Protein 1Z54 (pdb70)

Organism: Thermus thermophilus (strain ATCC 27634 / DSM 579 / HB8) (NCBI:txid300852)

B-factor: mean 26.77, std 10.77, range [1.09, 72.86]

Nearest PDB structures (foldseek):
  1z54-assembly1_C  TM=1.005E+00  e=8.386E-26  Thermus thermophilus HB8
  1z54-assembly1_B  TM=9.976E-01  e=1.945E-24  Thermus thermophilus HB8
  2egi-assembly1_C  TM=9.770E-01  e=3.473E-13  Aquifex aeolicus
  5wh9-assembly1_A-2  TM=9.572E-01  e=5.188E-12  Halalkalibacterium halodurans C-125
  5wh9-assembly2_D-3  TM=9.528E-01  e=1.251E-11  Halalkalibacterium halodurans C-125

Radius of gyration: 23.09 Å; Cα contacts (8 Å, |Δi|>4): 1181; chains: 4; bounding box: 57×57×69 Å

InterPro domains:
  IPR006684 Acyl-CoA thioester hydrolase YbgC/YbaW family [PIRSF003230] (4-127)
  IPR006684 Acyl-CoA thioester hydrolase YbgC/YbaW family [TIGR00051] (6-109)
  IPR029069 HotDog domain superfamily [SSF54637] (2-126)
  IPR050563 4-hydroxybenzoyl-CoA thioesterase [PTHR31793] (6-126)

Secondary structure (DSSP, 8-state):
--EEEEEEPPGGGB-TTSSB-TTHHHHHHHHHHHHHHHHTT--HHHHHTTTEE--EEEEEEEE-S---TT-EEEEEEEEEEE-SSEEEEEEEEEETTEEEEEEEEEEE-EESSSB-PPPHHHHHHHHHHS--/--EEEEEEPPGGGB-TTSSB-TTHHHHHHHHHHHHHHHHTT--HHHHHHTT-B--EEEEEEEE-S---TT-EEEEEEEEEEE-SSEEEEEEEEEETTEEEEEEEEEEE-B---B-PPPHHHHHHHHHH---/-EEEEEEPPGGGB-TTSSB-TTHHHHHHHHHHHHHHHHTT--HHHHHHTTEE--EEEEEEEESS---TT-EEEEEEEEEEE-SSEEEEEEEEEETTEEEEEEEEEEE-EETTEE-PPPHHHHHHHHTT-/--EEEEEEPPGGGB-TTSSB-TTHHHHHHHHHHHHHHHHTT--HHHHHHTTEE--EEEEEEEE-S---TT-EEEEEEEEEEE-SSEEEEEEEEEETTEEEEEEEEEEEEEETTEEEPPPHHHHHHHTT--

Foldseek 3Di:
DQDKDKAQDDPVQADPVQFRDPVCVVVVVVVRVQVVCVVLVRRPVVCVVQQKDWDFPDKDKDFDATDHHVFMKMKDKAFADADQFKTKMKIFIGGPPHTGMIMMTITGMGGNRDRGGDDDVSSVSNVVRYDD/DKDKDKAQDDPVQADPVQFGDPVCVVVVVVVRVQVVCVVLVRNVVVCCVQLKDWDWPDKWKDFDATDHHVFMKMKMKAWADDDQFKTKMKIFIGGPPHTGMIIMTMTGMVSVPGDTHDDVSRVSSVVRDDD/DFKDKAADDPVQADPVQFGDPVCVVVVVVVSVCRVCVVLVHNPVVCVVQQKDWDWPDKWKDFDATHHHVFMKMKDKAFPDADQFKTKIKIFIGGPPHTGMIMMTITGMGGNHDTGGDDDVSSVSRVVRD/DKFKDKAQDDPVQADDVQFGDPVCVVVVVVVRVQVVCVVLVHRPVVCVVQQKDWDFPDKWKDFDATDHHVFMKMKIKDFDDADQFKTKMKIFIGGPPHTGMIMMTITGMAGNNHGDTDPPVSSVSNVVGD

Solvent-accessible surface area: 22753 Å² total; per-residue (Å²): 119,104,8,46,16,175,9,89,2,27,13,26,18,2,9,49,58,22,31,5,5,22,12,21,6,3,23,0,0,6,19,0,15,28,23,6,2,73,136,33,57,18,28,16,54,155,7,22,86,126,24,5,36,10,36,16,32,45,2,8,3,26,28,152,29,53,0,111,17,32,41,56,0,65,0,52,1,98,5,24,93,21,56,55,122,26,2,5,0,102,4,82,0,13,47,163,65,76,44,0,0,56,7,36,1,87,0,72,1,34,52,55,133,147,66,7,132,5,36,119,59,4,81,165,31,0,40,126,52,45,164,238,169,90,15,28,16,154,11,93,1,26,15,28,15,2,4,49,64,20,19,5,4,23,10,22,7,3,22,0,2,6,24,0,18,18,23,8,4,73,145,34,55,21,32,21,47,148,6,19,80,124,24,5,44,13,31,18,20,59,5,6,4,35,26,155,26,55,0,114,14,21,39,71,0,28,0,74,0,107,6,22,92,22,61,50,141,14,1,11,3,103,5,93,0,18,51,153,77,73,45,0,0,49,14,50,3,86,1,71,2,40,87,135,169,79,15,141,10,30,115,79,2,66,167,25,0,44,109,38,43,161,238,136,2,63,21,156,11,100,3,28,15,27,19,3,7,48,50,19,25,4,5,20,13,18,4,3,22,0,0,6,22,0,18,10,32,5,4,77,147,20,56,14,33,17,46,154,3,23,90,133,23,6,38,11,39,19,19,46,2,5,3,31,27,152,26,53,0,98,19,33,41,31,0,58,0,100,0,64,7,33,97,28,52,58,106,28,1,10,1,106,2,77,0,20,41,165,72,75,42,0,0,53,11,51,0,83,0,67,1,36,65,39,149,193,71,24,150,8,33,145,49,0,86,143,23,0,48,115,60,106,58,50,9,67,13,156,9,117,4,28,15,28,17,1,8,49,53,20,24,5,5,24,11,20,6,3,22,0,0,5,13,0,19,16,20,0,4,70,150,10,60,13,32,19,61,148,5,21,71,125,22,5,35,12,26,16,31,56,2,7,4,38,24,142,31,53,0,85,17,32,42,48,0,49,0,72,0,130,10,50,91,44,55,55,132,8,1,19,1,101,5,101,0,18,47,162,69,76,43,0,0,51,4,45,2,80,0,67,0,49,57,26,164,129,67,7,113,8,32,137,76,0,69,165,29,0,39,91,58,134

CATH classification: 3.10.129.10

Structure (mmCIF, N/CA/C/O backbone):
data_1Z54
#
_entry.id   1Z54
#
_cell.length_a   50.315
_cell.length_b   98.746
_cell.length_c   55.339
_cell.angle_alpha   90.00
_cell.angle_beta   112.10
_cell.angle_gamma   90.00
#
_symmetry.space_group_name_H-M   'P 1 21 1'
#
loop_
_entity.id
_entity.type
_entity.pdbx_description
1 polymer 'probable thioesterase'
2 non-polymer GLYCEROL
3 water water
#
loop_
_atom_site.group_PDB
_atom_site.id
_atom_site.type_symbol
_atom_site.label_atom_id
_atom_site.label_alt_id
_atom_site.label_comp_id
_atom_site.label_asym_id
_atom_site.label_entity_id
_atom_site.label_seq_id
_atom_site.pdbx_PDB_ins_code
_atom_site.Cartn_x
_atom_site.Cartn_y
_atom_site.Cartn_z
_atom_site.occupancy
_atom_site.B_iso_or_equiv
_atom_site.auth_seq_id
_atom_site.auth_comp_id
_atom_site.auth_asym_id
_atom_site.auth_atom_id
_atom_site.pdbx_PDB_model_num
ATOM 1 N N . MET A 1 1 ? 8.688 -22.075 -2.056 1.00 51.71 1 MET A N 1
ATOM 2 C CA . MET A 1 1 ? 7.368 -22.039 -1.364 1.00 50.65 1 MET A CA 1
ATOM 3 C C . MET A 1 1 ? 6.646 -23.386 -1.439 1.00 48.89 1 MET A C 1
ATOM 4 O O . MET A 1 1 ? 5.524 -23.477 -1.940 1.00 49.98 1 MET A O 1
ATOM 9 N N . GLU A 1 2 ? 7.295 -24.436 -0.945 1.00 45.64 2 GLU A N 1
ATOM 10 C CA . GLU A 1 2 ? 6.693 -25.764 -0.954 1.00 41.65 2 GLU A CA 1
ATOM 11 C C . GLU A 1 2 ? 5.879 -25.963 0.320 1.00 38.09 2 GLU A C 1
ATOM 12 O O . GLU A 1 2 ? 4.657 -26.099 0.260 1.00 37.85 2 GLU A O 1
ATOM 18 N N . SER A 1 3 ? 6.545 -25.975 1.472 1.00 32.90 3 SER A N 1
ATOM 19 C CA . SER A 1 3 ? 5.831 -26.149 2.736 1.00 28.44 3 SER A CA 1
ATOM 20 C C . SER A 1 3 ? 5.986 -24.907 3.604 1.00 25.66 3 SER A C 1
ATOM 21 O O . SER A 1 3 ? 6.980 -24.191 3.508 1.00 23.32 3 SER A O 1
ATOM 24 N N . VAL A 1 4 ? 4.999 -24.652 4.453 1.00 23.90 4 VAL A N 1
ATOM 25 C CA . VAL A 1 4 ? 5.047 -23.498 5.337 1.00 23.43 4 VAL A CA 1
ATOM 26 C C . VAL A 1 4 ? 4.864 -23.923 6.790 1.00 22.25 4 VAL A C 1
ATOM 27 O O . VAL A 1 4 ? 3.940 -24.663 7.124 1.00 22.29 4 VAL A O 1
ATOM 31 N N . THR A 1 5 ? 5.752 -23.447 7.651 1.00 21.58 5 THR A N 1
ATOM 32 C CA . THR A 1 5 ? 5.696 -23.782 9.065 1.00 19.79 5 THR A CA 1
ATOM 33 C C . THR A 1 5 ? 5.456 -22.535 9.894 1.00 20.00 5 THR A C 1
ATOM 34 O O . THR A 1 5 ? 6.255 -21.600 9.862 1.00 19.33 5 THR A O 1
ATOM 38 N N . ARG A 1 6 ? 4.356 -22.518 10.637 1.00 19.63 6 ARG A N 1
ATOM 39 C CA . ARG A 1 6 ? 4.049 -21.374 11.485 1.00 22.41 6 ARG A CA 1
ATOM 40 C C . ARG A 1 6 ? 4.727 -21.555 12.847 1.00 21.77 6 ARG A C 1
ATOM 41 O O . ARG A 1 6 ? 4.645 -22.620 13.458 1.00 21.85 6 ARG A O 1
ATOM 49 N N . ILE A 1 7 ? 5.405 -20.513 13.314 1.00 19.89 7 ILE A N 1
ATOM 50 C CA . ILE A 1 7 ? 6.100 -20.583 14.594 1.00 17.63 7 ILE A CA 1
ATOM 51 C C . ILE A 1 7 ? 5.793 -19.372 15.460 1.00 16.13 7 ILE A C 1
ATOM 52 O O . ILE A 1 7 ? 6.079 -18.235 15.081 1.00 15.58 7 ILE A O 1
ATOM 57 N N . LYS A 1 8 ? 5.196 -19.617 16.621 1.00 16.96 8 LYS A N 1
ATOM 58 C CA . LYS A 1 8 ? 4.884 -18.539 17.551 1.00 18.28 8 LYS A CA 1
ATOM 59 C C . LYS A 1 8 ? 6.151 -18.221 18.348 1.00 17.65 8 LYS A C 1
ATOM 60 O O . LYS A 1 8 ? 6.698 -19.091 19.027 1.00 16.81 8 LYS A O 1
ATOM 66 N N . VAL A 1 9 ? 6.621 -16.979 18.254 1.00 16.40 9 VAL A N 1
ATOM 67 C CA . VAL A 1 9 ? 7.826 -16.582 18.973 1.00 17.44 9 VAL A CA 1
ATOM 68 C C . VAL A 1 9 ? 7.679 -16.797 20.470 1.00 16.84 9 VAL A C 1
ATOM 69 O O . VAL A 1 9 ? 6.646 -16.482 21.059 1.00 17.34 9 VAL A O 1
ATOM 73 N N . ARG A 1 10 ? 8.718 -17.346 21.080 1.00 18.48 10 ARG A N 1
ATOM 74 C CA . ARG A 1 10 ? 8.716 -17.583 22.514 1.00 19.17 10 ARG A CA 1
ATOM 75 C C . ARG A 1 10 ? 9.519 -16.481 23.217 1.00 19.90 10 ARG A C 1
ATOM 76 O O . ARG A 1 10 ? 10.531 -16.003 22.699 1.00 18.84 10 ARG A O 1
ATOM 84 N N . TYR A 1 11 ? 9.036 -16.066 24.385 1.00 19.50 11 TYR A N 1
ATOM 85 C CA . TYR A 1 11 ? 9.667 -15.011 25.171 1.00 19.00 11 TYR A CA 1
ATOM 86 C C . TYR A 1 11 ? 11.160 -15.278 25.365 1.00 18.56 11 TYR A C 1
ATOM 87 O O . TYR A 1 11 ? 11.991 -14.387 25.181 1.00 17.22 11 TYR A O 1
ATOM 96 N N . ALA A 1 12 ? 11.490 -16.512 25.736 1.00 16.63 12 ALA A N 1
ATOM 97 C CA . ALA A 1 12 ? 12.876 -16.916 25.960 1.00 15.65 12 ALA A CA 1
ATOM 98 C C . ALA A 1 12 ? 13.788 -16.669 24.760 1.00 15.49 12 ALA A C 1
ATOM 99 O O . ALA A 1 12 ? 14.998 -16.548 24.918 1.00 16.39 12 ALA A O 1
ATOM 101 N N . GLU A 1 13 ? 13.209 -16.591 23.565 1.00 14.46 13 GLU A N 1
ATOM 102 C CA . GLU A 1 13 ? 13.993 -16.391 22.351 1.00 15.91 13 GLU A CA 1
ATOM 103 C C . GLU A 1 13 ? 14.348 -14.928 22.029 1.00 16.50 13 GLU A C 1
ATOM 104 O O . GLU A 1 13 ? 15.130 -14.664 21.124 1.00 16.65 13 GLU A O 1
ATOM 110 N N . THR A 1 14 ? 13.788 -13.980 22.773 1.00 18.65 14 THR A N 1
ATOM 111 C CA . THR A 1 14 ? 14.085 -12.563 22.545 1.00 21.60 14 THR A CA 1
ATOM 112 C C . THR A 1 14 ? 15.397 -12.165 23.245 1.00 22.78 14 THR A C 1
ATOM 113 O O . THR A 1 14 ? 15.752 -12.748 24.274 1.00 23.52 14 THR A O 1
ATOM 117 N N . ASP A 1 15 ? 16.113 -11.185 22.692 1.00 23.24 15 ASP A N 1
ATOM 118 C CA . ASP A 1 15 ? 17.361 -10.713 23.303 1.00 25.27 15 ASP A CA 1
ATOM 119 C C . ASP A 1 15 ? 17.134 -9.362 23.993 1.00 26.27 15 ASP A C 1
ATOM 120 O O . ASP A 1 15 ? 15.992 -8.914 24.137 1.00 23.49 15 ASP A O 1
ATOM 125 N N . GLN A 1 16 ? 18.226 -8.713 24.403 1.00 27.12 16 GLN A N 1
ATOM 126 C CA . GLN A 1 16 ? 18.146 -7.420 25.086 1.00 28.47 16 GLN A CA 1
ATOM 127 C C . GLN A 1 16 ? 17.661 -6.292 24.190 1.00 27.31 16 GLN A C 1
ATOM 128 O O . GLN A 1 16 ? 17.059 -5.332 24.672 1.00 29.73 16 GLN A O 1
ATOM 134 N N . MET A 1 17 ? 17.948 -6.392 22.896 1.00 26.48 17 MET A N 1
ATOM 135 C CA . MET A 1 17 ? 17.529 -5.370 21.946 1.00 23.98 17 MET A CA 1
ATOM 136 C C . MET A 1 17 ? 16.023 -5.513 21.664 1.00 24.79 17 MET A C 1
ATOM 137 O O . MET A 1 17 ? 15.444 -4.742 20.893 1.00 23.97 17 MET A O 1
ATOM 142 N N . GLY A 1 18 ? 15.398 -6.506 22.298 1.00 23.56 18 GLY A N 1
ATOM 143 C CA . GLY A 1 18 ? 13.967 -6.721 22.137 1.00 21.38 18 GLY A CA 1
ATOM 144 C C . GLY A 1 18 ? 13.512 -7.441 20.877 1.00 22.38 18 GLY A C 1
ATOM 145 O O . GLY A 1 18 ? 12.376 -7.259 20.434 1.00 21.99 18 GLY A O 1
ATOM 146 N N . VAL A 1 19 ? 14.385 -8.256 20.297 1.00 20.82 19 VAL A N 1
ATOM 147 C CA . VAL A 1 19 ? 14.043 -9.008 19.097 1.00 19.58 19 VAL A CA 1
ATOM 148 C C . VAL A 1 19 ? 14.492 -10.461 19.263 1.00 18.79 19 VAL A C 1
ATOM 149 O O . VAL A 1 19 ? 15.205 -10.788 20.217 1.00 19.81 19 VAL A O 1
ATOM 153 N N . VAL A 1 20 ? 14.056 -11.338 18.361 1.00 16.09 20 VAL A N 1
ATOM 154 C CA . VAL A 1 20 ? 14.460 -12.739 18.440 1.00 15.43 20 VAL A CA 1
ATOM 155 C C . VAL A 1 20 ? 15.963 -12.757 18.204 1.00 15.62 20 VAL A C 1
ATOM 156 O O . VAL A 1 20 ? 16.448 -12.175 17.231 1.00 15.60 20 VAL A O 1
ATOM 160 N N . HIS A 1 21 ? 16.703 -13.414 19.089 1.00 14.07 21 HIS A N 1
ATOM 161 C CA . HIS A 1 21 ? 18.152 -13.461 18.942 1.00 13.11 21 HIS A CA 1
ATOM 162 C C . HIS A 1 21 ? 18.531 -14.180 17.652 1.00 14.11 21 HIS A C 1
ATOM 163 O O . HIS A 1 21 ? 17.955 -15.212 17.310 1.00 10.15 21 HIS A O 1
ATOM 170 N N . HIS A 1 22 ? 19.513 -13.639 16.942 1.00 13.65 22 HIS A N 1
ATOM 171 C CA . HIS A 1 22 ? 19.918 -14.220 15.673 1.00 13.98 22 HIS A CA 1
ATOM 172 C C . HIS A 1 22 ? 20.274 -15.707 15.698 1.00 15.21 22 HIS A C 1
ATOM 173 O O . HIS A 1 22 ? 20.159 -16.382 14.668 1.00 12.99 22 HIS A O 1
ATOM 180 N N . SER A 1 23 ? 20.699 -16.234 16.847 1.00 15.05 23 SER A N 1
ATOM 181 C CA . SER A 1 23 ? 21.043 -17.660 16.900 1.00 14.33 23 SER A CA 1
ATOM 182 C C . SER A 1 23 ? 19.784 -18.519 16.898 1.00 14.34 23 SER A C 1
ATOM 183 O O . SER A 1 23 ? 19.818 -19.686 16.515 1.00 15.28 23 SER A O 1
ATOM 186 N N . VAL A 1 24 ? 18.669 -17.932 17.312 1.00 13.78 24 VAL A N 1
ATOM 187 C CA . VAL A 1 24 ? 17.403 -18.652 17.361 1.00 13.93 24 VAL A CA 1
ATOM 188 C C . VAL A 1 24 ? 16.891 -19.045 15.974 1.00 13.88 24 VAL A C 1
ATOM 189 O O . VAL A 1 24 ? 16.269 -20.093 15.806 1.00 12.22 24 VAL A O 1
ATOM 193 N N . TYR A 1 25 ? 17.179 -18.223 14.971 1.00 15.95 25 TYR A N 1
ATOM 194 C CA . TYR A 1 25 ? 16.703 -18.509 13.621 1.00 15.75 25 TYR A CA 1
ATOM 195 C C . TYR A 1 25 ? 17.076 -19.888 13.075 1.00 15.09 25 TYR A C 1
ATOM 196 O O . TYR A 1 25 ? 16.273 -20.524 12.389 1.00 14.80 25 TYR A O 1
ATOM 205 N N . ALA A 1 26 ? 18.272 -20.372 13.388 1.00 14.28 26 ALA A N 1
ATOM 206 C CA . ALA A 1 26 ? 18.669 -21.692 12.910 1.00 13.78 26 ALA A CA 1
ATOM 207 C C . ALA A 1 26 ? 17.720 -22.745 13.490 1.00 11.45 26 ALA A C 1
ATOM 208 O O . ALA A 1 26 ? 17.453 -23.758 12.855 1.00 12.37 26 ALA A O 1
ATOM 210 N N . VAL A 1 27 ? 17.225 -22.507 14.702 1.00 11.22 27 VAL A N 1
ATOM 211 C CA . VAL A 1 27 ? 16.302 -23.440 15.333 1.00 11.09 27 VAL A CA 1
ATOM 212 C C . VAL A 1 27 ? 14.963 -23.394 14.583 1.00 11.73 27 VAL A C 1
ATOM 213 O O . VAL A 1 27 ? 14.335 -24.432 14.354 1.00 12.73 27 VAL A O 1
ATOM 217 N N . TYR A 1 28 ? 14.537 -22.191 14.202 1.00 10.70 28 TYR A N 1
ATOM 218 C CA . TYR A 1 28 ? 13.295 -22.021 13.445 1.00 12.38 28 TYR A CA 1
ATOM 219 C C . TYR A 1 28 ? 13.448 -22.742 12.107 1.00 11.82 28 TYR A C 1
ATOM 220 O O . TYR A 1 28 ? 12.519 -23.394 11.638 1.00 14.59 28 TYR A O 1
ATOM 229 N N . LEU A 1 29 ? 14.624 -22.625 11.492 1.00 12.63 29 LEU A N 1
ATOM 230 C CA . LEU A 1 29 ? 14.881 -23.302 10.220 1.00 12.14 29 LEU A CA 1
ATOM 231 C C . LEU A 1 29 ? 14.794 -24.818 10.399 1.00 14.09 29 LEU A C 1
ATOM 232 O O . LEU A 1 29 ? 14.267 -25.527 9.542 1.00 11.87 29 LEU A O 1
ATOM 237 N N . GLU A 1 30 ? 15.337 -25.308 11.509 1.00 14.33 30 GLU A N 1
ATOM 238 C CA . GLU A 1 30 ? 15.322 -26.734 11.798 1.00 14.24 30 GLU A CA 1
ATOM 239 C C . GLU A 1 30 ? 13.886 -27.222 11.983 1.00 12.52 30 GLU A C 1
ATOM 240 O O . GLU A 1 30 ? 13.509 -28.266 11.464 1.00 11.99 30 GLU A O 1
ATOM 246 N N . ALA A 1 31 ? 13.088 -26.460 12.720 1.00 11.97 31 ALA A N 1
ATOM 247 C CA . ALA A 1 31 ? 11.698 -26.837 12.947 1.00 12.90 31 ALA A CA 1
ATOM 248 C C . ALA A 1 31 ? 10.966 -26.948 11.608 1.00 13.63 31 ALA A C 1
ATOM 249 O O . ALA A 1 31 ? 10.222 -27.906 11.383 1.00 11.99 31 ALA A O 1
ATOM 251 N N . ALA A 1 32 ? 11.196 -25.976 10.723 1.00 14.04 32 ALA A N 1
ATOM 252 C CA . ALA A 1 32 ? 10.565 -25.955 9.404 1.00 14.99 32 ALA A CA 1
ATOM 253 C C . ALA A 1 32 ? 11.058 -27.124 8.565 1.00 16.06 32 ALA A C 1
ATOM 254 O O . ALA A 1 32 ? 10.273 -27.785 7.885 1.00 15.19 32 ALA A O 1
ATOM 256 N N . ARG A 1 33 ? 12.366 -27.370 8.607 1.00 13.95 33 ARG A N 1
ATOM 257 C CA . ARG A 1 33 ? 12.951 -28.481 7.864 1.00 13.83 33 ARG A CA 1
ATOM 258 C C . ARG A 1 33 ? 12.315 -29.803 8.334 1.00 15.23 33 ARG A C 1
ATOM 259 O O . ARG A 1 33 ? 11.909 -30.647 7.524 1.00 13.97 33 ARG A O 1
ATOM 267 N N . VAL A 1 34 ? 12.220 -29.966 9.651 1.00 14.40 34 VAL A N 1
ATOM 268 C CA . VAL A 1 34 ? 11.642 -31.162 10.250 1.00 15.57 34 VAL A CA 1
ATOM 269 C C . VAL A 1 34 ? 10.169 -31.349 9.840 1.00 17.35 34 VAL A C 1
ATOM 270 O O . VAL A 1 34 ? 9.716 -32.465 9.564 1.00 15.55 34 VAL A O 1
ATOM 274 N N . ASP A 1 35 ? 9.430 -30.249 9.816 1.00 16.47 35 ASP A N 1
ATOM 275 C CA . ASP A 1 35 ? 8.023 -30.267 9.439 1.00 19.16 35 ASP A CA 1
ATOM 276 C C . ASP A 1 35 ? 7.915 -30.666 7.957 1.00 18.56 35 ASP A C 1
ATOM 277 O O . ASP A 1 35 ? 7.059 -31.465 7.574 1.00 19.68 35 ASP A O 1
ATOM 282 N N . PHE A 1 36 ? 8.804 -30.114 7.138 1.00 17.98 36 PHE A N 1
ATOM 283 C CA . PHE A 1 36 ? 8.845 -30.403 5.703 1.00 19.82 36 PHE A CA 1
ATOM 284 C C . PHE A 1 36 ? 9.034 -31.908 5.493 1.00 20.13 36 PHE A C 1
ATOM 285 O O . PHE A 1 36 ? 8.256 -32.554 4.778 1.00 17.92 36 PHE A O 1
ATOM 293 N N . LEU A 1 37 ? 10.060 -32.460 6.135 1.00 17.05 37 LEU A N 1
ATOM 294 C CA . LEU A 1 37 ? 10.355 -33.881 6.037 1.00 17.82 37 LEU A CA 1
ATOM 295 C C . LEU A 1 37 ? 9.194 -34.742 6.524 1.00 20.37 37 LEU A C 1
ATOM 296 O O . LEU A 1 37 ? 8.886 -35.772 5.922 1.00 21.46 37 LEU A O 1
ATOM 301 N N . GLU A 1 38 ? 8.547 -34.334 7.611 1.00 20.07 38 GLU A N 1
ATOM 302 C CA . GLU A 1 38 ? 7.424 -35.109 8.114 1.00 23.50 38 GLU A CA 1
ATOM 303 C C . GLU A 1 38 ? 6.286 -35.095 7.083 1.00 24.12 38 GLU A C 1
ATOM 304 O O . GLU A 1 38 ? 5.805 -36.146 6.662 1.00 23.32 38 GLU A O 1
ATOM 310 N N . ARG A 1 39 ? 5.875 -33.900 6.670 1.00 25.06 39 ARG A N 1
ATOM 311 C CA . ARG A 1 39 ? 4.798 -33.751 5.696 1.00 26.33 39 ARG A CA 1
ATOM 312 C C . ARG A 1 39 ? 5.043 -34.570 4.434 1.00 26.11 39 ARG A C 1
ATOM 313 O O . ARG A 1 39 ? 4.097 -35.006 3.775 1.00 27.04 39 ARG A O 1
ATOM 321 N N . ALA A 1 40 ? 6.311 -34.798 4.112 1.00 24.11 40 ALA A N 1
ATOM 322 C CA . ALA A 1 40 ? 6.669 -35.576 2.935 1.00 24.12 40 ALA A CA 1
ATOM 323 C C . ALA A 1 40 ? 6.617 -37.075 3.229 1.00 24.50 40 ALA A C 1
ATOM 324 O O . ALA A 1 40 ? 6.961 -37.893 2.378 1.00 22.29 40 ALA A O 1
ATOM 326 N N . GLY A 1 41 ? 6.183 -37.429 4.435 1.00 23.10 41 GLY A N 1
ATOM 327 C CA . GLY A 1 41 ? 6.119 -38.831 4.811 1.00 24.62 41 GLY A CA 1
ATOM 328 C C . GLY A 1 41 ? 7.470 -39.359 5.265 1.00 23.76 41 GLY A C 1
ATOM 329 O O . GLY A 1 41 ? 7.720 -40.565 5.245 1.00 23.91 41 GLY A O 1
ATOM 330 N N . LEU A 1 42 ? 8.356 -38.453 5.666 1.00 22.30 42 LEU A N 1
ATOM 331 C CA . LEU A 1 42 ? 9.681 -38.845 6.136 1.00 21.53 42 LEU A CA 1
ATOM 332 C C . LEU A 1 42 ? 9.971 -38.230 7.503 1.00 21.21 42 LEU A C 1
ATOM 333 O O . LEU A 1 42 ? 10.982 -37.542 7.680 1.00 20.68 42 LEU A O 1
ATOM 338 N N . PRO A 1 43 ? 9.086 -38.468 8.487 1.00 19.97 43 PRO A N 1
ATOM 339 C CA . PRO A 1 43 ? 9.285 -37.915 9.835 1.00 20.57 43 PRO A CA 1
ATOM 340 C C . PRO A 1 43 ? 10.734 -38.169 10.257 1.00 18.45 43 PRO A C 1
ATOM 341 O O . PRO A 1 43 ? 11.180 -39.311 10.277 1.00 17.33 43 PRO A O 1
ATOM 345 N N . TYR A 1 44 ? 11.461 -37.096 10.570 1.00 17.65 44 TYR A N 1
ATOM 346 C CA . TYR A 1 44 ? 12.876 -37.186 10.921 1.00 17.82 44 TYR A CA 1
ATOM 347 C C . TYR A 1 44 ? 13.247 -38.074 12.105 1.00 19.20 44 TYR A C 1
ATOM 348 O O . TYR A 1 44 ? 14.347 -38.636 12.139 1.00 18.91 44 TYR A O 1
ATOM 357 N N . HIS A 1 45 ? 12.355 -38.202 13.078 1.00 19.77 45 HIS A N 1
ATOM 358 C CA . HIS A 1 45 ? 12.665 -39.038 14.225 1.00 21.41 45 HIS A CA 1
ATOM 359 C C . HIS A 1 45 ? 12.744 -40.492 13.773 1.00 23.18 45 HIS A C 1
ATOM 360 O O . HIS A 1 45 ? 13.568 -41.256 14.273 1.00 23.45 45 HIS A O 1
ATOM 367 N N . ARG A 1 46 ? 11.911 -40.869 12.806 1.00 23.42 46 ARG A N 1
ATOM 368 C CA . ARG A 1 46 ? 11.937 -42.238 12.307 1.00 25.06 46 ARG A CA 1
ATOM 369 C C . ARG A 1 46 ? 13.166 -42.473 11.442 1.00 24.40 46 ARG A C 1
ATOM 370 O O . ARG A 1 46 ? 13.694 -43.583 11.404 1.00 23.90 46 ARG A O 1
ATOM 378 N N . VAL A 1 47 ? 13.633 -41.428 10.761 1.00 22.94 47 VAL A N 1
ATOM 379 C CA . VAL A 1 47 ? 14.825 -41.547 9.928 1.00 23.43 47 VAL A CA 1
ATOM 380 C C . VAL A 1 47 ? 16.049 -41.864 10.798 1.00 23.96 47 VAL A C 1
ATOM 381 O O . VAL A 1 47 ? 16.797 -42.797 10.502 1.00 24.09 47 VAL A O 1
ATOM 385 N N . GLU A 1 48 ? 16.254 -41.094 11.867 1.00 23.53 48 GLU A N 1
ATOM 386 C CA . GLU A 1 48 ? 17.394 -41.337 12.754 1.00 25.57 48 GLU A CA 1
ATOM 387 C C . GLU A 1 48 ? 17.257 -42.679 13.477 1.00 25.97 48 GLU A C 1
ATOM 388 O O . GLU A 1 48 ? 18.249 -43.271 13.905 1.00 25.33 48 GLU A O 1
ATOM 394 N N . ALA A 1 49 ? 16.024 -43.150 13.614 1.00 26.26 49 ALA A N 1
ATOM 395 C CA . ALA A 1 49 ? 15.761 -44.423 14.270 1.00 29.21 49 ALA A CA 1
ATOM 396 C C . ALA A 1 49 ? 16.256 -45.575 13.395 1.00 30.41 49 ALA A C 1
ATOM 397 O O . ALA A 1 49 ? 16.385 -46.707 13.858 1.00 32.36 49 ALA A O 1
ATOM 399 N N . ARG A 1 50 ? 16.530 -45.275 12.128 1.00 29.45 50 ARG A N 1
ATOM 400 C CA . ARG A 1 50 ? 17.028 -46.268 11.182 1.00 29.25 50 ARG A CA 1
ATOM 401 C C . ARG A 1 50 ? 18.530 -46.077 11.042 1.00 28.82 50 ARG A C 1
ATOM 402 O O . ARG A 1 50 ? 19.173 -46.706 10.200 1.00 29.63 50 ARG A O 1
ATOM 410 N N . GLY A 1 51 ? 19.082 -45.194 11.867 1.00 26.20 51 GLY A N 1
ATOM 411 C CA . GLY A 1 51 ? 20.503 -44.915 11.802 1.00 25.80 51 GLY A CA 1
ATOM 412 C C . GLY A 1 51 ? 20.844 -44.046 10.601 1.00 24.68 51 GLY A C 1
ATOM 413 O O . GLY A 1 51 ? 21.912 -44.189 10.009 1.00 26.80 51 GLY A O 1
ATOM 414 N N . VAL A 1 52 ? 19.933 -43.149 10.234 1.00 23.55 52 VAL A N 1
ATOM 415 C CA . VAL A 1 52 ? 20.148 -42.254 9.100 1.00 22.13 52 VAL A CA 1
ATOM 416 C C . VAL A 1 52 ? 20.077 -40.812 9.602 1.00 21.85 52 VAL A C 1
ATOM 417 O O . VAL A 1 52 ? 19.141 -40.444 10.300 1.00 20.64 52 VAL A O 1
ATOM 421 N N . PHE A 1 53 ? 21.060 -39.997 9.235 1.00 21.43 53 PHE A N 1
ATOM 422 C CA . PHE A 1 53 ? 21.090 -38.611 9.697 1.00 22.42 53 PHE A CA 1
ATOM 423 C C . PHE A 1 53 ? 21.353 -37.602 8.583 1.00 21.52 53 PHE A C 1
ATOM 424 O O . PHE A 1 53 ? 21.985 -37.917 7.577 1.00 21.00 53 PHE A O 1
ATOM 432 N N . PHE A 1 54 ? 20.866 -36.385 8.787 1.00 21.34 54 PHE A N 1
ATOM 433 C CA . PHE A 1 54 ? 21.064 -35.293 7.843 1.00 20.99 54 PHE A CA 1
ATOM 434 C C . PHE A 1 54 ? 21.767 -34.171 8.585 1.00 20.58 54 PHE A C 1
ATOM 435 O O . PHE A 1 54 ? 21.199 -33.103 8.785 1.00 22.07 54 PHE A O 1
ATOM 443 N N . PRO A 1 55 ? 23.011 -34.403 9.024 1.00 19.72 55 PRO A N 1
ATOM 444 C CA . PRO A 1 55 ? 23.724 -33.345 9.744 1.00 19.68 55 PRO A CA 1
ATOM 445 C C . PRO A 1 55 ? 23.970 -32.108 8.876 1.00 19.06 55 PRO A C 1
ATOM 446 O O . PRO A 1 55 ? 24.112 -32.205 7.646 1.00 17.15 55 PRO A O 1
ATOM 450 N N . VAL A 1 56 ? 24.008 -30.952 9.534 1.00 15.81 56 VAL A N 1
ATOM 451 C CA . VAL A 1 56 ? 24.231 -29.667 8.888 1.00 15.20 56 VAL A CA 1
ATOM 452 C C . VAL A 1 56 ? 25.718 -29.458 8.636 1.00 16.77 56 VAL A C 1
ATOM 453 O O . VAL A 1 56 ? 26.522 -29.548 9.560 1.00 14.40 56 VAL A O 1
ATOM 457 N N . VAL A 1 57 ? 26.091 -29.197 7.386 1.00 16.82 57 VAL A N 1
ATOM 458 C CA . VAL A 1 57 ? 27.498 -28.954 7.081 1.00 17.19 57 VAL A CA 1
ATOM 459 C C . VAL A 1 57 ? 27.719 -27.475 6.813 1.00 14.57 57 VAL A C 1
ATOM 460 O O . VAL A 1 57 ? 28.839 -26.986 6.877 1.00 10.54 57 VAL A O 1
ATOM 464 N N . GLU A 1 58 ? 26.642 -26.761 6.503 1.00 15.60 58 GLU A N 1
ATOM 465 C CA . GLU A 1 58 ? 26.751 -25.321 6.287 1.00 17.28 58 GLU A CA 1
ATOM 466 C C . GLU A 1 58 ? 25.435 -24.602 6.529 1.00 16.93 58 GLU A C 1
ATOM 467 O O . GLU A 1 58 ? 24.368 -25.087 6.159 1.00 14.37 58 GLU A O 1
ATOM 473 N N . LEU A 1 59 ? 25.528 -23.437 7.154 1.00 17.41 59 LEU A N 1
ATOM 474 C CA . LEU A 1 59 ? 24.355 -22.628 7.458 1.00 19.21 59 LEU A CA 1
ATOM 475 C C . LEU A 1 59 ? 24.594 -21.215 6.944 1.00 19.15 59 LEU A C 1
ATOM 476 O O . LEU A 1 59 ? 25.726 -20.725 6.937 1.00 19.66 59 LEU A O 1
ATOM 481 N N . GLY A 1 60 ? 23.523 -20.568 6.507 1.00 17.01 60 GLY A N 1
ATOM 482 C CA . GLY A 1 60 ? 23.630 -19.212 6.014 1.00 18.27 60 GLY A CA 1
ATOM 483 C C . GLY A 1 60 ? 22.337 -18.483 6.298 1.00 19.07 60 GLY A C 1
ATOM 484 O O . GLY A 1 60 ? 21.260 -18.984 5.983 1.00 18.66 60 GLY A O 1
ATOM 485 N N . LEU A 1 61 ? 22.437 -17.305 6.902 1.00 18.20 61 LEU A N 1
ATOM 486 C CA . LEU A 1 61 ? 21.255 -16.526 7.221 1.00 18.92 61 LEU A CA 1
ATOM 487 C C . LEU A 1 61 ? 21.453 -15.042 7.000 1.00 18.92 61 LEU A C 1
ATOM 488 O O . LEU A 1 61 ? 22.478 -14.474 7.382 1.00 17.18 61 LEU A O 1
ATOM 493 N N . THR A 1 62 ? 20.458 -14.421 6.376 1.00 19.21 62 THR A N 1
ATOM 494 C CA . THR A 1 62 ? 20.486 -12.986 6.133 1.00 19.53 62 THR A CA 1
ATOM 495 C C . THR A 1 62 ? 19.258 -12.429 6.829 1.00 19.48 62 THR A C 1
ATOM 496 O O . THR A 1 62 ? 18.127 -12.801 6.515 1.00 20.23 62 THR A O 1
ATOM 500 N N . PHE A 1 63 ? 19.501 -11.552 7.794 1.00 20.54 63 PHE A N 1
ATOM 501 C CA . PHE A 1 63 ? 18.444 -10.946 8.588 1.00 21.66 63 PHE A CA 1
ATOM 502 C C . PHE A 1 63 ? 18.054 -9.600 7.986 1.00 22.94 63 PHE A C 1
ATOM 503 O O . PHE A 1 63 ? 18.869 -8.678 7.935 1.00 23.65 63 PHE A O 1
ATOM 511 N N . ARG A 1 64 ? 16.806 -9.501 7.531 1.00 23.34 64 ARG A N 1
ATOM 512 C CA . ARG A 1 64 ? 16.289 -8.285 6.901 1.00 23.15 64 ARG A CA 1
ATOM 513 C C . ARG A 1 64 ? 15.449 -7.426 7.851 1.00 23.01 64 ARG A C 1
ATOM 514 O O . ARG A 1 64 ? 15.560 -6.200 7.853 1.00 21.67 64 ARG A O 1
ATOM 522 N N . ALA A 1 65 ? 14.590 -8.078 8.632 1.00 20.49 65 ALA A N 1
ATOM 523 C CA . ALA A 1 65 ? 13.721 -7.390 9.582 1.00 20.70 65 ALA A CA 1
ATOM 524 C C . ALA A 1 65 ? 13.549 -8.327 10.761 1.00 20.03 65 ALA A C 1
ATOM 525 O O . ALA A 1 65 ? 13.526 -9.544 10.593 1.00 19.98 65 ALA A O 1
ATOM 527 N N . PRO A 1 66 ? 13.393 -7.774 11.966 1.00 20.06 66 PRO A N 1
ATOM 528 C CA . PRO A 1 66 ? 13.241 -8.622 13.147 1.00 20.57 66 PRO A CA 1
ATOM 529 C C . PRO A 1 66 ? 11.873 -9.210 13.426 1.00 21.79 66 PRO A C 1
ATOM 530 O O . PRO A 1 66 ? 10.850 -8.724 12.943 1.00 22.12 66 PRO A O 1
ATOM 534 N N . ALA A 1 67 ? 11.886 -10.280 14.214 1.00 20.09 67 ALA A N 1
ATOM 535 C CA . ALA A 1 67 ? 10.678 -10.952 14.653 1.00 19.87 67 ALA A CA 1
ATOM 536 C C . ALA A 1 67 ? 10.612 -10.554 16.125 1.00 19.37 67 ALA A C 1
ATOM 537 O O . ALA A 1 67 ? 11.644 -10.295 16.744 1.00 16.94 67 ALA A O 1
ATOM 539 N N . ARG A 1 68 ? 9.414 -10.488 16.687 1.00 20.81 68 ARG A N 1
ATOM 540 C CA . ARG A 1 68 ? 9.277 -10.097 18.087 1.00 20.85 68 ARG A CA 1
ATOM 541 C C . ARG A 1 68 ? 8.320 -10.980 18.875 1.00 20.97 68 ARG A C 1
ATOM 542 O O . ARG A 1 68 ? 7.456 -11.655 18.298 1.00 18.69 68 ARG A O 1
ATOM 550 N N . PHE A 1 69 ? 8.480 -10.970 20.197 1.00 19.05 69 PHE A N 1
ATOM 551 C CA . PHE A 1 69 ? 7.593 -11.730 21.060 1.00 18.16 69 PHE A CA 1
ATOM 552 C C . PHE A 1 69 ? 6.213 -11.115 20.876 1.00 18.85 69 PHE A C 1
ATOM 553 O O . PHE A 1 69 ? 6.060 -9.892 20.901 1.00 17.81 69 PHE A O 1
ATOM 561 N N . GLY A 1 70 ? 5.212 -11.964 20.695 1.00 19.34 70 GLY A N 1
ATOM 562 C CA . GLY A 1 70 ? 3.866 -11.479 20.477 1.00 20.33 70 GLY A CA 1
ATOM 563 C C . GLY A 1 70 ? 3.464 -11.780 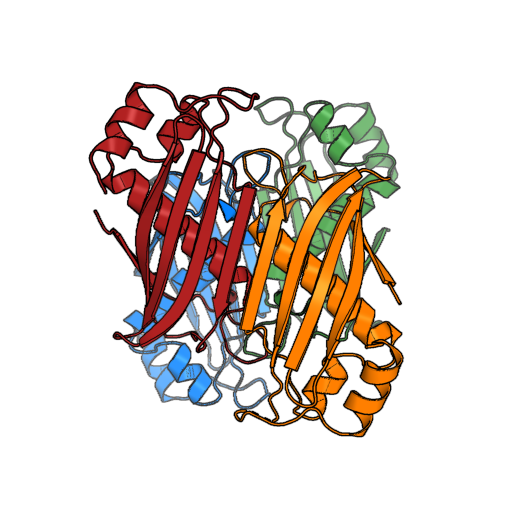19.046 1.00 21.83 70 GLY A C 1
ATOM 564 O O . GLY A 1 70 ? 2.279 -11.765 18.711 1.00 24.27 70 GLY A O 1
ATOM 565 N N . GLU A 1 71 ? 4.450 -12.069 18.200 1.00 21.76 71 GLU A N 1
ATOM 566 C CA . GLU A 1 71 ? 4.191 -12.366 16.791 1.00 20.91 71 GLU A CA 1
ATOM 567 C C . GLU A 1 71 ? 4.310 -13.846 16.464 1.00 21.45 71 GLU A C 1
ATOM 568 O O . GLU A 1 71 ? 4.823 -14.637 17.259 1.00 22.87 71 GLU A O 1
ATOM 574 N N . VAL A 1 72 ? 3.826 -14.204 15.278 1.00 19.76 72 VAL A N 1
ATOM 575 C CA . VAL A 1 72 ? 3.891 -15.565 14.766 1.00 18.91 72 VAL A CA 1
ATOM 576 C C . VAL A 1 72 ? 4.605 -15.440 13.427 1.00 18.49 72 VAL A C 1
ATOM 577 O O . VAL A 1 72 ? 4.304 -14.538 12.647 1.00 18.61 72 VAL A O 1
ATOM 581 N N . VAL A 1 73 ? 5.573 -16.310 13.165 1.00 17.58 73 VAL A N 1
ATOM 582 C CA . VAL A 1 73 ? 6.303 -16.239 11.904 1.00 17.10 73 VAL A CA 1
ATOM 583 C C . VAL A 1 73 ? 6.039 -17.452 11.043 1.00 19.17 73 VAL A C 1
ATOM 584 O O . VAL A 1 73 ? 5.730 -18.536 11.542 1.00 20.01 73 VAL A O 1
ATOM 588 N N . GLU A 1 74 ? 6.164 -17.252 9.738 1.00 21.42 74 GLU A N 1
ATOM 589 C CA . GLU A 1 74 ? 5.965 -18.322 8.777 1.00 22.99 74 GLU A CA 1
ATOM 590 C C . GLU A 1 74 ? 7.289 -18.619 8.107 1.00 22.00 74 GLU A C 1
ATOM 591 O O . GLU A 1 74 ? 7.982 -17.709 7.639 1.00 21.09 74 GLU A O 1
ATOM 597 N N . VAL A 1 75 ? 7.646 -19.896 8.089 1.00 20.76 75 VAL A N 1
ATOM 598 C CA . VAL A 1 75 ? 8.887 -20.324 7.478 1.00 20.47 75 VAL A CA 1
ATOM 599 C C . VAL A 1 75 ? 8.578 -21.197 6.283 1.00 21.78 75 VAL A C 1
ATOM 600 O O . VAL A 1 75 ? 7.995 -22.274 6.414 1.00 20.46 75 VAL A O 1
ATOM 604 N N . ARG A 1 76 ? 8.963 -20.707 5.114 1.00 22.01 76 ARG A N 1
ATOM 605 C CA . ARG A 1 76 ? 8.737 -21.416 3.869 1.00 23.23 76 ARG A CA 1
ATOM 606 C C . ARG A 1 76 ? 10.001 -22.177 3.516 1.00 21.52 76 ARG A C 1
ATOM 607 O O . ARG A 1 76 ? 11.080 -21.594 3.431 1.00 21.15 76 ARG A O 1
ATOM 615 N N . THR A 1 77 ? 9.882 -23.482 3.316 1.00 20.50 77 THR A N 1
ATOM 616 C CA . THR A 1 77 ? 11.060 -24.257 2.975 1.00 19.86 77 THR A CA 1
ATOM 617 C C . THR A 1 77 ? 10.879 -25.171 1.781 1.00 21.03 77 THR A C 1
ATOM 618 O O . THR A 1 77 ? 9.806 -25.730 1.544 1.00 20.98 77 THR A O 1
ATOM 622 N N . ARG A 1 78 ? 11.943 -25.297 1.009 1.00 20.46 78 ARG A N 1
ATOM 623 C CA . ARG A 1 78 ? 11.905 -26.171 -0.139 1.00 24.25 78 ARG A CA 1
ATOM 624 C C . ARG A 1 78 ? 13.259 -26.823 -0.280 1.00 22.67 78 ARG A C 1
ATOM 625 O O . ARG A 1 78 ? 14.259 -26.328 0.246 1.00 22.48 78 ARG A O 1
ATOM 633 N N . LEU A 1 79 ? 13.284 -27.955 -0.964 1.00 24.30 79 LEU A N 1
ATOM 634 C CA . LEU A 1 79 ? 14.522 -28.671 -1.198 1.00 24.64 79 LEU A CA 1
ATOM 635 C C . LEU A 1 79 ? 15.070 -28.073 -2.485 1.00 24.96 79 LEU A C 1
ATOM 636 O O . LEU A 1 79 ? 14.586 -28.383 -3.577 1.00 24.32 79 LEU A O 1
ATOM 641 N N . ALA A 1 80 ? 16.069 -27.205 -2.350 1.00 24.55 80 ALA A N 1
ATOM 642 C CA . ALA A 1 80 ? 16.669 -26.543 -3.504 1.00 25.44 80 ALA A CA 1
ATOM 643 C C . ALA A 1 80 ? 17.667 -27.416 -4.264 1.00 25.18 80 ALA A C 1
ATOM 644 O O . ALA A 1 80 ? 17.798 -27.307 -5.481 1.00 23.66 80 ALA A O 1
ATOM 646 N N . GLU A 1 81 ? 18.368 -28.286 -3.548 1.00 25.67 81 GLU A N 1
ATOM 647 C CA . GLU A 1 81 ? 19.345 -29.159 -4.187 1.00 25.98 81 GLU A CA 1
ATOM 648 C C . GLU A 1 81 ? 19.297 -30.557 -3.583 1.00 26.02 81 GLU A C 1
ATOM 649 O O . GLU A 1 81 ? 19.157 -30.716 -2.370 1.00 23.41 81 GLU A O 1
ATOM 655 N N . LEU A 1 82 ? 19.401 -31.571 -4.437 1.00 25.87 82 LEU A N 1
ATOM 656 C CA . LEU A 1 82 ? 19.370 -32.955 -3.981 1.00 25.43 82 LEU A CA 1
ATOM 657 C C . LEU A 1 82 ? 20.291 -33.841 -4.805 1.00 26.84 82 LEU A C 1
ATOM 658 O O . LEU A 1 82 ? 20.087 -34.008 -6.008 1.00 27.83 82 LEU A O 1
ATOM 663 N N . SER A 1 83 ? 21.305 -34.408 -4.162 1.00 26.60 83 SER A N 1
ATOM 664 C CA . SER A 1 83 ? 22.226 -35.304 -4.845 1.00 27.75 83 SER A CA 1
ATOM 665 C C . SER A 1 83 ? 22.166 -36.636 -4.109 1.00 28.12 83 SER A C 1
ATOM 666 O O . SER A 1 83 ? 21.366 -36.802 -3.186 1.00 25.65 83 SER A O 1
ATOM 669 N N . SER A 1 84 ? 23.005 -37.583 -4.510 1.00 28.09 84 SER A N 1
ATOM 670 C CA . SER A 1 84 ? 23.012 -38.887 -3.864 1.00 30.18 84 SER A CA 1
ATOM 671 C C . SER A 1 84 ? 23.571 -38.840 -2.439 1.00 29.91 84 SER A C 1
ATOM 672 O O . SER A 1 84 ? 23.214 -39.668 -1.606 1.00 27.98 84 SER A O 1
ATOM 675 N N . ARG A 1 85 ? 24.425 -37.861 -2.154 1.00 29.36 85 ARG A N 1
ATOM 676 C CA . ARG A 1 85 ? 25.031 -37.754 -0.829 1.00 30.14 85 ARG A CA 1
ATOM 677 C C . ARG A 1 85 ? 24.758 -36.448 -0.088 1.00 29.11 85 ARG A C 1
ATOM 678 O O . ARG A 1 85 ? 25.214 -36.289 1.041 1.00 29.36 85 ARG A O 1
ATOM 686 N N . ALA A 1 86 ? 24.021 -35.526 -0.702 1.00 28.01 86 ALA A N 1
ATOM 687 C CA . ALA A 1 86 ? 23.757 -34.234 -0.067 1.00 27.96 86 ALA A CA 1
ATOM 688 C C . ALA A 1 86 ? 22.408 -33.607 -0.389 1.00 28.02 86 ALA A C 1
ATOM 689 O O . ALA A 1 86 ? 21.761 -33.956 -1.382 1.00 26.68 86 ALA A O 1
ATOM 691 N N . LEU A 1 87 ? 22.006 -32.658 0.458 1.00 25.39 87 LEU A N 1
ATOM 692 C CA . LEU A 1 87 ? 20.745 -31.942 0.298 1.00 24.83 87 LEU A CA 1
ATOM 693 C C . LEU A 1 87 ? 20.959 -30.480 0.673 1.00 24.16 87 LEU A C 1
ATOM 694 O O . LEU A 1 87 ? 21.811 -30.165 1.509 1.00 24.14 87 LEU A O 1
ATOM 699 N N . LEU A 1 88 ? 20.174 -29.594 0.067 1.00 21.06 88 LEU A N 1
ATOM 700 C CA . LEU A 1 88 ? 20.265 -28.168 0.364 1.00 19.56 88 LEU A CA 1
ATOM 701 C C . LEU A 1 88 ? 18.870 -27.578 0.468 1.00 17.42 88 LEU A C 1
ATOM 702 O O . LEU A 1 88 ? 18.134 -27.538 -0.520 1.00 14.97 88 LEU A O 1
ATOM 707 N N . PHE A 1 89 ? 18.512 -27.118 1.664 1.00 15.12 89 PHE A N 1
ATOM 708 C CA . PHE A 1 89 ? 17.214 -26.502 1.881 1.00 14.99 89 PHE A CA 1
ATOM 709 C C . PHE A 1 89 ? 17.373 -24.996 1.856 1.00 17.29 89 PHE A C 1
ATOM 710 O O . PHE A 1 89 ? 18.394 -24.456 2.287 1.00 18.37 89 PHE A O 1
ATOM 718 N N . ARG A 1 90 ? 16.356 -24.319 1.343 1.00 17.91 90 ARG A N 1
ATOM 719 C CA . ARG A 1 90 ? 16.355 -22.871 1.297 1.00 19.31 90 ARG A CA 1
ATOM 720 C C . ARG A 1 90 ? 15.108 -22.415 2.026 1.00 18.35 90 ARG A C 1
ATOM 721 O O . ARG A 1 90 ? 14.053 -23.032 1.903 1.00 17.44 90 ARG A O 1
ATOM 729 N N . TYR A 1 91 ? 15.227 -21.341 2.798 1.00 18.00 91 TYR A N 1
ATOM 730 C CA . TYR A 1 91 ? 14.090 -20.872 3.571 1.00 17.23 91 TYR A CA 1
ATOM 731 C C . TYR A 1 91 ? 13.833 -19.383 3.513 1.00 16.71 91 TYR A C 1
ATOM 732 O O . TYR A 1 91 ? 14.740 -18.585 3.285 1.00 14.54 91 TYR A O 1
ATOM 741 N N . ARG A 1 92 ? 12.577 -19.027 3.763 1.00 16.87 92 ARG A N 1
ATOM 742 C CA . ARG A 1 92 ? 12.156 -17.637 3.828 1.00 17.79 92 ARG A CA 1
ATOM 743 C C . ARG A 1 92 ? 11.342 -17.519 5.104 1.00 18.51 92 ARG A C 1
ATOM 744 O O . ARG A 1 92 ? 10.372 -18.258 5.305 1.00 17.78 92 ARG A O 1
ATOM 752 N N . VAL A 1 93 ? 11.761 -16.617 5.984 1.00 16.91 93 VAL A N 1
ATOM 753 C CA . VAL A 1 93 ? 11.057 -16.409 7.231 1.00 18.76 93 VAL A CA 1
ATOM 754 C C . VAL A 1 93 ? 10.332 -15.087 7.114 1.00 20.98 93 VAL A C 1
ATOM 755 O O . VAL A 1 93 ? 10.961 -14.036 6.999 1.00 20.76 93 VAL A O 1
ATOM 759 N N . GLU A 1 94 ? 9.009 -15.130 7.141 1.00 21.48 94 GLU A N 1
ATOM 760 C CA . GLU A 1 94 ? 8.262 -13.899 7.031 1.00 25.83 94 GLU A CA 1
ATOM 761 C C . GLU A 1 94 ? 7.111 -13.790 8.012 1.00 27.08 94 GLU A C 1
ATOM 762 O O . GLU A 1 94 ? 6.816 -14.722 8.764 1.00 26.91 94 GLU A O 1
ATOM 768 N N . ARG A 1 95 ? 6.483 -12.621 8.010 1.00 27.58 95 ARG A N 1
ATOM 769 C CA . ARG A 1 95 ? 5.354 -12.338 8.879 1.00 29.86 95 ARG A CA 1
ATOM 770 C C . ARG A 1 95 ? 4.382 -11.471 8.088 1.00 29.34 95 ARG A C 1
ATOM 771 O O . ARG A 1 95 ? 4.666 -10.309 7.807 1.00 29.24 95 ARG A O 1
ATOM 779 N N . GLU A 1 96 ? 3.247 -12.048 7.715 1.00 31.05 96 GLU A N 1
ATOM 780 C CA . GLU A 1 96 ? 2.231 -11.328 6.953 1.00 31.93 96 GLU A CA 1
ATOM 781 C C . GLU A 1 96 ? 2.831 -10.599 5.745 1.00 30.29 96 GLU A C 1
ATOM 782 O O . GLU A 1 96 ? 2.741 -9.374 5.632 1.00 30.50 96 GLU A O 1
ATOM 788 N N . GLY A 1 97 ? 3.454 -11.364 4.855 1.00 28.46 97 GLY A N 1
ATOM 789 C CA . GLY A 1 97 ? 4.047 -10.788 3.664 1.00 29.20 97 GLY A CA 1
ATOM 790 C C . GLY A 1 97 ? 5.413 -10.136 3.807 1.00 28.67 97 GLY A C 1
ATOM 791 O O . GLY A 1 97 ? 6.132 -10.005 2.822 1.00 30.93 97 GLY A O 1
ATOM 792 N N . VAL A 1 98 ? 5.786 -9.725 5.014 1.00 28.20 98 VAL A N 1
ATOM 793 C CA . VAL A 1 98 ? 7.085 -9.074 5.213 1.00 25.58 98 VAL A CA 1
ATOM 794 C C . VAL A 1 98 ? 8.203 -10.088 5.437 1.00 25.22 98 VAL A C 1
ATOM 795 O O . VAL A 1 98 ? 8.126 -10.915 6.347 1.00 21.50 98 VAL A O 1
ATOM 799 N N . LEU A 1 99 ? 9.244 -10.027 4.610 1.00 23.06 99 LEU A N 1
ATOM 800 C CA . LEU A 1 99 ? 10.360 -10.951 4.763 1.00 24.06 99 LEU A CA 1
ATOM 801 C C . LEU A 1 99 ? 11.173 -10.517 5.985 1.00 24.67 99 LEU A C 1
ATOM 802 O O . LEU A 1 99 ? 11.525 -9.342 6.128 1.00 25.43 99 LEU A O 1
ATOM 807 N N . LEU A 1 100 ? 11.452 -11.462 6.875 1.00 22.80 100 LEU A N 1
ATOM 808 C CA . LEU A 1 100 ? 12.219 -11.153 8.074 1.00 22.03 100 LEU A CA 1
ATOM 809 C C . LEU A 1 100 ? 13.668 -11.555 7.910 1.00 20.23 100 LEU A C 1
ATOM 810 O O . LEU A 1 100 ? 14.580 -10.851 8.349 1.00 20.74 100 LEU A O 1
ATOM 815 N N . ALA A 1 101 ? 13.872 -12.697 7.271 1.00 19.78 101 ALA A N 1
ATOM 816 C CA . ALA A 1 101 ? 15.207 -13.210 7.036 1.00 20.33 101 ALA A CA 1
ATOM 817 C C . ALA A 1 101 ? 15.082 -14.335 6.032 1.00 20.58 101 ALA A C 1
ATOM 818 O O . ALA A 1 101 ? 13.989 -14.844 5.792 1.00 21.45 101 ALA A O 1
ATOM 820 N N . GLU A 1 102 ? 16.201 -14.720 5.440 1.00 21.17 102 GLU A N 1
ATOM 821 C CA . GLU A 1 102 ? 16.205 -15.808 4.476 1.00 21.18 102 GLU A CA 1
ATOM 822 C C . GLU A 1 102 ? 17.517 -16.549 4.634 1.00 20.79 102 GLU A C 1
ATOM 823 O O . GLU A 1 102 ? 18.537 -15.952 4.984 1.00 21.02 102 GLU A O 1
ATOM 829 N N . GLY A 1 103 ? 17.494 -17.853 4.386 1.00 20.24 103 GLY A N 1
ATOM 830 C CA . GLY A 1 103 ? 18.706 -18.630 4.545 1.00 19.09 103 GLY A CA 1
ATOM 831 C C . GLY A 1 103 ? 18.665 -20.004 3.916 1.00 19.05 103 GLY A C 1
ATOM 832 O O . GLY A 1 103 ? 17.764 -20.337 3.128 1.00 14.63 103 GLY A O 1
ATOM 833 N N . PHE A 1 104 ? 19.656 -20.810 4.276 1.00 17.37 104 PHE A N 1
ATOM 834 C CA . PHE A 1 104 ? 19.761 -22.151 3.740 1.00 19.63 104 PHE A CA 1
ATOM 835 C C . PHE A 1 104 ? 20.583 -23.033 4.665 1.00 19.21 104 PHE A C 1
ATOM 836 O O . PHE A 1 104 ? 21.325 -22.548 5.518 1.00 20.11 104 PHE A O 1
ATOM 844 N N . THR A 1 105 ? 20.437 -24.335 4.489 1.00 18.29 105 THR A N 1
ATOM 845 C CA . THR A 1 105 ? 21.202 -25.290 5.258 1.00 20.57 105 THR A CA 1
ATOM 846 C C . THR A 1 105 ? 21.614 -26.385 4.299 1.00 21.54 105 THR A C 1
ATOM 847 O O . THR A 1 105 ? 20.782 -26.968 3.592 1.00 20.75 105 THR A O 1
ATOM 851 N N . ARG A 1 106 ? 22.914 -26.631 4.257 1.00 21.52 106 ARG A N 1
ATOM 852 C CA . ARG A 1 106 ? 23.479 -27.660 3.408 1.00 24.01 106 ARG A CA 1
ATOM 853 C C . ARG A 1 106 ? 23.665 -28.874 4.307 1.00 23.58 106 ARG A C 1
ATOM 854 O O . ARG A 1 106 ? 24.155 -28.750 5.429 1.00 23.43 106 ARG A O 1
ATOM 862 N N . HIS A 1 107 ? 23.267 -30.045 3.825 1.00 22.69 107 HIS A N 1
ATOM 863 C CA . HIS A 1 107 ? 23.407 -31.259 4.617 1.00 20.02 107 HIS A CA 1
ATOM 864 C C . HIS A 1 107 ? 24.112 -32.376 3.867 1.00 21.44 107 HIS A C 1
ATOM 865 O O . HIS A 1 107 ? 24.112 -32.426 2.639 1.00 20.93 107 HIS A O 1
ATOM 872 N N . LEU A 1 108 ? 24.717 -33.275 4.629 1.00 22.20 108 LEU A N 1
ATOM 873 C CA . LEU A 1 108 ? 25.340 -34.459 4.070 1.00 23.37 108 LEU A CA 1
ATOM 874 C C . LEU A 1 108 ? 24.458 -35.534 4.685 1.00 23.13 108 LEU A C 1
ATOM 875 O O . LEU A 1 108 ? 23.632 -35.233 5.555 1.00 19.83 108 LEU A O 1
ATOM 880 N N . CYS A 1 109 ? 24.602 -36.774 4.239 1.00 23.48 109 CYS A N 1
ATOM 881 C CA . CYS A 1 109 ? 23.796 -37.842 4.805 1.00 25.24 109 CYS A CA 1
ATOM 882 C C . CYS A 1 109 ? 24.711 -38.797 5.540 1.00 26.57 109 CYS A C 1
ATOM 883 O O . CYS A 1 109 ? 25.712 -39.259 4.993 1.00 25.25 109 CYS A O 1
ATOM 886 N N . GLN A 1 110 ? 24.374 -39.076 6.792 1.00 28.36 110 GLN A N 1
ATOM 887 C CA . GLN A 1 110 ? 25.178 -39.977 7.599 1.00 31.93 110 GLN A CA 1
ATOM 888 C C . GLN A 1 110 ? 24.383 -41.227 7.947 1.00 32.43 110 GLN A C 1
ATOM 889 O O . GLN A 1 110 ? 23.256 -41.148 8.432 1.00 32.76 110 GLN A O 1
ATOM 895 N N . VAL A 1 111 ? 24.973 -42.381 7.674 1.00 33.38 111 VAL A N 1
ATOM 896 C CA . VAL A 1 111 ? 24.334 -43.652 7.980 1.00 35.23 111 VAL A CA 1
ATOM 897 C C . VAL A 1 111 ? 25.333 -44.510 8.746 1.00 34.71 111 VAL A C 1
ATOM 898 O O . VAL A 1 111 ? 26.353 -44.928 8.203 1.00 32.34 111 VAL A O 1
ATOM 902 N N . GLY A 1 112 ? 25.043 -44.748 10.021 1.00 36.46 112 GLY A N 1
ATOM 903 C CA . GLY A 1 112 ? 25.937 -45.550 10.837 1.00 38.67 112 GLY A CA 1
ATOM 904 C C . GLY A 1 112 ? 27.318 -44.933 10.987 1.00 41.49 112 GLY A C 1
ATOM 905 O O . GLY A 1 112 ? 28.332 -45.533 10.608 1.00 42.29 112 GLY A O 1
ATOM 906 N N . GLU A 1 113 ? 27.350 -43.724 11.536 1.00 42.42 113 GLU A N 1
ATOM 907 C CA . GLU A 1 113 ? 28.589 -42.988 11.770 1.00 43.94 113 GLU A CA 1
ATOM 908 C C . GLU A 1 113 ? 29.536 -42.867 10.571 1.00 43.70 113 GLU A C 1
ATOM 909 O O . GLU A 1 113 ? 30.743 -43.057 10.705 1.00 45.33 113 GLU A O 1
ATOM 915 N N . ARG A 1 114 ? 28.996 -42.549 9.400 1.00 42.08 114 ARG A N 1
ATOM 916 C CA . ARG A 1 114 ? 29.833 -42.375 8.220 1.00 40.12 114 ARG A CA 1
ATOM 917 C C . ARG A 1 114 ? 29.068 -41.699 7.096 1.00 37.92 114 ARG A C 1
ATOM 918 O O . ARG A 1 114 ? 27.896 -41.988 6.871 1.00 38.22 114 ARG A O 1
ATOM 926 N N . ALA A 1 115 ? 29.729 -40.781 6.402 1.00 35.09 115 ALA A N 1
ATOM 927 C CA . ALA A 1 115 ? 29.093 -40.095 5.290 1.00 33.44 115 ALA A CA 1
ATOM 928 C C . ALA A 1 115 ? 28.803 -41.138 4.216 1.00 31.74 115 ALA A C 1
ATOM 929 O O . ALA A 1 115 ? 29.664 -41.958 3.881 1.00 30.43 115 ALA A O 1
ATOM 931 N N . ALA A 1 116 ? 27.588 -41.120 3.685 1.00 29.01 116 ALA A N 1
ATOM 932 C CA . ALA A 1 116 ? 27.216 -42.079 2.658 1.00 28.67 116 ALA A CA 1
ATOM 933 C C . ALA A 1 116 ? 26.073 -41.562 1.800 1.00 28.94 116 ALA A C 1
ATOM 934 O O . ALA A 1 116 ? 25.538 -40.475 2.040 1.00 26.82 116 ALA A O 1
ATOM 936 N N . ARG A 1 117 ? 25.710 -42.345 0.791 1.00 27.97 117 ARG A N 1
ATOM 937 C CA . ARG A 1 117 ? 24.621 -41.963 -0.093 1.00 30.04 117 ARG A CA 1
ATOM 938 C C . ARG A 1 117 ? 23.311 -42.063 0.679 1.00 28.98 117 ARG A C 1
ATOM 939 O O . ARG A 1 117 ? 23.189 -42.851 1.619 1.00 25.66 117 ARG A O 1
ATOM 947 N N . ILE A 1 118 ? 22.337 -41.254 0.285 1.00 27.87 118 ILE A N 1
ATOM 948 C CA . ILE A 1 118 ? 21.024 -41.274 0.919 1.00 27.69 118 ILE A CA 1
ATOM 949 C C . ILE A 1 118 ? 20.344 -42.592 0.538 1.00 27.64 118 ILE A C 1
ATOM 950 O O . ILE A 1 118 ? 20.244 -42.918 -0.642 1.00 26.42 118 ILE A O 1
ATOM 955 N N . PRO A 1 119 ? 19.886 -43.372 1.532 1.00 27.51 119 PRO A N 1
ATOM 956 C CA . PRO A 1 119 ? 19.223 -44.641 1.210 1.00 27.48 119 PRO A CA 1
ATOM 957 C C . PRO A 1 119 ? 18.125 -44.473 0.153 1.00 26.63 119 PRO A C 1
ATOM 958 O O . PRO A 1 119 ? 17.407 -43.475 0.141 1.00 24.89 119 PRO A O 1
ATOM 962 N N . GLU A 1 120 ? 18.010 -45.465 -0.726 1.00 26.59 120 GLU A N 1
ATOM 963 C CA . GLU A 1 120 ? 17.045 -45.454 -1.823 1.00 25.68 120 GLU A CA 1
ATOM 964 C C . GLU A 1 120 ? 15.632 -44.965 -1.539 1.00 24.89 120 GLU A C 1
ATOM 965 O O . GLU A 1 120 ? 15.150 -44.049 -2.203 1.00 21.88 120 GLU A O 1
ATOM 971 N N . ASP A 1 121 ? 14.959 -45.570 -0.568 1.00 24.21 121 ASP A N 1
ATOM 972 C CA . ASP A 1 121 ? 13.591 -45.170 -0.266 1.00 26.70 121 ASP A CA 1
ATOM 973 C C . ASP A 1 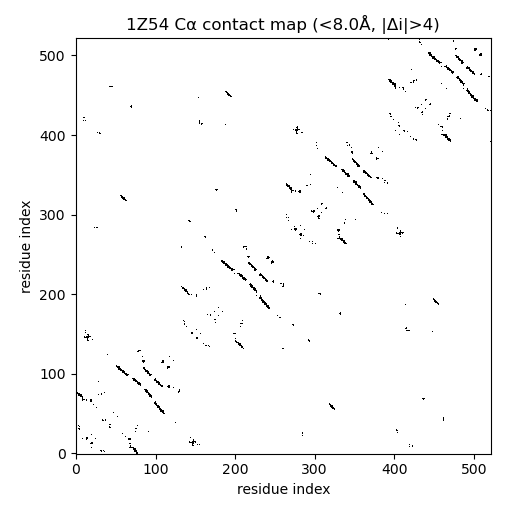121 ? 13.462 -43.701 0.127 1.00 27.09 121 ASP A C 1
ATOM 974 O O . ASP A 1 121 ? 12.462 -43.059 -0.191 1.00 29.60 121 ASP A O 1
ATOM 979 N N . ILE A 1 122 ? 14.465 -43.164 0.813 1.00 23.68 122 ILE A N 1
ATOM 980 C CA . ILE A 1 122 ? 14.426 -41.763 1.215 1.00 22.91 122 ILE A CA 1
ATOM 981 C C . ILE A 1 122 ? 14.769 -40.871 0.019 1.00 22.95 122 ILE A C 1
ATOM 982 O O . ILE A 1 122 ? 14.193 -39.785 -0.160 1.00 20.47 122 ILE A O 1
ATOM 987 N N . TYR A 1 123 ? 15.719 -41.332 -0.788 1.00 21.01 123 TYR A N 1
ATOM 988 C CA . TYR A 1 123 ? 16.138 -40.591 -1.971 1.00 23.38 123 TYR A CA 1
ATOM 989 C C . TYR A 1 123 ? 14.948 -40.457 -2.914 1.00 22.89 123 TYR A C 1
ATOM 990 O O . TYR A 1 123 ? 14.641 -39.374 -3.404 1.00 23.22 123 TYR A O 1
ATOM 999 N N . ARG A 1 124 ? 14.280 -41.577 -3.149 1.00 24.11 124 ARG A N 1
ATOM 1000 C CA . ARG A 1 124 ? 13.121 -41.634 -4.028 1.00 25.83 124 ARG A CA 1
ATOM 1001 C C . ARG A 1 124 ? 12.035 -40.633 -3.618 1.00 24.90 124 ARG A C 1
ATOM 1002 O O . ARG A 1 124 ? 11.524 -39.874 -4.451 1.00 23.66 124 ARG A O 1
ATOM 1010 N N . ALA A 1 125 ? 11.697 -40.616 -2.331 1.00 22.27 125 ALA A N 1
ATOM 1011 C CA . ALA A 1 125 ? 10.667 -39.710 -1.831 1.00 22.81 125 ALA A CA 1
ATOM 1012 C C . ALA A 1 125 ? 11.075 -38.235 -1.941 1.00 23.25 125 ALA A C 1
ATOM 1013 O O . ALA A 1 125 ? 10.264 -37.379 -2.325 1.00 20.09 125 ALA A O 1
ATOM 1015 N N . LEU A 1 126 ? 12.328 -37.941 -1.607 1.00 22.44 126 LEU A N 1
ATOM 1016 C CA . LEU A 1 126 ? 12.825 -36.574 -1.673 1.00 22.89 126 LEU A CA 1
ATOM 1017 C C . LEU A 1 126 ? 12.879 -36.097 -3.123 1.00 23.29 126 LEU A C 1
ATOM 1018 O O . LEU A 1 126 ? 12.629 -34.925 -3.410 1.00 24.34 126 LEU A O 1
ATOM 1023 N N . SER A 1 127 ? 13.201 -37.007 -4.035 1.00 23.53 127 SER A N 1
ATOM 1024 C CA . SER A 1 127 ? 13.296 -36.654 -5.451 1.00 25.42 127 SER A CA 1
ATOM 1025 C C . SER A 1 127 ? 12.015 -36.007 -5.954 1.00 26.32 127 SER A C 1
ATOM 1026 O O . SER A 1 127 ? 12.055 -35.069 -6.748 1.00 27.10 127 SER A O 1
ATOM 1029 N N . VAL A 1 128 ? 10.877 -36.503 -5.485 1.00 25.25 128 VAL A N 1
ATOM 1030 C CA . VAL A 1 128 ? 9.596 -35.958 -5.913 1.00 27.49 128 VAL A CA 1
ATOM 1031 C C . VAL A 1 128 ? 9.493 -34.478 -5.562 1.00 28.05 128 VAL A C 1
ATOM 1032 O O . VAL A 1 128 ? 8.821 -33.715 -6.255 1.00 27.42 128 VAL A O 1
ATOM 1036 N N . LEU A 1 129 ? 10.170 -34.079 -4.487 1.00 27.79 129 LEU A N 1
ATOM 1037 C CA . LEU A 1 129 ? 10.135 -32.696 -4.018 1.00 27.86 129 LEU A CA 1
ATOM 1038 C C . LEU A 1 129 ? 11.206 -31.794 -4.630 1.00 28.76 129 LEU A C 1
ATOM 1039 O O . LEU A 1 129 ? 11.132 -30.571 -4.510 1.00 27.85 129 LEU A O 1
ATOM 1044 N N . HIS A 1 130 ? 12.199 -32.402 -5.274 1.00 29.22 130 HIS A N 1
ATOM 1045 C CA . HIS A 1 130 ? 13.288 -31.659 -5.904 1.00 28.51 130 HIS A CA 1
ATOM 1046 C C . HIS A 1 130 ? 13.058 -31.475 -7.401 1.00 28.67 130 HIS A C 1
ATOM 1047 O O . HIS A 1 130 ? 12.782 -32.440 -8.121 1.00 25.71 130 HIS A O 1
ATOM 1054 N N . LEU A 1 131 ? 13.184 -30.235 -7.860 1.00 28.26 131 LEU A N 1
ATOM 1055 C CA . LEU A 1 131 ? 13.010 -29.920 -9.272 1.00 31.46 131 LEU A CA 1
ATOM 1056 C C . LEU A 1 131 ? 14.321 -30.188 -10.003 1.00 32.16 131 LEU A C 1
ATOM 1057 O O . LEU A 1 131 ? 15.320 -29.515 -9.765 1.00 32.12 131 LEU A O 1
ATOM 1062 N N . LYS A 1 132 ? 14.313 -31.181 -10.885 1.00 34.48 132 LYS A N 1
ATOM 1063 C CA . LYS A 1 132 ? 15.507 -31.544 -11.639 1.00 37.16 132 LYS A CA 1
ATOM 1064 C C . LYS A 1 132 ? 15.742 -30.615 -12.834 1.00 37.38 132 LYS A C 1
ATOM 1065 O O . LYS A 1 132 ? 14.750 -30.182 -13.460 1.00 37.95 132 LYS A O 1
ATOM 1072 N N . MET B 1 1 ? 32.086 -28.916 51.990 1.00 32.02 1 MET B N 1
ATOM 1073 C CA . MET B 1 1 ? 33.000 -28.877 50.816 1.00 30.42 1 MET B CA 1
ATOM 1074 C C . MET B 1 1 ? 32.279 -28.213 49.657 1.00 31.60 1 MET B C 1
ATOM 1075 O O . MET B 1 1 ? 31.407 -28.799 49.010 1.00 31.56 1 MET B O 1
ATOM 1080 N N . GLU B 1 2 ? 32.656 -26.969 49.405 1.00 32.43 2 GLU B N 1
ATOM 1081 C CA . GLU B 1 2 ? 32.031 -26.193 48.355 1.00 32.37 2 GLU B CA 1
ATOM 1082 C C . GLU B 1 2 ? 33.021 -25.771 47.283 1.00 29.45 2 GLU B C 1
ATOM 1083 O O . GLU B 1 2 ? 34.187 -25.487 47.570 1.00 29.01 2 GLU B O 1
ATOM 1089 N N . SER B 1 3 ? 32.551 -25.758 46.041 1.00 27.65 3 SER B N 1
ATOM 1090 C CA . SER B 1 3 ? 33.373 -25.345 44.907 1.00 26.38 3 SER B CA 1
ATOM 1091 C C . SER B 1 3 ? 32.687 -24.147 44.269 1.00 26.10 3 SER B C 1
ATOM 1092 O O . SER B 1 3 ? 31.468 -24.000 44.364 1.00 26.07 3 SER B O 1
ATOM 1095 N N . VAL B 1 4 ? 33.468 -23.299 43.613 1.00 26.05 4 VAL B N 1
ATOM 1096 C CA . VAL B 1 4 ? 32.931 -22.114 42.958 1.00 25.72 4 VAL B CA 1
ATOM 1097 C C . VAL B 1 4 ? 33.219 -22.137 41.459 1.00 24.80 4 VAL B C 1
ATOM 1098 O O . VAL B 1 4 ? 34.345 -22.381 41.041 1.00 24.09 4 VAL B O 1
ATOM 1102 N N . THR B 1 5 ? 32.195 -21.889 40.650 1.00 23.77 5 THR B N 1
ATOM 1103 C CA . THR B 1 5 ? 32.375 -21.856 39.206 1.00 20.41 5 THR B CA 1
ATOM 1104 C C . THR B 1 5 ? 31.996 -20.467 38.710 1.00 21.13 5 THR B C 1
ATOM 1105 O O . THR B 1 5 ? 30.880 -20.005 38.938 1.00 22.28 5 THR B O 1
ATOM 1109 N N . ARG B 1 6 ? 32.923 -19.792 38.044 1.00 21.76 6 ARG B N 1
ATOM 1110 C CA . ARG B 1 6 ? 32.633 -18.458 37.532 1.00 22.05 6 ARG B CA 1
ATOM 1111 C C . ARG B 1 6 ? 32.181 -18.520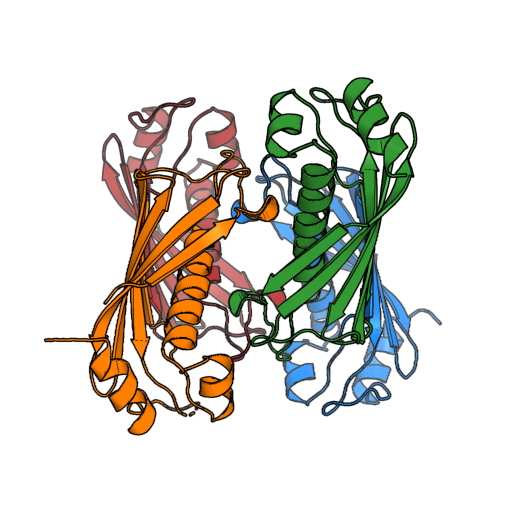 36.076 1.00 19.88 6 ARG B C 1
ATOM 1112 O O . ARG B 1 6 ? 32.781 -19.203 35.249 1.00 20.38 6 ARG B O 1
ATOM 1120 N N . ILE B 1 7 ? 31.102 -17.808 35.780 1.00 21.18 7 ILE B N 1
ATOM 1121 C CA . ILE B 1 7 ? 30.533 -17.800 34.439 1.00 20.20 7 ILE B CA 1
ATOM 1122 C C . ILE B 1 7 ? 30.270 -16.397 33.925 1.00 18.91 7 ILE B C 1
ATOM 1123 O O . ILE B 1 7 ? 29.561 -15.612 34.559 1.00 19.01 7 ILE B O 1
ATOM 1128 N N . LYS B 1 8 ? 30.848 -16.073 32.778 1.00 17.14 8 LYS B N 1
ATOM 1129 C CA . LYS B 1 8 ? 30.604 -14.770 32.197 1.00 17.91 8 LYS B CA 1
ATOM 1130 C C . LYS B 1 8 ? 29.267 -14.879 31.469 1.00 17.66 8 LYS B C 1
ATOM 1131 O O . LYS B 1 8 ? 29.078 -15.767 30.625 1.00 17.78 8 LYS B O 1
ATOM 1137 N N . VAL B 1 9 ? 28.339 -13.992 31.813 1.00 15.23 9 VAL B N 1
ATOM 1138 C CA . VAL B 1 9 ? 27.022 -13.982 31.187 1.00 18.24 9 VAL B CA 1
ATOM 1139 C C . VAL B 1 9 ? 27.145 -13.689 29.695 1.00 16.82 9 VAL B C 1
ATOM 1140 O O . VAL B 1 9 ? 27.838 -12.756 29.289 1.00 16.97 9 VAL B O 1
ATOM 1144 N N . ARG B 1 10 ? 26.476 -14.501 28.886 1.00 17.89 10 ARG B N 1
ATOM 1145 C CA . ARG B 1 10 ? 26.499 -14.341 27.440 1.00 16.93 10 ARG B CA 1
ATOM 1146 C C . ARG B 1 10 ? 25.341 -13.481 26.972 1.00 17.66 10 ARG B C 1
ATOM 1147 O O . ARG B 1 10 ? 24.268 -13.505 27.569 1.00 18.51 10 ARG B O 1
ATOM 1155 N N . TYR B 1 11 ? 25.563 -12.730 25.897 1.00 19.02 11 TYR B N 1
ATOM 1156 C CA . TYR B 1 11 ? 24.530 -11.858 25.333 1.00 19.01 11 TYR B CA 1
ATOM 1157 C C . TYR B 1 11 ? 23.258 -12.658 25.038 1.00 18.55 11 TYR B C 1
ATOM 1158 O O . TYR B 1 11 ? 22.147 -12.218 25.346 1.00 18.57 11 TYR B O 1
ATOM 1167 N N . ALA B 1 12 ? 23.432 -13.835 24.441 1.00 14.05 12 ALA B N 1
ATOM 1168 C CA . ALA B 1 12 ? 22.307 -14.704 24.096 1.00 13.94 12 ALA B CA 1
ATOM 1169 C C . ALA B 1 12 ? 21.478 -15.131 25.307 1.00 14.85 12 ALA B C 1
ATOM 1170 O O . ALA B 1 12 ? 20.327 -15.528 25.172 1.00 12.41 12 ALA B O 1
ATOM 1172 N N . GLU B 1 13 ? 22.060 -15.053 26.495 1.00 16.20 13 GLU B N 1
ATOM 1173 C CA . GLU B 1 13 ? 21.336 -15.474 27.684 1.00 16.25 13 GLU B CA 1
ATOM 1174 C C . GLU B 1 13 ? 20.386 -14.449 28.305 1.00 15.66 13 GLU B C 1
ATOM 1175 O O . GLU B 1 13 ? 19.622 -14.786 29.212 1.00 16.96 13 GLU B O 1
ATOM 1181 N N . THR B 1 14 ? 20.405 -13.210 27.823 1.00 16.05 14 THR B N 1
ATOM 1182 C CA . THR B 1 14 ? 19.503 -12.199 28.371 1.00 18.12 14 THR B CA 1
ATOM 1183 C C . THR B 1 14 ? 18.189 -12.111 27.595 1.00 21.36 14 THR B C 1
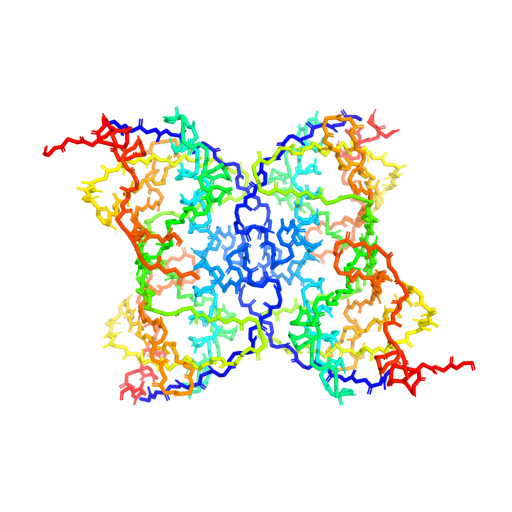ATOM 1184 O O . THR B 1 14 ? 18.137 -12.446 26.407 1.00 23.27 14 THR B O 1
ATOM 1188 N N . ASP B 1 15 ? 17.131 -11.668 28.277 1.00 22.43 15 ASP B N 1
ATOM 1189 C CA . ASP B 1 15 ? 15.809 -11.523 27.666 1.00 26.22 15 ASP B CA 1
ATOM 1190 C C . ASP B 1 15 ? 15.427 -10.056 27.470 1.00 28.08 15 ASP B C 1
ATOM 1191 O O . ASP B 1 15 ? 16.247 -9.151 27.668 1.00 26.92 15 ASP B O 1
ATOM 1196 N N . GLN B 1 16 ? 14.170 -9.834 27.095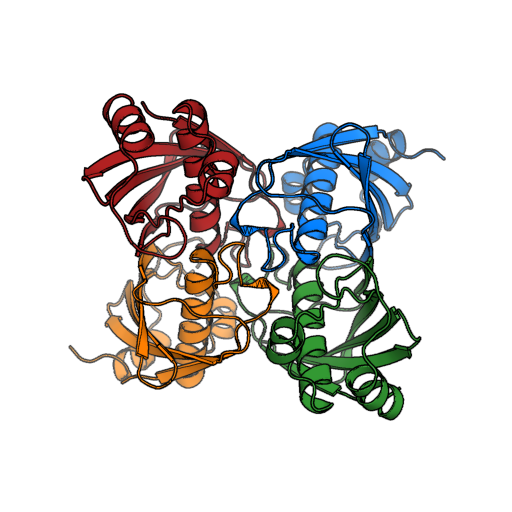 1.00 29.03 16 GLN B N 1
ATOM 1197 C CA . GLN B 1 16 ? 13.644 -8.493 26.857 1.00 31.14 16 GLN B CA 1
ATOM 1198 C C . GLN B 1 16 ? 13.693 -7.589 28.075 1.00 31.23 16 GLN B C 1
ATOM 1199 O O . GLN B 1 16 ? 13.795 -6.371 27.933 1.00 31.72 16 GLN B O 1
ATOM 1205 N N . MET B 1 17 ? 13.600 -8.173 29.268 1.00 30.47 17 MET B N 1
ATOM 1206 C CA . MET B 1 17 ? 13.644 -7.385 30.494 1.00 29.79 17 MET B CA 1
ATOM 1207 C C . MET B 1 17 ? 15.065 -6.892 30.733 1.00 29.02 17 MET B C 1
ATOM 1208 O O . MET B 1 17 ? 15.322 -6.160 31.690 1.00 30.83 17 MET B O 1
ATOM 1213 N N . GLY B 1 18 ? 15.988 -7.307 29.869 1.00 26.88 18 GLY B N 1
ATOM 1214 C CA . GLY B 1 18 ? 17.371 -6.890 30.013 1.00 24.59 18 GLY B CA 1
ATOM 1215 C C . GLY B 1 18 ? 18.149 -7.710 31.027 1.00 24.53 18 GLY B C 1
ATOM 1216 O O . GLY B 1 18 ? 19.264 -7.347 31.400 1.00 25.13 18 GLY B O 1
ATOM 1217 N N . VAL B 1 19 ? 17.568 -8.815 31.484 1.00 21.32 19 VAL B N 1
ATOM 1218 C CA . VAL B 1 19 ? 18.243 -9.678 32.444 1.00 19.99 19 VAL B CA 1
ATOM 1219 C C . VAL B 1 19 ? 18.394 -11.101 31.903 1.00 19.81 19 VAL B C 1
ATOM 1220 O O . VAL B 1 19 ? 17.802 -11.464 30.883 1.00 18.37 19 VAL B O 1
ATOM 1224 N N . VAL B 1 20 ? 19.192 -11.903 32.597 1.00 18.30 20 VAL B N 1
ATOM 1225 C CA . VAL B 1 20 ? 19.406 -13.289 32.205 1.00 17.90 20 VAL B CA 1
ATOM 1226 C C . VAL B 1 20 ? 18.072 -14.012 32.342 1.00 16.96 20 VAL B C 1
ATOM 1227 O O . VAL B 1 20 ? 17.460 -13.991 33.401 1.00 16.18 20 VAL B O 1
ATOM 1231 N N . HIS B 1 21 ? 17.609 -14.639 31.271 1.00 16.90 21 HIS B N 1
ATOM 1232 C CA . HIS B 1 21 ? 16.334 -15.335 31.346 1.00 17.69 21 HIS B CA 1
ATOM 1233 C C . HIS B 1 21 ? 16.387 -16.412 32.427 1.00 14.92 21 HIS B C 1
ATOM 1234 O O . HIS B 1 21 ? 17.378 -17.136 32.545 1.00 15.76 21 HIS B O 1
ATOM 1241 N N . HIS B 1 22 ? 15.315 -16.524 33.204 1.00 13.29 22 HIS B N 1
ATOM 1242 C CA . HIS B 1 22 ? 15.269 -17.499 34.293 1.00 15.07 22 HIS B CA 1
ATOM 1243 C C . HIS B 1 22 ? 15.551 -18.948 33.897 1.00 15.34 22 HIS B C 1
ATOM 1244 O O . HIS B 1 22 ? 16.054 -19.720 34.718 1.00 12.94 22 HIS B O 1
ATOM 1251 N N . SER B 1 23 ? 15.245 -19.318 32.653 1.00 14.24 23 SER B N 1
ATOM 1252 C CA . SER B 1 23 ? 15.480 -20.691 32.203 1.00 14.85 23 SER B CA 1
ATOM 1253 C C . SER B 1 23 ? 16.973 -20.992 32.050 1.00 15.58 23 SER B C 1
ATOM 1254 O O . SER B 1 23 ? 17.398 -22.153 32.099 1.00 17.26 23 SER B O 1
ATOM 1257 N N . VAL B 1 24 ? 17.770 -19.944 31.882 1.00 13.78 24 VAL B N 1
ATOM 1258 C CA . VAL B 1 24 ? 19.211 -20.101 31.712 1.00 12.22 24 VAL B CA 1
ATOM 1259 C C . VAL B 1 24 ? 19.915 -20.536 32.998 1.00 13.18 24 VAL B C 1
ATOM 1260 O O . VAL B 1 24 ? 20.940 -21.219 32.961 1.00 10.97 24 VAL B O 1
ATOM 1264 N N . TYR B 1 25 ? 19.357 -20.155 34.138 1.00 14.52 25 TYR B N 1
ATOM 1265 C CA . TYR B 1 25 ? 19.966 -20.503 35.413 1.00 15.08 25 TYR B CA 1
ATOM 1266 C C . TYR B 1 25 ? 20.208 -21.997 35.593 1.00 16.44 25 TYR B C 1
ATOM 1267 O O . TYR B 1 25 ? 21.222 -22.399 36.175 1.00 14.26 25 TYR B O 1
ATOM 1276 N N . ALA B 1 26 ? 19.290 -22.819 35.086 1.00 15.79 26 ALA B N 1
ATOM 1277 C CA . ALA B 1 26 ? 19.448 -24.259 35.193 1.00 15.18 26 ALA B CA 1
ATOM 1278 C C . ALA B 1 26 ? 20.729 -24.664 34.473 1.00 14.18 26 ALA B C 1
ATOM 1279 O O . ALA B 1 26 ? 21.447 -25.539 34.946 1.00 16.84 26 ALA B O 1
ATOM 1281 N N . VAL B 1 27 ? 21.022 -24.021 33.341 1.00 12.96 27 VAL B N 1
ATOM 1282 C CA . VAL B 1 27 ? 22.235 -24.328 32.583 1.00 10.96 27 VAL B CA 1
ATOM 1283 C C . VAL B 1 27 ? 23.469 -23.887 33.390 1.00 12.02 27 VAL B C 1
ATOM 1284 O O . VAL B 1 27 ? 24.518 -24.531 33.328 1.00 10.99 27 VAL B O 1
ATOM 1288 N N . TYR B 1 28 ? 23.340 -22.797 34.151 1.00 11.30 28 TYR B N 1
ATOM 1289 C CA . TYR B 1 28 ? 24.442 -22.332 35.001 1.00 13.12 28 TYR B CA 1
ATOM 1290 C C . TYR B 1 28 ? 24.724 -23.400 36.059 1.00 12.23 28 TYR B C 1
ATOM 1291 O O . TYR B 1 28 ? 25.869 -23.772 36.286 1.00 14.16 28 TYR B O 1
ATOM 1300 N N . LEU B 1 29 ? 23.664 -23.885 36.698 1.00 13.73 29 LEU B N 1
ATOM 1301 C CA . LEU B 1 29 ? 23.782 -24.906 37.732 1.00 14.36 29 LEU B CA 1
ATOM 1302 C C . LEU B 1 29 ? 24.429 -26.160 37.168 1.00 15.59 29 LEU B C 1
ATOM 1303 O O . LEU B 1 29 ? 25.199 -26.836 37.854 1.00 14.86 29 LEU B O 1
ATOM 1308 N N . GLU B 1 30 ? 24.119 -26.461 35.910 1.00 14.03 30 GLU B N 1
ATOM 1309 C CA . GLU B 1 30 ? 24.671 -27.639 35.258 1.00 14.05 30 GLU B CA 1
ATOM 1310 C C . GLU B 1 30 ? 26.176 -27.514 35.059 1.00 12.87 30 GLU B C 1
ATOM 1311 O O . GLU B 1 30 ? 26.930 -28.432 35.381 1.00 13.06 30 GLU B O 1
ATOM 1317 N N . ALA B 1 31 ? 26.609 -26.384 34.513 1.00 9.92 31 ALA B N 1
ATOM 1318 C CA . ALA B 1 31 ? 28.026 -26.174 34.275 1.00 12.57 31 ALA B CA 1
ATOM 1319 C C . ALA B 1 31 ? 28.794 -26.233 35.602 1.00 13.98 31 ALA B C 1
ATOM 1320 O O . ALA B 1 31 ? 29.906 -26.756 35.653 1.00 14.65 31 ALA B O 1
ATOM 1322 N N . ALA B 1 32 ? 28.186 -25.698 36.659 1.00 14.42 32 ALA B N 1
ATOM 1323 C CA . ALA B 1 32 ? 28.785 -25.662 38.003 1.00 18.71 32 ALA B CA 1
ATOM 1324 C C . ALA B 1 32 ? 28.895 -27.072 38.567 1.00 19.12 32 ALA B C 1
ATOM 1325 O O . ALA B 1 32 ? 29.920 -27.459 39.137 1.00 18.18 32 ALA B O 1
ATOM 1327 N N . ARG B 1 33 ? 27.816 -27.827 38.402 1.00 18.92 33 ARG B N 1
ATOM 1328 C CA . ARG B 1 33 ? 27.751 -29.208 38.842 1.00 18.61 33 ARG B CA 1
ATOM 1329 C C . ARG B 1 33 ? 28.787 -30.048 38.093 1.00 18.53 33 ARG B C 1
ATOM 1330 O O . ARG B 1 33 ? 29.464 -30.881 38.687 1.00 16.64 33 ARG B O 1
ATOM 1338 N N . VAL B 1 34 ? 28.896 -29.833 36.786 1.00 19.10 34 VAL B N 1
ATOM 1339 C CA . VAL B 1 34 ? 29.852 -30.572 35.966 1.00 20.74 34 VAL B CA 1
ATOM 1340 C C . VAL B 1 34 ? 31.277 -30.196 36.378 1.00 20.40 34 VAL B C 1
ATOM 1341 O O . VAL B 1 34 ? 32.182 -31.029 36.394 1.00 16.71 34 VAL B O 1
ATOM 1345 N N . ASP B 1 35 ? 31.458 -28.927 36.713 1.00 20.67 35 ASP B N 1
ATOM 1346 C CA . ASP B 1 35 ? 32.754 -28.415 37.136 1.00 24.17 35 ASP B CA 1
ATOM 1347 C C . ASP B 1 35 ? 33.108 -29.086 38.469 1.00 24.16 35 ASP B C 1
ATOM 1348 O O . ASP B 1 35 ? 34.240 -29.522 38.678 1.00 25.25 35 ASP B O 1
ATOM 1353 N N . PHE B 1 36 ? 32.113 -29.186 39.348 1.00 23.50 36 PHE B N 1
ATOM 1354 C CA . PHE B 1 36 ? 32.261 -29.798 40.668 1.00 24.03 36 PHE B CA 1
ATOM 1355 C C . PHE B 1 36 ? 32.677 -31.266 40.531 1.00 24.64 36 PHE B C 1
ATOM 1356 O O . PHE B 1 36 ? 33.621 -31.720 41.190 1.00 21.97 36 PHE B O 1
ATOM 1364 N N . LEU B 1 37 ? 31.991 -32.001 39.659 1.00 22.39 37 LEU B N 1
ATOM 1365 C CA . LEU B 1 37 ? 32.315 -33.406 39.443 1.00 23.32 37 LEU B CA 1
ATOM 1366 C C . LEU B 1 37 ? 33.689 -33.570 38.810 1.00 23.81 37 LEU B C 1
ATOM 1367 O O . LEU B 1 37 ? 34.433 -34.490 39.143 1.00 24.77 37 LEU B O 1
ATOM 1372 N N . GLU B 1 38 ? 34.022 -32.680 37.886 1.00 25.43 38 GLU B N 1
ATOM 1373 C CA . GLU B 1 38 ? 35.312 -32.748 37.221 1.00 27.69 38 GLU B CA 1
ATOM 1374 C C . GLU B 1 38 ? 36.438 -32.501 38.227 1.00 27.82 38 GLU B C 1
ATOM 1375 O O . GLU B 1 38 ? 37.447 -33.202 38.215 1.00 27.76 38 GLU B O 1
ATOM 1381 N N . ARG B 1 39 ? 36.265 -31.510 39.097 1.00 28.41 39 ARG B N 1
ATOM 1382 C CA . ARG B 1 39 ? 37.293 -31.201 40.095 1.00 31.35 39 ARG B CA 1
ATOM 1383 C C . ARG B 1 39 ? 37.476 -32.377 41.042 1.00 29.69 39 ARG B C 1
ATOM 1384 O O . ARG B 1 39 ? 38.581 -32.645 41.512 1.00 31.86 39 ARG B O 1
ATOM 1392 N N . ALA B 1 40 ? 36.384 -33.085 41.304 1.00 28.73 40 ALA B N 1
ATOM 1393 C CA . ALA B 1 40 ? 36.406 -34.240 42.192 1.00 27.93 40 ALA B CA 1
ATOM 1394 C C . ALA B 1 40 ? 37.046 -35.455 41.526 1.00 27.99 40 ALA B C 1
ATOM 1395 O O . ALA B 1 40 ? 37.156 -36.515 42.138 1.00 29.57 40 ALA B O 1
ATOM 1397 N N . GLY B 1 41 ? 37.470 -35.297 40.275 1.00 27.32 41 GLY B N 1
ATOM 1398 C CA . GLY B 1 41 ? 38.085 -36.402 39.559 1.00 25.18 41 GLY B CA 1
ATOM 1399 C C . GLY B 1 41 ? 37.044 -37.317 38.941 1.00 25.66 41 GLY B C 1
ATOM 1400 O O . GLY B 1 41 ? 37.326 -38.476 38.629 1.00 23.59 41 GLY B O 1
ATOM 1401 N N . LEU B 1 42 ? 35.832 -36.795 38.773 1.00 25.76 42 LEU B N 1
ATOM 1402 C CA . LEU B 1 42 ? 34.732 -37.554 38.183 1.00 25.66 42 LEU B CA 1
ATOM 1403 C C . LEU B 1 42 ? 34.173 -36.821 36.956 1.00 25.31 42 LEU B C 1
ATOM 1404 O O . LEU B 1 42 ? 32.994 -36.472 36.920 1.00 24.71 42 LEU B O 1
ATOM 1409 N N . PRO B 1 43 ? 35.015 -36.573 35.938 1.00 25.99 43 PRO B N 1
ATOM 1410 C CA . PRO B 1 43 ? 34.519 -35.873 34.745 1.00 26.94 43 PRO B CA 1
ATOM 1411 C C . PRO B 1 43 ? 33.270 -36.576 34.219 1.00 26.18 43 PRO B C 1
ATOM 1412 O O . PRO B 1 43 ? 33.335 -37.729 33.790 1.00 26.95 43 PRO B O 1
ATOM 1416 N N . TYR B 1 44 ? 32.139 -35.877 34.260 1.00 25.18 44 TYR B N 1
ATOM 1417 C CA . TYR B 1 44 ? 30.871 -36.455 33.838 1.00 25.69 44 TYR B CA 1
ATOM 1418 C C . TYR B 1 44 ? 30.847 -37.045 32.432 1.00 24.70 44 TYR B C 1
ATOM 1419 O O . TYR B 1 44 ? 30.163 -38.037 32.199 1.00 22.96 44 TYR B O 1
ATOM 1428 N N . HIS B 1 45 ? 31.573 -36.446 31.493 1.00 24.86 45 HIS B N 1
ATOM 1429 C CA . HIS B 1 45 ? 31.583 -36.992 30.143 1.00 29.05 45 HIS B CA 1
ATOM 1430 C C . HIS B 1 45 ? 32.161 -38.402 30.226 1.00 30.72 45 HIS B C 1
ATOM 1431 O O . HIS B 1 45 ? 31.790 -39.283 29.453 1.00 31.33 45 HIS B O 1
ATOM 1438 N N . ARG B 1 46 ? 33.057 -38.615 31.186 1.00 30.82 46 ARG B N 1
ATOM 1439 C CA . ARG B 1 46 ? 33.651 -39.928 31.378 1.00 32.02 46 ARG B CA 1
ATOM 1440 C C . ARG B 1 46 ? 32.665 -40.844 32.096 1.00 30.41 46 ARG B C 1
ATOM 1441 O O . ARG B 1 46 ? 32.607 -42.038 31.805 1.00 30.68 46 ARG B O 1
ATOM 1449 N N . VAL B 1 47 ? 31.886 -40.288 33.023 1.00 29.25 47 VAL B N 1
ATOM 1450 C CA . VAL B 1 47 ? 30.897 -41.080 33.750 1.00 29.13 47 VAL B CA 1
ATOM 1451 C C . VAL B 1 47 ? 29.869 -41.645 32.772 1.00 30.36 47 VAL B C 1
ATOM 1452 O O . VAL B 1 47 ? 29.499 -42.814 32.856 1.00 30.09 47 VAL B O 1
ATOM 1456 N N . GLU B 1 48 ? 29.412 -40.819 31.839 1.00 30.63 48 GLU B N 1
ATOM 1457 C CA . GLU B 1 48 ? 28.445 -41.287 30.862 1.00 32.74 48 GLU B CA 1
ATOM 1458 C C . GLU B 1 48 ? 29.121 -42.256 29.900 1.00 34.82 48 GLU B C 1
ATOM 1459 O O . GLU B 1 48 ? 28.507 -43.216 29.429 1.00 34.89 48 GLU B O 1
ATOM 1465 N N . ALA B 1 49 ? 30.394 -42.006 29.614 1.00 35.25 49 ALA B N 1
ATOM 1466 C CA . ALA B 1 49 ? 31.142 -42.868 28.714 1.00 37.46 49 ALA B CA 1
ATOM 1467 C C . ALA B 1 49 ? 31.016 -44.327 29.152 1.00 37.89 49 ALA B C 1
ATOM 1468 O O . ALA B 1 49 ? 30.832 -45.213 28.322 1.00 38.96 49 ALA B O 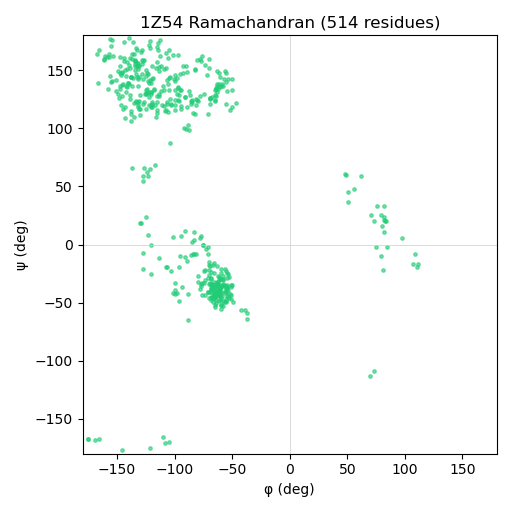1
ATOM 1470 N N . ARG B 1 50 ? 31.105 -44.574 30.455 1.00 38.02 50 ARG B N 1
ATOM 1471 C CA . ARG B 1 50 ? 30.995 -45.936 30.968 1.00 39.03 50 ARG B CA 1
ATOM 1472 C C . ARG B 1 50 ? 29.542 -46.378 31.142 1.00 37.72 50 ARG B C 1
ATOM 1473 O O . ARG B 1 50 ? 29.269 -47.417 31.746 1.00 38.91 50 ARG B O 1
ATOM 1481 N N . GLY B 1 51 ? 28.612 -45.586 30.618 1.00 35.76 51 GLY B N 1
ATOM 1482 C CA . GLY B 1 51 ? 27.206 -45.937 30.718 1.00 32.85 51 GLY B CA 1
ATOM 1483 C C . GLY B 1 51 ? 26.511 -45.572 32.020 1.00 31.75 51 GLY B C 1
ATOM 1484 O O . GLY B 1 51 ? 25.465 -46.140 32.337 1.00 31.02 51 GLY B O 1
ATOM 1485 N N . VAL B 1 52 ? 27.081 -44.633 32.775 1.00 28.99 52 VAL B N 1
ATOM 1486 C CA . VAL B 1 52 ? 26.486 -44.194 34.039 1.00 28.10 52 VAL B CA 1
ATOM 1487 C C . VAL B 1 52 ? 25.940 -42.771 33.866 1.00 27.31 52 VAL B C 1
ATOM 1488 O O . VAL B 1 52 ? 26.629 -41.894 33.337 1.00 25.14 52 VAL B O 1
ATOM 1492 N N . PHE B 1 53 ? 24.707 -42.547 34.318 1.00 25.97 53 PHE B N 1
ATOM 1493 C CA . PHE B 1 53 ? 24.063 -41.240 34.172 1.00 26.90 53 PHE B CA 1
ATOM 1494 C C . PHE B 1 53 ? 23.390 -40.731 35.446 1.00 25.09 53 PHE B C 1
ATOM 1495 O O . PHE B 1 53 ? 22.855 -41.508 36.235 1.00 26.27 53 PHE B O 1
ATOM 1503 N N . PHE B 1 54 ? 23.401 -39.414 35.624 1.00 23.83 54 PHE B N 1
ATOM 1504 C CA . PHE B 1 54 ? 22.777 -38.780 36.776 1.00 22.12 54 PHE B CA 1
ATOM 1505 C C . PHE B 1 54 ? 21.646 -37.875 36.302 1.00 21.86 54 PHE B C 1
ATOM 1506 O O . PHE B 1 54 ? 21.724 -36.654 36.409 1.00 22.38 54 PHE B O 1
ATOM 1514 N N . PRO B 1 55 ? 20.570 -38.466 35.772 1.00 21.99 55 PRO B N 1
ATOM 1515 C CA . PRO B 1 55 ? 19.469 -37.624 35.304 1.00 21.47 55 PRO B CA 1
ATOM 1516 C C . PRO B 1 55 ? 18.852 -36.769 36.400 1.00 20.03 55 PRO B C 1
ATOM 1517 O O . PRO B 1 55 ? 18.757 -37.177 37.562 1.00 20.83 55 PRO B O 1
ATOM 1521 N N . VAL B 1 56 ? 18.449 -35.565 36.021 1.00 18.90 56 VAL B N 1
ATOM 1522 C CA . VAL B 1 56 ? 17.819 -34.642 36.950 1.00 18.59 56 VAL B CA 1
ATOM 1523 C C . VAL B 1 56 ? 16.365 -35.072 37.138 1.00 19.79 56 VAL B C 1
ATOM 1524 O O . VAL B 1 56 ? 15.643 -35.251 36.159 1.00 19.11 56 VAL B O 1
ATOM 1528 N N . VAL B 1 57 ? 15.939 -35.239 38.388 1.00 19.42 57 VAL B N 1
ATOM 1529 C CA . VAL B 1 57 ? 14.567 -35.645 38.664 1.00 20.19 57 VAL B CA 1
ATOM 1530 C C . VAL B 1 57 ? 13.783 -34.540 39.365 1.00 21.61 57 VAL B C 1
ATOM 1531 O O . VAL B 1 57 ? 12.556 -34.611 39.497 1.00 19.20 57 VAL B O 1
ATOM 1535 N N . GLU B 1 58 ? 14.497 -33.514 39.816 1.00 21.20 58 GLU B N 1
ATOM 1536 C CA . GLU B 1 58 ? 13.850 -32.384 40.454 1.00 22.21 58 GLU B CA 1
ATOM 1537 C C . GLU B 1 58 ? 14.727 -31.146 40.408 1.00 20.85 58 GLU B C 1
ATOM 1538 O O . GLU B 1 58 ? 15.924 -31.211 40.684 1.00 19.96 58 GLU B O 1
ATOM 1544 N N . LEU B 1 59 ? 14.116 -30.024 40.040 1.00 18.65 59 LEU B N 1
ATOM 1545 C CA . LEU B 1 59 ? 14.811 -28.744 39.940 1.00 19.31 59 LEU B CA 1
ATOM 1546 C C . LEU B 1 59 ? 14.100 -27.705 40.788 1.00 17.82 59 LEU B C 1
ATOM 1547 O O . LEU B 1 59 ? 12.873 -27.714 40.889 1.00 15.01 59 LEU B O 1
ATOM 1552 N N . GLY B 1 60 ? 14.879 -26.801 41.377 1.00 16.96 60 GLY B N 1
ATOM 1553 C CA . GLY B 1 60 ? 14.313 -25.750 42.204 1.00 16.76 60 GLY B CA 1
ATOM 1554 C C . GLY B 1 60 ? 15.193 -24.513 42.167 1.00 18.30 60 GLY B C 1
ATOM 1555 O O . GLY B 1 60 ? 16.412 -24.605 42.311 1.00 18.13 60 GLY B O 1
ATOM 1556 N N . LEU B 1 61 ? 14.580 -23.354 41.959 1.00 17.28 61 LEU B N 1
ATOM 1557 C CA . LEU B 1 61 ? 15.319 -22.102 41.913 1.00 18.01 61 LEU B CA 1
ATOM 1558 C C . LEU B 1 61 ? 14.491 -20.945 42.446 1.00 19.02 61 LEU B C 1
ATOM 1559 O O . LEU B 1 61 ? 13.302 -20.830 42.142 1.00 19.52 61 LEU B O 1
ATOM 1564 N N . THR B 1 62 ? 15.128 -20.107 43.260 1.00 19.46 62 THR B N 1
ATOM 1565 C CA . THR B 1 62 ? 14.498 -18.914 43.822 1.00 19.36 62 THR B CA 1
ATOM 1566 C C . THR B 1 62 ? 15.359 -17.750 43.339 1.00 19.86 62 THR B C 1
ATOM 1567 O O . THR B 1 62 ? 16.557 -17.704 43.612 1.00 21.19 62 THR B O 1
ATOM 1571 N N . PHE B 1 63 ? 14.756 -16.828 42.600 1.00 20.13 63 PHE B N 1
ATOM 1572 C CA . PHE B 1 63 ? 15.489 -15.692 42.054 1.00 20.85 63 PHE B CA 1
ATOM 1573 C C . PHE B 1 63 ? 15.284 -14.445 42.911 1.00 21.83 63 PHE B C 1
ATOM 1574 O O . PHE B 1 63 ? 14.174 -13.933 43.013 1.00 21.80 63 PHE B O 1
ATOM 1582 N N . ARG B 1 64 ? 16.372 -13.971 43.513 1.00 23.28 64 ARG B N 1
ATOM 1583 C CA . ARG B 1 64 ? 16.363 -12.805 44.388 1.00 25.45 64 ARG B CA 1
ATOM 1584 C C . ARG B 1 64 ? 16.767 -11.537 43.637 1.00 25.70 64 ARG B C 1
ATOM 1585 O O . ARG B 1 64 ? 16.109 -10.506 43.744 1.00 26.71 64 ARG B O 1
ATOM 1593 N N . ALA B 1 65 ? 17.870 -11.617 42.897 1.00 24.61 65 ALA B N 1
ATOM 1594 C CA . ALA B 1 65 ? 18.371 -10.483 42.127 1.00 24.19 65 ALA B CA 1
ATOM 1595 C C . ALA B 1 65 ? 18.838 -10.973 40.759 1.00 22.80 65 ALA B C 1
ATOM 1596 O O . ALA B 1 65 ? 19.383 -12.071 40.634 1.00 20.53 65 ALA B O 1
ATOM 1598 N N . PRO B 1 66 ? 18.633 -10.157 39.715 1.00 22.23 66 PRO B N 1
ATOM 1599 C CA . PRO B 1 66 ? 19.023 -10.512 38.350 1.00 22.73 66 PRO B CA 1
ATOM 1600 C C . PRO B 1 66 ? 20.495 -10.397 38.034 1.00 22.41 66 PRO B C 1
ATOM 1601 O O . PRO B 1 66 ? 21.244 -9.686 38.704 1.00 20.59 66 PRO B O 1
ATOM 1605 N N . ALA B 1 67 ? 20.897 -11.129 37.005 1.00 21.69 67 ALA B N 1
ATOM 1606 C CA . ALA B 1 67 ? 22.261 -11.101 36.514 1.00 21.21 67 ALA B CA 1
ATOM 1607 C C . ALA B 1 67 ? 22.089 -10.378 35.185 1.00 20.34 67 ALA B C 1
ATOM 1608 O O . ALA B 1 67 ? 21.028 -10.469 34.569 1.00 18.09 67 ALA B O 1
ATOM 1610 N N . ARG B 1 68 ? 23.118 -9.668 34.743 1.00 21.24 68 ARG B N 1
ATOM 1611 C CA . ARG B 1 68 ? 23.037 -8.916 33.496 1.00 22.43 68 ARG B CA 1
ATOM 1612 C C . ARG B 1 68 ? 24.240 -9.152 32.604 1.00 22.55 68 ARG B C 1
ATOM 1613 O O . ARG B 1 68 ? 25.316 -9.516 33.080 1.00 21.10 68 ARG B O 1
ATOM 1621 N N . PHE B 1 69 ? 24.056 -8.934 31.306 1.00 20.85 69 PHE B N 1
ATOM 1622 C CA . PHE B 1 69 ? 25.146 -9.111 30.370 1.00 20.19 69 PHE B CA 1
ATOM 1623 C C . PHE B 1 69 ? 26.228 -8.093 30.688 1.00 19.71 69 PHE B C 1
ATOM 1624 O O . PHE B 1 69 ? 25.940 -6.919 30.907 1.00 17.32 69 PHE B O 1
ATOM 1632 N N . GLY B 1 70 ? 27.475 -8.553 30.710 1.00 20.24 70 GLY B N 1
ATOM 1633 C CA . GLY B 1 70 ? 28.586 -7.673 31.030 1.00 20.35 70 GLY B CA 1
ATOM 1634 C C . GLY B 1 70 ? 29.117 -8.033 32.402 1.00 21.17 70 GLY B C 1
ATOM 1635 O O . GLY B 1 70 ? 30.161 -7.538 32.835 1.00 21.11 70 GLY B O 1
ATOM 1636 N N . GLU B 1 71 ? 28.392 -8.915 33.084 1.00 19.24 71 GLU B N 1
ATOM 1637 C CA . GLU B 1 71 ? 28.780 -9.353 34.420 1.00 20.48 71 GLU B CA 1
ATOM 1638 C C . GLU B 1 71 ? 29.304 -10.780 34.426 1.00 20.81 71 GLU B C 1
ATOM 1639 O O . GLU B 1 71 ? 29.138 -11.533 33.467 1.00 20.45 71 GLU B O 1
ATOM 1645 N N . VAL B 1 72 ? 29.953 -11.140 35.522 1.00 22.17 72 VAL B N 1
ATOM 1646 C CA . VAL B 1 72 ? 30.458 -12.488 35.708 1.00 22.28 72 VAL B CA 1
ATOM 1647 C C . VAL B 1 72 ? 29.758 -12.962 36.978 1.00 23.36 72 VAL B C 1
ATOM 1648 O O . VAL B 1 72 ? 29.735 -12.243 37.978 1.00 22.18 72 VAL B O 1
ATOM 1652 N N . VAL B 1 73 ? 29.148 -14.142 36.934 1.00 22.10 73 VAL B N 1
ATOM 1653 C CA . VAL B 1 73 ? 28.471 -14.658 38.115 1.00 21.40 73 VAL B CA 1
ATOM 1654 C C . VAL B 1 73 ? 29.302 -15.767 38.724 1.00 21.40 73 VAL B C 1
ATOM 1655 O O . VAL B 1 73 ? 30.175 -16.344 38.073 1.00 20.75 73 VAL B O 1
ATOM 1659 N N . GLU B 1 74 ? 29.033 -16.053 39.988 1.00 22.42 74 GLU B N 1
ATOM 1660 C CA . GLU B 1 74 ? 29.756 -17.098 40.679 1.00 23.84 74 GLU B CA 1
ATOM 1661 C C . GLU B 1 74 ? 28.732 -18.095 41.191 1.00 20.49 74 GLU B C 1
ATOM 1662 O O . GLU B 1 74 ? 27.735 -17.716 41.810 1.00 18.29 74 GLU B O 1
ATOM 1668 N N . VAL B 1 75 ? 28.971 -19.368 40.909 1.00 19.12 75 VAL B N 1
ATOM 1669 C CA . VAL B 1 75 ? 28.063 -20.412 41.350 1.00 20.00 75 VAL B CA 1
ATOM 1670 C C . VAL B 1 75 ? 28.776 -21.312 42.344 1.00 18.80 75 VAL B C 1
ATOM 1671 O O . VAL B 1 75 ? 29.724 -22.009 41.993 1.00 17.50 75 VAL B O 1
ATOM 1675 N N . ARG B 1 76 ? 28.327 -21.277 43.591 1.00 19.45 76 ARG B N 1
ATOM 1676 C CA . ARG B 1 76 ? 28.921 -22.110 44.627 1.00 22.62 76 ARG B CA 1
ATOM 1677 C C . ARG B 1 76 ? 28.070 -23.368 44.758 1.00 21.88 76 ARG B C 1
ATOM 1678 O O . ARG B 1 76 ? 26.865 -23.292 44.999 1.00 22.68 76 ARG B O 1
ATOM 1686 N N . THR B 1 77 ? 28.690 -24.527 44.595 1.00 22.23 77 THR B N 1
ATOM 1687 C CA . THR B 1 77 ? 27.941 -25.766 44.682 1.00 23.63 77 THR B CA 1
ATOM 1688 C C . THR B 1 77 ? 28.492 -26.727 45.726 1.00 24.25 77 THR B C 1
ATOM 1689 O O . THR B 1 77 ? 29.699 -26.785 45.977 1.00 21.79 77 THR B O 1
ATOM 1693 N N . ARG B 1 78 ? 27.583 -27.488 46.324 1.00 23.04 78 ARG B N 1
ATOM 1694 C CA . ARG B 1 78 ? 27.938 -28.465 47.331 1.00 23.97 78 ARG B CA 1
ATOM 1695 C C . ARG B 1 78 ? 26.943 -29.622 47.257 1.00 23.11 78 ARG B C 1
ATOM 1696 O O . ARG B 1 78 ? 25.778 -29.439 46.888 1.00 22.47 78 ARG B O 1
ATOM 1704 N N . LEU B 1 79 ? 27.414 -30.814 47.589 1.00 21.24 79 LEU B N 1
ATOM 1705 C CA . LEU B 1 79 ? 26.576 -32.006 47.567 1.00 21.58 79 LEU B CA 1
ATOM 1706 C C . LEU B 1 79 ? 25.891 -32.113 48.931 1.00 21.34 79 LEU B C 1
ATOM 1707 O O . LEU B 1 79 ? 26.492 -32.583 49.893 1.00 23.67 79 LEU B O 1
ATOM 1712 N N . ALA B 1 80 ? 24.638 -31.668 49.005 1.00 21.64 80 ALA B N 1
ATOM 1713 C CA . ALA B 1 80 ? 23.876 -31.675 50.256 1.00 22.62 80 ALA B CA 1
ATOM 1714 C C . ALA B 1 80 ? 23.374 -33.047 50.708 1.00 23.81 80 ALA B C 1
ATOM 1715 O O . ALA B 1 80 ? 23.271 -33.306 51.909 1.00 22.88 80 ALA B O 1
ATOM 1717 N N . GLU B 1 81 ? 23.051 -33.919 49.760 1.00 24.51 81 GLU B N 1
ATOM 1718 C CA . GLU B 1 81 ? 22.568 -35.252 50.106 1.00 26.61 81 GLU B CA 1
ATOM 1719 C C . GLU B 1 81 ? 23.191 -36.308 49.207 1.00 26.67 81 GLU B C 1
ATOM 1720 O O . GLU B 1 81 ? 23.419 -36.073 48.019 1.00 27.29 81 GLU B O 1
ATOM 1726 N N . LEU B 1 82 ? 23.459 -37.474 49.786 1.00 26.52 82 LEU B N 1
ATOM 1727 C CA . LEU B 1 82 ? 24.055 -38.584 49.057 1.00 26.64 82 LEU B CA 1
ATOM 1728 C C . LEU B 1 82 ? 23.553 -39.917 49.597 1.00 27.29 82 LEU B C 1
ATOM 1729 O O . LEU B 1 82 ? 23.512 -40.135 50.807 1.00 28.29 82 LEU B O 1
ATOM 1734 N N . SER B 1 83 ? 23.173 -40.805 48.688 1.00 28.32 83 SER B N 1
ATOM 1735 C CA . SER B 1 83 ? 22.694 -42.135 49.041 1.00 29.82 83 SER B CA 1
ATOM 1736 C C . SER B 1 83 ? 23.207 -43.046 47.952 1.00 29.01 83 SER B C 1
ATOM 1737 O O . SER B 1 83 ? 23.781 -42.570 46.975 1.00 28.08 83 SER B O 1
ATOM 1740 N N . SER B 1 84 ? 23.005 -44.348 48.111 1.00 29.64 84 SER B N 1
ATOM 1741 C CA . SER B 1 84 ? 23.473 -45.307 47.115 1.00 30.87 84 SER B CA 1
ATOM 1742 C C . SER B 1 84 ? 22.660 -45.227 45.828 1.00 30.37 84 SER B C 1
ATOM 1743 O O . SER B 1 84 ? 23.017 -45.840 44.822 1.00 31.94 84 SER B O 1
ATOM 1746 N N . ARG B 1 85 ? 21.576 -44.459 45.852 1.00 30.91 85 ARG B N 1
ATOM 1747 C CA . ARG B 1 85 ? 20.729 -44.333 44.671 1.00 32.52 85 ARG B CA 1
ATOM 1748 C C . ARG B 1 85 ? 20.425 -42.905 44.203 1.00 30.79 85 ARG B C 1
ATOM 1749 O O . ARG B 1 85 ? 20.073 -42.706 43.042 1.00 30.61 85 ARG B O 1
ATOM 1757 N N . ALA B 1 86 ? 20.566 -41.916 45.085 1.00 29.18 86 ALA B N 1
ATOM 1758 C CA . ALA B 1 86 ? 20.259 -40.530 44.711 1.00 28.64 86 ALA B CA 1
ATOM 1759 C C . ALA B 1 86 ? 21.253 -39.475 45.192 1.00 28.48 86 ALA B C 1
ATOM 1760 O O . ALA B 1 86 ? 22.065 -39.722 46.086 1.00 28.32 86 ALA B O 1
ATOM 1762 N N . LEU B 1 87 ? 21.166 -38.288 44.594 1.00 28.38 87 LEU B N 1
ATOM 1763 C CA . LEU B 1 87 ? 22.042 -37.172 44.940 1.00 29.10 87 LEU B CA 1
ATOM 1764 C C . LEU B 1 87 ? 21.304 -35.839 44.904 1.00 28.52 87 LEU B C 1
ATOM 1765 O O . LEU B 1 87 ? 20.429 -35.618 44.061 1.00 29.70 87 LEU B O 1
ATOM 1770 N N . LEU B 1 88 ? 21.677 -34.947 45.814 1.00 26.64 88 LEU B N 1
ATOM 1771 C CA . LEU B 1 88 ? 21.075 -33.626 45.885 1.00 24.51 88 LEU B CA 1
ATOM 1772 C C . LEU B 1 88 ? 22.163 -32.562 45.971 1.00 23.88 88 LEU B C 1
ATOM 1773 O O . LEU B 1 88 ? 22.975 -32.551 46.903 1.00 20.86 88 LEU B O 1
ATOM 1778 N N . PHE B 1 89 ? 22.167 -31.674 44.984 1.00 22.33 89 PHE B N 1
ATOM 1779 C CA . PHE B 1 89 ? 23.113 -30.570 44.911 1.00 21.14 89 PHE B CA 1
ATOM 1780 C C . PHE B 1 89 ? 22.371 -29.287 45.255 1.00 21.78 89 PHE B C 1
ATOM 1781 O O . PHE B 1 89 ? 21.217 -29.105 44.871 1.00 21.42 89 PHE B O 1
ATOM 1789 N N . ARG B 1 90 ? 23.029 -28.401 45.986 1.00 20.73 90 ARG B N 1
ATOM 1790 C CA . ARG B 1 90 ? 22.428 -27.125 46.331 1.00 22.72 90 ARG B CA 1
ATOM 1791 C C . ARG B 1 90 ? 23.386 -26.068 45.815 1.00 22.14 90 ARG B C 1
ATOM 1792 O O . ARG B 1 90 ? 24.602 -26.280 45.793 1.00 20.07 90 ARG B O 1
ATOM 1800 N N . TYR B 1 91 ? 22.848 -24.932 45.389 1.00 21.96 91 TYR B N 1
ATOM 1801 C CA . TYR B 1 91 ? 23.703 -23.895 44.840 1.00 21.93 91 TYR B CA 1
ATOM 1802 C C . TYR B 1 91 ? 23.353 -22.488 45.275 1.00 21.47 91 TYR B C 1
ATOM 1803 O O . TYR B 1 91 ? 22.241 -22.200 45.707 1.00 23.93 91 TYR B O 1
ATOM 1812 N N . ARG B 1 92 ? 24.327 -21.608 45.118 1.00 20.60 92 ARG B N 1
ATOM 1813 C CA . ARG B 1 92 ? 24.148 -20.205 45.420 1.00 21.44 92 ARG B CA 1
ATOM 1814 C C . ARG B 1 92 ? 24.773 -19.496 44.238 1.00 20.20 92 ARG B C 1
ATOM 1815 O O . ARG B 1 92 ? 25.942 -19.718 43.919 1.00 18.89 92 ARG B O 1
ATOM 1823 N N . VAL B 1 93 ? 23.980 -18.676 43.564 1.00 20.12 93 VAL B N 1
ATOM 1824 C CA . VAL B 1 93 ? 24.482 -17.923 42.427 1.00 22.11 93 VAL B CA 1
ATOM 1825 C C . VAL B 1 93 ? 24.672 -16.520 42.969 1.00 22.34 93 VAL B C 1
ATOM 1826 O O . VAL B 1 93 ? 23.714 -15.904 43.426 1.00 24.00 93 VAL B O 1
ATOM 1830 N N . GLU B 1 94 ? 25.905 -16.023 42.924 1.00 25.45 94 GLU B N 1
ATOM 1831 C CA . GLU B 1 94 ? 26.207 -14.693 43.446 1.00 26.80 94 GLU B CA 1
ATOM 1832 C C . GLU B 1 94 ? 27.104 -13.871 42.528 1.00 26.77 94 GLU B C 1
ATOM 1833 O O . GLU B 1 94 ? 27.752 -14.405 41.625 1.00 25.91 94 GLU B O 1
ATOM 1839 N N . ARG B 1 95 ? 27.137 -12.566 42.782 1.00 25.48 95 ARG B N 1
ATOM 1840 C CA . ARG B 1 95 ? 27.971 -11.640 42.028 1.00 25.83 95 ARG B CA 1
ATOM 1841 C C . ARG B 1 95 ? 28.605 -10.669 43.016 1.00 25.62 95 ARG B C 1
ATOM 1842 O O . ARG B 1 95 ? 27.929 -9.792 43.548 1.00 24.29 95 ARG B O 1
ATOM 1850 N N . GLU B 1 96 ? 29.898 -10.832 43.265 1.00 28.88 96 GLU B N 1
ATOM 1851 C CA . GLU B 1 96 ? 30.611 -9.954 44.189 1.00 32.59 96 GLU B CA 1
ATOM 1852 C C . GLU B 1 96 ? 29.852 -9.775 45.498 1.00 33.24 96 GLU B C 1
ATOM 1853 O O . GLU B 1 96 ? 29.450 -8.659 45.845 1.00 34.14 96 GLU B O 1
ATOM 1859 N N . GLY B 1 97 ? 29.630 -10.876 46.206 1.00 32.78 97 GLY B N 1
ATOM 1860 C CA . GLY B 1 97 ? 28.942 -10.804 47.482 1.00 32.36 97 GLY B CA 1
ATOM 1861 C C . GLY B 1 97 ? 27.431 -10.690 47.487 1.00 31.37 97 GLY B C 1
ATOM 1862 O O . GLY B 1 97 ? 26.820 -10.805 48.546 1.00 33.06 97 GLY B O 1
ATOM 1863 N N . VAL B 1 98 ? 26.813 -10.463 46.333 1.00 28.69 98 VAL B N 1
ATOM 1864 C CA . VAL B 1 98 ? 25.357 -10.343 46.281 1.00 25.51 98 VAL B CA 1
ATOM 1865 C C . VAL B 1 98 ? 24.711 -11.648 45.815 1.00 25.61 98 VAL B C 1
ATOM 1866 O O . VAL B 1 98 ? 25.141 -12.242 44.829 1.00 24.88 98 VAL B O 1
ATOM 1870 N N . LEU B 1 99 ? 23.679 -12.086 46.531 1.00 25.57 99 LEU B N 1
ATOM 1871 C CA . LEU B 1 99 ? 22.988 -13.328 46.201 1.00 26.01 99 LEU B CA 1
ATOM 1872 C C . LEU B 1 99 ? 21.973 -13.081 45.091 1.00 24.34 99 LEU B C 1
ATOM 1873 O O . LEU B 1 99 ? 20.982 -12.381 45.289 1.00 24.39 99 LEU B O 1
ATOM 1878 N N . LEU B 1 100 ? 22.229 -13.650 43.919 1.00 22.21 100 LEU B N 1
ATOM 1879 C CA . LEU B 1 100 ? 21.323 -13.475 42.793 1.00 21.48 100 LEU B CA 1
ATOM 1880 C C . LEU B 1 100 ? 20.251 -14.551 42.822 1.00 21.23 100 LEU B C 1
ATOM 1881 O O . LEU B 1 100 ? 19.070 -14.275 42.594 1.00 22.31 100 LEU B O 1
ATOM 1886 N N . ALA B 1 101 ? 20.661 -15.781 43.109 1.00 20.09 101 ALA B N 1
ATOM 1887 C CA . ALA B 1 101 ? 19.708 -16.876 43.157 1.00 21.39 101 ALA B CA 1
ATOM 1888 C C . ALA B 1 101 ? 20.232 -18.081 43.912 1.00 21.69 101 ALA B C 1
ATOM 1889 O O . ALA B 1 101 ? 21.436 -18.258 44.087 1.00 22.22 101 ALA B O 1
ATOM 1891 N N . GLU B 1 102 ? 19.304 -18.905 44.374 1.00 23.46 102 GLU B N 1
ATOM 1892 C CA . GLU B 1 102 ? 19.653 -20.120 45.081 1.00 24.70 102 GLU B CA 1
ATOM 1893 C C . GLU B 1 102 ? 18.710 -21.210 44.602 1.00 25.68 102 GLU B C 1
ATOM 1894 O O . GLU B 1 102 ? 17.582 -20.934 44.171 1.00 24.83 102 GLU B O 1
ATOM 1900 N N . GLY B 1 103 ? 19.184 -22.446 44.650 1.00 24.70 103 GLY B N 1
ATOM 1901 C CA . GLY B 1 103 ? 18.363 -23.552 44.201 1.00 23.83 103 GLY B CA 1
ATOM 1902 C C . GLY B 1 103 ? 19.028 -24.882 44.450 1.00 23.28 103 GLY B C 1
ATOM 1903 O O . GLY B 1 103 ? 20.037 -24.972 45.162 1.00 21.11 103 GLY B O 1
ATOM 1904 N N . PHE B 1 104 ? 18.469 -25.920 43.844 1.00 21.58 104 PHE B N 1
ATOM 1905 C CA . PHE B 1 104 ? 18.996 -27.261 44.010 1.00 20.44 104 PHE B CA 1
ATOM 1906 C C . PHE B 1 104 ? 18.625 -28.126 42.818 1.00 19.84 104 PHE B C 1
ATOM 1907 O O . PHE B 1 104 ? 17.825 -27.736 41.969 1.00 18.08 104 PHE B O 1
ATOM 1915 N N . THR B 1 105 ? 19.214 -29.308 42.775 1.00 18.59 105 THR B N 1
ATOM 1916 C CA . THR B 1 105 ? 18.929 -30.268 41.729 1.00 20.69 105 THR B CA 1
ATOM 1917 C C . THR B 1 105 ? 19.078 -31.645 42.343 1.00 20.62 105 THR B C 1
ATOM 1918 O O . THR B 1 105 ? 20.101 -31.950 42.957 1.00 20.19 105 THR B O 1
ATOM 1922 N N . ARG B 1 106 ? 18.045 -32.464 42.208 1.00 22.28 106 ARG B N 1
ATOM 1923 C CA . ARG B 1 106 ? 18.096 -33.821 42.732 1.00 22.80 106 ARG B CA 1
ATOM 1924 C C . ARG B 1 106 ? 18.252 -34.749 41.536 1.00 23.53 106 ARG B C 1
ATOM 1925 O O . ARG B 1 106 ? 17.610 -34.548 40.496 1.00 19.80 106 ARG B O 1
ATOM 1933 N N . HIS B 1 107 ? 19.114 -35.754 41.685 1.00 22.27 107 HIS B N 1
ATOM 1934 C CA . HIS B 1 107 ? 19.386 -36.700 40.613 1.00 23.31 107 HIS B CA 1
ATOM 1935 C C . HIS B 1 107 ? 19.238 -38.154 41.039 1.00 25.78 107 HIS B C 1
ATOM 1936 O O . HIS B 1 107 ? 19.315 -38.488 42.223 1.00 26.18 107 HIS B O 1
ATOM 1943 N N . LEU B 1 108 ? 19.046 -39.017 40.050 1.00 25.56 108 LEU B N 1
ATOM 1944 C CA . LEU B 1 108 ? 18.964 -40.448 40.285 1.00 27.48 108 LEU B CA 1
ATOM 1945 C C . LEU B 1 108 ? 20.076 -41.010 39.422 1.00 28.33 108 LEU B C 1
ATOM 1946 O O . LEU B 1 108 ? 20.679 -40.276 38.642 1.00 29.20 108 LEU B O 1
ATOM 1951 N N . CYS B 1 109 ? 20.358 -42.298 39.554 1.00 30.43 109 CYS B N 1
ATOM 1952 C CA . CYS B 1 109 ? 21.419 -42.900 38.762 1.00 31.99 109 CYS B CA 1
ATOM 1953 C C . CYS B 1 109 ? 20.917 -43.992 37.831 1.00 34.35 109 CYS B C 1
ATOM 1954 O O . CYS B 1 109 ? 20.144 -44.864 38.233 1.00 34.21 109 CYS B O 1
ATOM 1957 N N . GLN B 1 110 ? 21.364 -43.935 36.581 1.00 37.21 110 GLN B N 1
ATOM 1958 C CA . GLN B 1 110 ? 20.992 -44.927 35.585 1.00 40.17 110 GLN B CA 1
ATOM 1959 C C . GLN B 1 110 ? 22.231 -45.548 34.965 1.00 41.87 110 GLN B C 1
ATOM 1960 O O . GLN B 1 110 ? 23.280 -44.909 34.856 1.00 40.99 110 GLN B O 1
ATOM 1966 N N . VAL B 1 111 ? 22.095 -46.804 34.558 1.00 43.78 111 VAL B N 1
ATOM 1967 C CA . VAL B 1 111 ? 23.177 -47.539 33.925 1.00 45.58 111 VAL B CA 1
ATOM 1968 C C . VAL B 1 111 ? 22.649 -48.162 32.633 1.00 45.94 111 VAL B C 1
ATOM 1969 O O . VAL B 1 111 ? 22.205 -49.328 32.680 1.00 47.13 111 VAL B O 1
ATOM 1973 N N . GLU B 1 113 ? 18.391 -47.860 28.713 1.00 58.48 113 GLU B N 1
ATOM 1974 C CA . GLU B 1 113 ? 18.573 -47.090 29.978 1.00 58.28 113 GLU B CA 1
ATOM 1975 C C . GLU B 1 113 ? 17.788 -47.735 31.116 1.00 56.42 113 GLU B C 1
ATOM 1976 O O . GLU B 1 113 ? 16.596 -48.005 30.983 1.00 56.28 113 GLU B O 1
ATOM 1982 N N . ARG B 1 114 ? 18.457 -47.982 32.236 1.00 54.43 114 ARG B N 1
ATOM 1983 C CA . ARG B 1 114 ? 17.793 -48.612 33.365 1.00 52.91 114 ARG B CA 1
ATOM 1984 C C . ARG B 1 114 ? 18.320 -48.104 34.701 1.00 51.03 114 ARG B C 1
ATOM 1985 O O . ARG B 1 114 ? 19.526 -47.947 34.888 1.00 51.27 114 ARG B O 1
ATOM 1993 N N . ALA B 1 115 ? 17.403 -47.855 35.631 1.00 48.15 115 ALA B N 1
ATOM 1994 C CA . ALA B 1 115 ? 17.763 -47.356 36.954 1.00 45.58 115 ALA B CA 1
ATOM 1995 C C . ALA B 1 115 ? 18.762 -48.279 37.646 1.00 44.14 115 ALA B C 1
ATOM 1996 O O . ALA B 1 115 ? 18.761 -49.491 37.426 1.00 43.06 115 ALA B O 1
ATOM 1998 N N . ALA B 1 116 ? 19.618 -47.699 38.482 1.00 42.66 116 ALA B N 1
ATOM 1999 C CA . ALA B 1 116 ? 20.615 -48.479 39.200 1.00 41.28 116 ALA B CA 1
ATOM 2000 C C . ALA B 1 116 ? 21.237 -47.685 40.339 1.00 40.62 116 ALA B C 1
ATOM 2001 O O . ALA B 1 116 ? 21.064 -46.467 40.433 1.00 40.22 116 ALA B O 1
ATOM 2003 N N . ARG B 1 117 ? 21.956 -48.385 41.209 1.00 39.31 117 ARG B N 1
ATOM 2004 C CA . ARG B 1 117 ? 22.620 -47.747 42.335 1.00 39.00 117 ARG B CA 1
ATOM 2005 C C . ARG B 1 117 ? 23.882 -47.086 41.796 1.00 37.46 117 ARG B C 1
ATOM 2006 O O . ARG B 1 117 ? 24.370 -47.445 40.718 1.00 37.20 117 ARG B O 1
ATOM 2014 N N . ILE B 1 118 ? 24.409 -46.117 42.535 1.00 34.78 118 ILE B N 1
ATOM 2015 C CA . ILE B 1 118 ? 25.628 -45.439 42.115 1.00 31.97 118 ILE B CA 1
ATOM 2016 C C . ILE B 1 118 ? 26.780 -46.437 42.228 1.00 30.77 118 ILE B C 1
ATOM 2017 O O . ILE B 1 118 ? 26.988 -47.031 43.282 1.00 30.56 118 ILE B O 1
ATOM 2022 N N . PRO B 1 119 ? 27.532 -46.650 41.138 1.00 31.32 119 PRO B N 1
ATOM 2023 C CA . PRO B 1 119 ? 28.653 -47.596 41.191 1.00 33.04 119 PRO B CA 1
ATOM 2024 C C . PRO B 1 119 ? 29.660 -47.275 42.297 1.00 33.55 119 PRO B C 1
ATOM 2025 O O . PRO B 1 119 ? 29.989 -46.113 42.544 1.00 32.33 119 PRO B O 1
ATOM 2029 N N . GLU B 1 120 ? 30.136 -48.330 42.953 1.00 34.87 120 GLU B N 1
ATOM 2030 C CA . GLU B 1 120 ? 31.077 -48.240 44.066 1.00 35.22 120 GLU B CA 1
ATOM 2031 C C . GLU B 1 120 ? 32.164 -47.164 43.999 1.00 33.71 120 GLU B C 1
ATOM 2032 O O . GLU B 1 120 ? 32.193 -46.257 44.826 1.00 32.86 120 GLU B O 1
ATOM 2038 N N . ASP B 1 121 ? 33.063 -47.268 43.029 1.00 34.39 121 ASP B N 1
ATOM 2039 C CA . ASP B 1 121 ? 34.146 -46.302 42.896 1.00 34.51 121 ASP B CA 1
ATOM 2040 C C . ASP B 1 121 ? 33.639 -44.862 42.899 1.00 34.15 121 ASP B C 1
ATOM 2041 O O . ASP B 1 121 ? 34.213 -43.994 43.558 1.00 33.54 121 ASP B O 1
ATOM 2046 N N . ILE B 1 122 ? 32.552 -44.618 42.172 1.00 32.17 122 ILE B N 1
ATOM 2047 C CA . ILE B 1 122 ? 31.970 -43.283 42.086 1.00 30.24 122 ILE B CA 1
ATOM 2048 C C . ILE B 1 122 ? 31.362 -42.853 43.411 1.00 29.73 122 ILE B C 1
ATOM 2049 O O . ILE B 1 122 ? 31.489 -41.701 43.821 1.00 28.90 122 ILE B O 1
ATOM 2054 N N . TYR B 1 123 ? 30.696 -43.785 44.078 1.00 30.18 123 TYR B N 1
ATOM 2055 C CA . TYR B 1 123 ? 30.067 -43.487 45.355 1.00 29.89 123 TYR B CA 1
ATOM 2056 C C . TYR B 1 123 ? 31.102 -43.139 46.429 1.00 30.42 123 TYR B C 1
ATOM 2057 O O . TYR B 1 123 ? 30.891 -42.229 47.236 1.00 27.42 123 TYR B O 1
ATOM 2066 N N . ARG B 1 124 ? 32.221 -43.858 46.423 1.00 30.91 124 ARG B N 1
ATOM 2067 C CA . ARG B 1 124 ? 33.287 -43.637 47.392 1.00 32.60 124 ARG B CA 1
ATOM 2068 C C . ARG B 1 124 ? 33.806 -42.209 47.260 1.00 31.36 124 ARG B C 1
ATOM 2069 O O . ARG B 1 124 ? 34.010 -41.514 48.257 1.00 30.74 124 ARG B O 1
ATOM 2077 N N . ALA B 1 125 ? 34.009 -41.772 46.022 1.00 28.81 125 ALA B N 1
ATOM 2078 C CA . ALA B 1 125 ? 34.508 -40.431 45.767 1.00 27.33 125 ALA B CA 1
ATOM 2079 C C . ALA B 1 125 ? 33.501 -39.385 46.230 1.00 26.78 125 ALA B C 1
ATOM 2080 O O . ALA B 1 125 ? 33.845 -38.475 46.985 1.00 24.26 125 ALA B O 1
ATOM 2082 N N . LEU B 1 126 ? 32.258 -39.522 45.778 1.00 25.01 126 LEU B N 1
ATOM 2083 C CA . LEU B 1 126 ? 31.203 -38.583 46.141 1.00 24.94 126 LEU B CA 1
ATOM 2084 C C . LEU B 1 126 ? 31.087 -38.492 47.651 1.00 25.18 126 LEU B C 1
ATOM 2085 O O . LEU B 1 126 ? 30.904 -37.414 48.208 1.00 22.58 126 LEU B O 1
ATOM 2090 N N . SER B 1 127 ? 31.198 -39.646 48.300 1.00 26.66 127 SER B N 1
ATOM 2091 C CA . SER B 1 127 ? 31.090 -39.748 49.748 1.00 29.68 127 SER B CA 1
ATOM 2092 C C . SER B 1 127 ? 32.103 -38.874 50.477 1.00 30.65 127 SER B C 1
ATOM 2093 O O . SER B 1 127 ? 31.810 -38.329 51.541 1.00 30.10 127 SER B O 1
ATOM 2096 N N . VAL B 1 128 ? 33.294 -38.733 49.906 1.00 32.19 128 VAL B N 1
ATOM 2097 C CA . VAL B 1 128 ? 34.319 -37.921 50.542 1.00 35.66 128 VAL B CA 1
ATOM 2098 C C . VAL B 1 128 ? 33.933 -36.443 50.474 1.00 36.80 128 VAL B C 1
ATOM 2099 O O . VAL B 1 128 ? 34.453 -35.621 51.226 1.00 37.66 128 VAL B O 1
ATOM 2103 N N . LEU B 1 129 ? 33.003 -36.115 49.581 1.00 38.83 129 LEU B N 1
ATOM 2104 C CA . LEU B 1 129 ? 32.551 -34.737 49.416 1.00 41.65 129 LEU B CA 1
ATOM 2105 C C . LEU B 1 129 ? 31.296 -34.447 50.227 1.00 43.42 129 LEU B C 1
ATOM 2106 O O . LEU B 1 129 ? 30.875 -33.294 50.352 1.00 42.70 129 LEU B O 1
ATOM 2111 N N . HIS B 1 130 ? 30.702 -35.499 50.776 1.00 45.36 130 HIS B N 1
ATOM 2112 C CA . HIS B 1 130 ? 29.494 -35.359 51.580 1.00 48.34 130 HIS B CA 1
ATOM 2113 C C . HIS B 1 130 ? 29.702 -35.899 52.987 1.00 50.22 130 HIS B C 1
ATOM 2114 O O . HIS B 1 130 ? 30.369 -36.915 53.183 1.00 50.64 130 HIS B O 1
ATOM 2121 N N . LEU B 1 131 ? 29.126 -35.207 53.963 1.00 52.69 131 LEU B N 1
ATOM 2122 C CA . LEU B 1 131 ? 29.218 -35.621 55.357 1.00 55.07 131 LEU B CA 1
ATOM 2123 C C . LEU B 1 131 ? 27.815 -35.567 55.942 1.00 56.57 131 LEU B C 1
ATOM 2124 O O . LEU B 1 131 ? 27.077 -34.612 55.699 1.00 57.10 131 LEU B O 1
ATOM 2129 N N . LYS B 1 132 ? 27.447 -36.591 56.705 1.00 58.20 132 LYS B N 1
ATOM 2130 C CA . LYS B 1 132 ? 26.125 -36.650 57.322 1.00 59.20 132 LYS B CA 1
ATOM 2131 C C . LYS B 1 132 ? 25.910 -35.444 58.237 1.00 59.71 132 LYS B C 1
ATOM 2132 O O . LYS B 1 132 ? 26.891 -34.715 58.500 1.00 59.53 132 LYS B O 1
ATOM 2139 N N . GLU C 1 2 ? 43.797 -13.178 15.705 1.00 37.62 2 GLU C N 1
ATOM 2140 C CA . GLU C 1 2 ? 43.859 -11.999 16.618 1.00 37.03 2 GLU C CA 1
ATOM 2141 C C . GLU C 1 2 ? 43.377 -12.358 18.015 1.00 35.56 2 GLU C C 1
ATOM 2142 O O . GLU C 1 2 ? 44.147 -12.343 18.971 1.00 36.71 2 GLU C O 1
ATOM 2148 N N . SER C 1 3 ? 42.097 -12.686 18.131 1.00 33.25 3 SER C N 1
ATOM 2149 C CA . SER C 1 3 ? 41.519 -13.035 19.421 1.00 31.15 3 SER C CA 1
ATOM 2150 C C . SER C 1 3 ? 41.286 -14.537 19.553 1.00 28.28 3 SER C C 1
ATOM 2151 O O . SER C 1 3 ? 40.912 -15.202 18.594 1.00 27.42 3 SER C O 1
ATOM 2154 N N . VAL C 1 4 ? 41.504 -15.061 20.753 1.00 27.65 4 VAL C N 1
ATOM 2155 C CA . VAL C 1 4 ? 41.310 -16.480 21.023 1.00 26.10 4 VAL C CA 1
ATOM 2156 C C . VAL C 1 4 ? 40.467 -16.666 22.278 1.00 24.69 4 VAL C C 1
ATOM 2157 O O . VAL C 1 4 ? 40.883 -16.286 23.377 1.00 25.35 4 VAL C O 1
ATOM 2161 N N . THR C 1 5 ? 39.286 -17.253 22.112 1.00 21.89 5 THR C N 1
ATOM 2162 C CA . THR C 1 5 ? 38.380 -17.485 23.233 1.00 19.65 5 THR C CA 1
ATOM 2163 C C . THR C 1 5 ? 38.197 -18.984 23.460 1.00 21.20 5 THR C C 1
ATOM 2164 O O . THR C 1 5 ? 37.760 -19.717 22.564 1.00 19.40 5 THR C O 1
ATOM 2168 N N . ARG C 1 6 ? 38.521 -19.428 24.671 1.00 20.62 6 ARG C N 1
ATOM 2169 C CA . ARG C 1 6 ? 38.415 -20.828 25.046 1.00 20.38 6 ARG C CA 1
ATOM 2170 C C . ARG C 1 6 ? 37.027 -21.046 25.636 1.00 20.24 6 ARG C C 1
ATOM 2171 O O . ARG C 1 6 ? 36.621 -20.332 26.547 1.00 18.76 6 ARG C O 1
ATOM 2179 N N . ILE C 1 7 ? 36.296 -22.026 25.112 1.00 18.34 7 ILE C N 1
ATOM 2180 C CA . ILE C 1 7 ? 34.951 -22.306 25.605 1.00 16.41 7 ILE C CA 1
ATOM 2181 C C . ILE C 1 7 ? 34.746 -23.782 25.922 1.00 17.22 7 ILE C C 1
ATOM 2182 O O . ILE C 1 7 ? 35.025 -24.650 25.094 1.00 15.79 7 ILE C O 1
ATOM 2187 N N . LYS C 1 8 ? 34.248 -24.060 27.120 1.00 16.06 8 LYS C N 1
ATOM 2188 C CA . LYS C 1 8 ? 33.999 -25.428 27.529 1.00 18.77 8 LYS C CA 1
ATOM 2189 C C . LYS C 1 8 ? 32.576 -25.825 27.112 1.00 19.34 8 LYS C C 1
ATOM 2190 O O . LYS C 1 8 ? 31.600 -25.208 27.549 1.00 17.30 8 LYS C O 1
ATOM 2196 N N . VAL C 1 9 ? 32.469 -26.841 26.254 1.00 19.21 9 VAL C N 1
ATOM 2197 C CA . VAL C 1 9 ? 31.169 -27.318 25.777 1.00 18.24 9 VAL C CA 1
ATOM 2198 C C . VAL C 1 9 ? 30.257 -27.668 26.951 1.00 18.68 9 VAL C C 1
ATOM 2199 O O . VAL C 1 9 ? 30.669 -28.353 27.887 1.00 16.86 9 VAL C O 1
ATOM 2203 N N . ARG C 1 10 ? 29.019 -27.185 26.906 1.00 17.53 10 ARG C N 1
ATOM 2204 C CA . ARG C 1 10 ? 28.062 -27.471 27.969 1.00 16.53 10 ARG C CA 1
ATOM 2205 C C . ARG C 1 10 ? 27.154 -28.629 27.570 1.00 16.68 10 ARG C C 1
ATOM 2206 O O . ARG C 1 10 ? 26.774 -28.764 26.406 1.00 14.04 10 ARG C O 1
ATOM 2214 N N . TYR C 1 11 ? 26.812 -29.461 28.545 1.00 16.08 11 TYR C N 1
ATOM 2215 C CA . TYR C 1 11 ? 25.957 -30.610 28.298 1.00 17.36 11 TYR C CA 1
ATOM 2216 C C . TYR C 1 11 ? 24.672 -30.169 27.592 1.00 17.73 11 TYR C C 1
ATOM 2217 O O . TYR C 1 11 ? 24.246 -30.785 26.614 1.00 17.03 11 TYR C O 1
ATOM 2226 N N . ALA C 1 12 ? 24.071 -29.096 28.095 1.00 16.05 12 ALA C N 1
ATOM 2227 C CA . ALA C 1 12 ? 22.840 -28.555 27.531 1.00 16.77 12 ALA C CA 1
ATOM 2228 C C . ALA C 1 12 ? 23.000 -28.214 26.053 1.00 15.74 12 ALA C C 1
ATOM 2229 O O . ALA C 1 12 ? 22.020 -28.118 25.317 1.00 16.64 12 ALA C O 1
ATOM 2231 N N . GLU C 1 13 ? 24.231 -28.028 25.613 1.00 16.22 13 GLU C N 1
ATOM 2232 C CA . GLU C 1 13 ? 24.456 -27.692 24.212 1.00 18.03 13 GLU C CA 1
ATOM 2233 C C . GLU C 1 13 ? 24.549 -28.891 23.265 1.00 16.86 13 GLU C C 1
ATOM 2234 O O . GLU C 1 13 ? 24.552 -28.717 22.046 1.00 15.84 13 GLU C O 1
ATOM 2240 N N . THR C 1 14 ? 24.598 -30.105 23.807 1.00 18.69 14 THR C N 1
ATOM 2241 C CA . THR C 1 14 ? 24.697 -31.295 22.958 1.00 20.97 14 THR C CA 1
ATOM 2242 C C . THR C 1 14 ? 23.346 -31.743 22.417 1.00 21.06 14 THR C C 1
ATOM 2243 O O . THR C 1 14 ? 22.319 -31.525 23.051 1.00 20.93 14 THR C O 1
ATOM 2247 N N . ASP C 1 15 ? 23.357 -32.373 21.243 1.00 23.07 15 ASP C N 1
ATOM 2248 C CA . ASP C 1 15 ? 22.124 -32.862 20.626 1.00 24.89 15 ASP C CA 1
ATOM 2249 C C . ASP C 1 15 ? 22.117 -34.392 20.594 1.00 25.92 15 ASP C C 1
ATOM 2250 O O . ASP C 1 15 ? 23.100 -35.032 20.975 1.00 24.11 15 ASP C O 1
ATOM 2255 N N . GLN C 1 16 ? 21.009 -34.963 20.125 1.00 26.90 16 GLN C N 1
ATOM 2256 C CA . GLN C 1 16 ? 20.836 -36.411 20.041 1.00 27.46 16 GLN C CA 1
ATOM 2257 C C . GLN C 1 16 ? 21.972 -37.154 19.366 1.00 27.11 16 GLN C C 1
ATOM 2258 O O . GLN C 1 16 ? 22.280 -38.283 19.746 1.00 29.01 16 GLN C O 1
ATOM 2264 N N . MET C 1 17 ? 22.579 -36.538 18.356 1.00 24.99 17 MET C N 1
ATOM 2265 C CA . MET C 1 17 ? 23.694 -37.164 17.656 1.00 22.04 17 MET C CA 1
ATOM 2266 C C . MET C 1 17 ? 24.945 -37.193 18.542 1.00 22.54 17 MET C C 1
ATOM 2267 O O . MET C 1 17 ? 25.983 -37.718 18.147 1.00 22.32 17 MET C O 1
ATOM 2272 N N . GLY C 1 18 ? 24.840 -36.624 19.740 1.00 21.12 18 GLY C N 1
ATOM 2273 C CA . GLY C 1 18 ? 25.966 -36.627 20.661 1.00 21.91 18 GLY C CA 1
ATOM 2274 C C . GLY C 1 18 ? 27.031 -35.576 20.412 1.00 22.68 18 GLY C C 1
ATOM 2275 O O . GLY C 1 18 ? 28.150 -35.673 20.932 1.00 20.26 18 GLY C O 1
ATOM 2276 N N . VAL C 1 19 ? 26.690 -34.572 19.613 1.00 19.68 19 VAL C N 1
ATOM 2277 C CA . VAL C 1 19 ? 27.618 -33.498 19.303 1.00 16.17 19 VAL C CA 1
ATOM 2278 C C . VAL C 1 19 ? 26.918 -32.175 19.590 1.00 16.26 19 VAL C C 1
ATOM 2279 O O . VAL C 1 19 ? 25.704 -32.137 19.808 1.00 16.89 19 VAL C O 1
ATOM 2283 N N . VAL C 1 20 ? 27.690 -31.096 19.610 1.00 13.91 20 VAL C N 1
ATOM 2284 C CA . VAL C 1 20 ? 27.131 -29.771 19.848 1.00 13.80 20 VAL C CA 1
ATOM 2285 C C . VAL C 1 20 ? 26.181 -29.411 18.701 1.00 12.90 20 VAL C C 1
ATOM 2286 O O . VAL C 1 20 ? 26.554 -29.484 17.526 1.00 11.04 20 VAL C O 1
ATOM 2290 N N . HIS C 1 21 ? 24.962 -29.011 19.041 1.00 12.67 21 HIS C N 1
ATOM 2291 C CA . HIS C 1 21 ? 23.981 -28.651 18.022 1.00 13.88 21 HIS C CA 1
ATOM 2292 C C . HIS C 1 21 ? 24.490 -27.493 17.165 1.00 15.01 21 HIS C C 1
ATOM 2293 O O . HIS C 1 21 ? 25.035 -26.516 17.685 1.00 13.83 21 HIS C O 1
ATOM 2300 N N . HIS C 1 22 ? 24.307 -27.599 15.850 1.00 12.47 22 HIS C N 1
ATOM 2301 C CA . HIS C 1 22 ? 24.795 -26.568 14.941 1.00 11.94 22 HIS C CA 1
ATOM 2302 C C . HIS C 1 22 ? 24.313 -25.162 15.270 1.00 12.31 22 HIS C C 1
ATOM 2303 O O . HIS C 1 22 ? 24.972 -24.185 14.924 1.00 12.61 22 HIS C O 1
ATOM 2310 N N . SER C 1 23 ? 23.177 -25.044 15.950 1.00 12.62 23 SER C N 1
ATOM 2311 C CA . SER C 1 23 ? 22.671 -23.720 16.293 1.00 11.55 23 SER C CA 1
ATOM 2312 C C . SER C 1 23 ? 23.463 -23.044 17.420 1.00 14.06 23 SER C C 1
ATOM 2313 O O . SER C 1 23 ? 23.444 -21.813 17.546 1.00 13.80 23 SER C O 1
ATOM 2316 N N . VAL C 1 24 ? 24.165 -23.844 18.222 1.00 14.30 24 VAL C N 1
ATOM 2317 C CA . VAL C 1 24 ? 24.952 -23.324 19.343 1.00 13.14 24 VAL C CA 1
ATOM 2318 C C . VAL C 1 24 ? 26.169 -22.522 18.876 1.00 14.96 24 VAL C C 1
ATOM 2319 O O . VAL C 1 24 ? 26.578 -21.551 19.519 1.00 13.99 24 VAL C O 1
ATOM 2323 N N . TYR C 1 25 ? 26.737 -22.932 17.749 1.00 14.42 25 TYR C N 1
ATOM 2324 C CA . TYR C 1 25 ? 27.923 -22.287 17.208 1.00 14.88 25 TYR C CA 1
ATOM 2325 C C . TYR C 1 25 ? 27.818 -20.778 17.073 1.00 15.48 25 TYR C C 1
ATOM 2326 O O . TYR C 1 25 ? 28.796 -20.062 17.299 1.00 13.59 25 TYR C O 1
ATOM 2335 N N . ALA C 1 26 ? 26.632 -20.297 16.718 1.00 14.42 26 ALA C N 1
ATOM 2336 C CA . ALA C 1 26 ? 26.417 -18.870 16.577 1.00 14.96 26 ALA C CA 1
ATOM 2337 C C . ALA C 1 26 ? 26.624 -18.220 17.943 1.00 13.47 26 ALA C C 1
ATOM 2338 O O . ALA C 1 26 ? 27.135 -17.105 18.041 1.00 12.77 26 ALA C O 1
ATOM 2340 N N . VAL C 1 27 ? 26.218 -18.931 18.993 1.00 14.56 27 VAL C N 1
ATOM 2341 C CA . VAL C 1 27 ? 26.364 -18.438 20.358 1.00 12.42 27 VAL C CA 1
ATOM 2342 C C . VAL C 1 27 ? 27.853 -18.399 20.702 1.00 14.34 27 VAL C C 1
ATOM 2343 O O . VAL C 1 27 ? 28.311 -17.471 21.367 1.00 13.80 27 VAL C O 1
ATOM 2347 N N . TYR C 1 28 ? 28.615 -19.384 20.224 1.00 13.56 28 TYR C N 1
ATOM 2348 C CA . TYR C 1 28 ? 30.056 -19.392 20.488 1.00 13.96 28 TYR C CA 1
ATOM 2349 C C . TYR C 1 28 ? 30.692 -18.200 19.786 1.00 14.38 28 TYR C C 1
ATOM 2350 O O . TYR C 1 28 ? 31.513 -17.493 20.373 1.00 14.90 28 TYR C O 1
ATOM 2359 N N . LEU C 1 29 ? 30.319 -17.976 18.526 1.00 14.45 29 LEU C N 1
ATOM 2360 C CA . LEU C 1 29 ? 30.880 -16.853 17.778 1.00 15.90 29 LEU C CA 1
ATOM 2361 C C . LEU C 1 29 ? 30.614 -15.525 18.488 1.00 15.46 29 LEU C C 1
ATOM 2362 O O . LEU C 1 29 ? 31.442 -14.614 18.445 1.00 16.69 29 LEU C O 1
ATOM 2367 N N . GLU C 1 30 ? 29.460 -15.427 19.144 1.00 15.59 30 GLU C N 1
ATOM 2368 C CA . GLU C 1 30 ? 29.064 -14.212 19.851 1.00 16.32 30 GLU C CA 1
ATOM 2369 C C . GLU C 1 30 ? 29.931 -13.921 21.072 1.00 16.98 30 GLU C C 1
ATOM 2370 O O . GLU C 1 30 ? 30.240 -12.765 21.354 1.00 15.71 30 GLU C O 1
ATOM 2376 N N . ALA C 1 31 ? 30.305 -14.969 21.799 1.00 16.99 31 ALA C N 1
ATOM 2377 C CA . ALA C 1 31 ? 31.147 -14.819 22.983 1.00 16.98 31 ALA C CA 1
ATOM 2378 C C . ALA C 1 31 ? 32.553 -14.450 22.535 1.00 16.23 31 ALA C C 1
ATOM 2379 O O . ALA C 1 31 ? 33.206 -13.608 23.143 1.00 16.48 31 ALA C O 1
ATOM 2381 N N . ALA C 1 32 ? 33.010 -15.096 21.468 1.00 16.10 32 ALA C N 1
ATOM 2382 C CA . ALA C 1 32 ? 34.337 -14.846 20.919 1.00 16.90 32 ALA C CA 1
ATOM 2383 C C . ALA C 1 32 ? 34.414 -13.400 20.428 1.00 17.41 32 ALA C C 1
ATOM 2384 O O . ALA C 1 32 ? 35.429 -12.721 20.603 1.00 17.88 32 ALA C O 1
ATOM 2386 N N . ARG C 1 33 ? 33.330 -12.945 19.811 1.00 16.48 33 ARG C N 1
ATOM 2387 C CA . ARG C 1 33 ? 33.230 -11.586 19.300 1.00 17.50 33 ARG C CA 1
ATOM 2388 C C . ARG C 1 33 ? 33.231 -10.579 20.460 1.00 18.27 33 ARG C C 1
ATOM 2389 O O . ARG C 1 33 ? 33.914 -9.555 20.416 1.00 18.35 33 ARG C O 1
ATOM 2397 N N . VAL C 1 34 ? 32.458 -10.871 21.497 1.00 18.76 34 VAL C N 1
ATOM 2398 C CA . VAL C 1 34 ? 32.391 -9.985 22.653 1.00 18.55 34 VAL C CA 1
ATOM 2399 C C . VAL C 1 34 ? 33.776 -9.901 23.284 1.00 18.79 34 VAL C C 1
ATOM 2400 O O . VAL C 1 34 ? 34.191 -8.857 23.796 1.00 18.14 34 VAL C O 1
ATOM 2404 N N . ASP C 1 35 ? 34.491 -11.014 23.231 1.00 19.13 35 ASP C N 1
ATOM 2405 C CA . ASP C 1 35 ? 35.832 -11.090 23.781 1.00 20.47 35 ASP C CA 1
ATOM 2406 C C . ASP C 1 35 ? 36.784 -10.234 22.949 1.00 20.13 35 ASP C C 1
ATOM 2407 O O . ASP C 1 35 ? 37.575 -9.452 23.490 1.00 16.69 35 ASP C O 1
ATOM 2412 N N . PHE C 1 36 ? 36.703 -10.392 21.630 1.00 18.00 36 PHE C N 1
ATOM 2413 C CA . PHE C 1 36 ? 37.542 -9.627 20.719 1.00 18.47 36 PHE C CA 1
ATOM 2414 C C . PHE C 1 36 ? 37.345 -8.132 20.976 1.00 18.46 36 PHE C C 1
ATOM 2415 O O . PHE C 1 36 ? 38.311 -7.370 20.982 1.00 17.16 36 PHE C O 1
ATOM 2423 N N . LEU C 1 37 ? 36.100 -7.715 21.193 1.00 17.26 37 LEU C N 1
ATOM 2424 C CA . LEU C 1 37 ? 35.820 -6.304 21.456 1.00 20.42 37 LEU C CA 1
ATOM 2425 C C . LEU C 1 37 ? 36.407 -5.885 22.800 1.00 22.12 37 LEU C C 1
ATOM 2426 O O . LEU C 1 37 ? 36.899 -4.768 22.953 1.00 21.73 37 LEU C O 1
ATOM 2431 N N . GLU C 1 38 ? 36.343 -6.792 23.768 1.00 22.94 38 GLU C N 1
ATOM 2432 C CA . GLU C 1 38 ? 36.881 -6.546 25.096 1.00 26.49 38 GLU C CA 1
ATOM 2433 C C . GLU C 1 38 ? 38.384 -6.292 24.993 1.00 26.51 38 GLU C C 1
ATOM 2434 O O . GLU C 1 38 ? 38.917 -5.366 25.602 1.00 26.59 38 GLU C O 1
ATOM 2440 N N . ARG C 1 39 ? 39.055 -7.115 24.196 1.00 27.66 39 ARG C N 1
ATOM 2441 C CA . ARG C 1 39 ? 40.496 -7.013 24.013 1.00 29.24 39 ARG C CA 1
ATOM 2442 C C . ARG C 1 39 ? 40.928 -5.763 23.251 1.00 29.19 39 ARG C C 1
ATOM 2443 O O . ARG C 1 39 ? 42.091 -5.362 23.312 1.00 29.28 39 ARG C O 1
ATOM 2451 N N . ALA C 1 40 ? 39.989 -5.147 22.541 1.00 27.54 40 ALA C N 1
ATOM 2452 C CA . ALA C 1 40 ? 40.279 -3.942 21.779 1.00 25.81 40 ALA C CA 1
ATOM 2453 C C . ALA C 1 40 ? 39.947 -2.699 22.596 1.00 26.28 40 ALA C C 1
ATOM 2454 O O . ALA C 1 40 ? 40.002 -1.583 22.084 1.00 27.98 40 ALA C O 1
ATOM 2456 N N . GLY C 1 41 ? 39.609 -2.896 23.867 1.00 25.94 41 GLY C N 1
ATOM 2457 C CA . GLY C 1 41 ? 39.265 -1.778 24.729 1.00 25.82 41 GLY C CA 1
ATOM 2458 C C . GLY C 1 41 ? 37.822 -1.352 24.533 1.00 26.09 41 GLY C C 1
ATOM 2459 O O . GLY C 1 41 ? 37.450 -0.212 24.827 1.00 24.68 41 GLY C O 1
ATOM 2460 N N . LEU C 1 42 ? 37.001 -2.278 24.044 1.00 24.92 42 LEU C N 1
ATOM 2461 C CA . LEU C 1 42 ? 35.593 -1.996 23.784 1.00 24.65 42 LEU C CA 1
ATOM 2462 C C . LEU C 1 42 ? 34.598 -2.970 24.418 1.00 24.90 42 LEU C C 1
ATOM 2463 O O . LEU C 1 42 ? 33.816 -3.608 23.708 1.00 23.25 42 LEU C O 1
ATOM 2468 N N . PRO C 1 43 ? 34.611 -3.104 25.758 1.00 24.46 43 PRO C N 1
ATOM 2469 C CA . PRO C 1 43 ? 33.657 -4.027 26.391 1.00 23.84 43 PRO C CA 1
ATOM 2470 C C . PRO C 1 43 ? 32.260 -3.721 25.841 1.00 23.66 43 PRO C C 1
ATOM 2471 O O . PRO C 1 43 ? 31.751 -2.612 26.007 1.00 24.97 43 PRO C O 1
ATOM 2475 N N . TYR C 1 44 ? 31.657 -4.704 25.176 1.00 22.82 44 TYR C N 1
ATOM 2476 C CA . TYR C 1 44 ? 30.360 -4.516 24.528 1.00 21.70 44 TYR C CA 1
ATOM 2477 C C . TYR C 1 44 ? 29.236 -3.971 25.386 1.00 21.73 44 TYR C C 1
ATOM 2478 O O . TYR C 1 44 ? 28.456 -3.144 24.915 1.00 21.53 44 TYR C O 1
ATOM 2487 N N . HIS C 1 45 ? 29.134 -4.424 26.632 1.00 21.23 45 HIS C N 1
ATOM 2488 C CA . HIS C 1 45 ? 28.080 -3.911 27.492 1.00 21.58 45 HIS C CA 1
ATOM 2489 C C . HIS C 1 45 ? 28.242 -2.399 27.654 1.00 20.70 45 HIS C C 1
ATOM 2490 O O . HIS C 1 45 ? 27.250 -1.668 27.693 1.00 19.13 45 HIS C O 1
ATOM 2497 N N . ARG C 1 46 ? 29.488 -1.931 27.721 1.00 21.58 46 ARG C N 1
ATOM 2498 C CA . ARG C 1 46 ? 29.756 -0.495 27.860 1.00 23.32 46 ARG C CA 1
ATOM 2499 C C . ARG C 1 46 ? 29.342 0.216 26.570 1.00 20.56 46 ARG C C 1
ATOM 2500 O O . ARG C 1 46 ? 28.804 1.323 26.603 1.00 23.40 46 ARG C O 1
ATOM 2508 N N . VAL C 1 47 ? 29.601 -0.427 25.436 1.00 18.36 47 VAL C N 1
ATOM 2509 C CA . VAL C 1 47 ? 29.241 0.129 24.133 1.00 17.47 47 VAL C CA 1
ATOM 2510 C C . VAL C 1 47 ? 27.730 0.351 24.064 1.00 18.40 47 VAL C C 1
ATOM 2511 O O . VAL C 1 47 ? 27.267 1.454 23.736 1.00 12.94 47 VAL C O 1
ATOM 2515 N N . GLU C 1 48 ? 26.962 -0.692 24.379 1.00 17.81 48 GLU C N 1
ATOM 2516 C CA . GLU C 1 48 ? 25.506 -0.585 24.342 1.00 21.11 48 GLU C CA 1
ATOM 2517 C C . GLU C 1 48 ? 25.017 0.457 25.338 1.00 20.19 48 GLU C C 1
ATOM 2518 O O . GLU C 1 48 ? 24.049 1.166 25.083 1.00 20.32 48 GLU C O 1
ATOM 2524 N N . ALA C 1 49 ? 25.697 0.557 26.472 1.00 22.21 49 ALA C N 1
ATOM 2525 C CA . ALA C 1 49 ? 25.316 1.531 27.486 1.00 23.64 49 ALA C CA 1
ATOM 2526 C C . ALA C 1 49 ? 25.420 2.951 26.924 1.00 23.02 49 ALA C C 1
ATOM 2527 O O . ALA C 1 49 ? 24.708 3.851 27.363 1.00 22.64 49 ALA C O 1
ATOM 2529 N N . ARG C 1 50 ? 26.312 3.142 25.956 1.00 23.94 50 ARG C N 1
ATOM 2530 C CA . ARG C 1 50 ? 26.497 4.448 25.328 1.00 23.17 50 ARG C CA 1
ATOM 2531 C C . ARG C 1 50 ? 25.486 4.646 24.208 1.00 23.27 50 ARG C C 1
ATOM 2532 O O . ARG C 1 50 ? 25.502 5.669 23.519 1.00 24.09 50 ARG C O 1
ATOM 2540 N N . GLY C 1 51 ? 24.607 3.663 24.033 1.00 23.12 51 GLY C N 1
ATOM 2541 C CA . GLY C 1 51 ? 23.595 3.746 22.996 1.00 23.36 51 GLY C CA 1
ATOM 2542 C C . GLY C 1 51 ? 24.133 3.347 21.635 1.00 23.89 51 GLY C C 1
ATOM 2543 O O . GLY C 1 51 ? 23.715 3.882 20.612 1.00 25.08 51 GLY C O 1
ATOM 2544 N N . VAL C 1 52 ? 25.065 2.400 21.625 1.00 23.09 52 VAL C N 1
ATOM 2545 C CA . VAL C 1 52 ? 25.679 1.920 20.391 1.00 21.52 52 VAL C CA 1
ATOM 2546 C C . VAL C 1 52 ? 25.505 0.402 20.331 1.00 20.88 52 VAL C C 1
ATOM 2547 O O . VAL C 1 52 ? 25.771 -0.296 21.308 1.00 20.15 52 VAL C O 1
ATOM 2551 N N . PHE C 1 53 ? 25.070 -0.096 19.177 1.00 20.02 53 PHE C N 1
ATOM 2552 C CA . PHE C 1 53 ? 24.810 -1.520 18.988 1.00 18.35 53 PHE C CA 1
ATOM 2553 C C . PHE C 1 53 ? 25.385 -2.052 17.680 1.00 18.29 53 PHE C C 1
ATOM 2554 O O . PHE C 1 53 ? 25.546 -1.303 16.712 1.00 14.11 53 PHE C O 1
ATOM 2562 N N . PHE C 1 54 ? 25.685 -3.352 17.666 1.00 16.30 54 PHE C N 1
ATOM 2563 C CA . PHE C 1 54 ? 26.226 -4.025 16.489 1.00 17.18 54 PHE C CA 1
ATOM 2564 C C . PHE C 1 54 ? 25.348 -5.213 16.088 1.00 18.18 54 PHE C C 1
ATOM 2565 O O . PHE C 1 54 ? 25.792 -6.362 16.103 1.00 14.11 54 PHE C O 1
ATOM 2573 N N . PRO C 1 55 ? 24.083 -4.945 15.720 1.00 17.45 55 PRO C N 1
ATOM 2574 C CA . PRO C 1 55 ? 23.157 -6.009 15.314 1.00 17.07 55 PRO C CA 1
ATOM 2575 C C . PRO C 1 55 ? 23.720 -6.846 14.168 1.00 14.60 55 PRO C C 1
ATOM 2576 O O . PRO C 1 55 ? 24.468 -6.341 13.337 1.00 13.70 55 PRO C O 1
ATOM 2580 N N . VAL C 1 56 ? 23.376 -8.132 14.145 1.00 16.06 56 VAL C N 1
ATOM 2581 C CA . VAL C 1 56 ? 23.836 -9.042 13.100 1.00 16.71 56 VAL C CA 1
ATOM 2582 C C . VAL C 1 56 ? 22.885 -8.972 11.908 1.00 16.61 56 VAL C C 1
ATOM 2583 O O . VAL C 1 56 ? 21.675 -9.101 12.077 1.00 16.22 56 VAL C O 1
ATOM 2587 N N . VAL C 1 57 ? 23.434 -8.764 10.712 1.00 16.89 57 VAL C N 1
ATOM 2588 C CA . VAL C 1 57 ? 22.622 -8.696 9.493 1.00 17.15 57 VAL C CA 1
ATOM 2589 C C . VAL C 1 57 ? 22.825 -9.948 8.638 1.00 15.76 57 VAL C C 1
ATOM 2590 O O . VAL C 1 57 ? 22.006 -10.263 7.776 1.00 15.24 57 VAL C O 1
ATOM 2594 N N . GLU C 1 58 ? 23.924 -10.657 8.870 1.00 16.12 58 GLU C N 1
ATOM 2595 C CA . GLU C 1 58 ? 24.187 -11.894 8.143 1.00 15.32 58 GLU C CA 1
ATOM 2596 C C . GLU C 1 58 ? 25.123 -12.796 8.927 1.00 16.19 58 GLU C C 1
ATOM 2597 O O . GLU C 1 58 ? 26.028 -12.329 9.624 1.00 13.71 58 GLU C O 1
ATOM 2603 N N . LEU C 1 59 ? 24.893 -14.099 8.800 1.00 18.12 59 LEU C N 1
ATOM 2604 C CA . LEU C 1 59 ? 25.689 -15.109 9.480 1.00 18.96 59 LEU C CA 1
ATOM 2605 C C . LEU C 1 59 ? 26.017 -16.255 8.535 1.00 18.60 59 LEU C C 1
ATOM 2606 O O . LEU C 1 59 ? 25.193 -16.648 7.708 1.00 17.40 59 LEU C O 1
ATOM 2611 N N . GLY C 1 60 ? 27.223 -16.790 8.669 1.00 16.81 60 GLY C N 1
ATOM 2612 C CA . GLY C 1 60 ? 27.633 -17.905 7.841 1.00 17.39 60 GLY C CA 1
ATOM 2613 C C . GLY C 1 60 ? 28.475 -18.865 8.658 1.00 18.93 60 GLY C C 1
ATOM 2614 O O . GLY C 1 60 ? 29.339 -18.441 9.432 1.00 17.58 60 GLY C O 1
ATOM 2615 N N . LEU C 1 61 ? 28.221 -20.158 8.498 1.00 17.52 61 LEU C N 1
ATOM 2616 C CA . LEU C 1 61 ? 28.973 -21.177 9.219 1.00 17.66 61 LEU C CA 1
ATOM 2617 C C . LEU C 1 61 ? 29.182 -22.434 8.393 1.00 17.81 61 LEU C C 1
ATOM 2618 O O . LEU C 1 61 ? 28.281 -22.889 7.698 1.00 14.86 61 LEU C O 1
ATOM 2623 N N . THR C 1 62 ? 30.387 -22.987 8.468 1.00 19.91 62 THR C N 1
ATOM 2624 C CA . THR C 1 62 ? 30.698 -24.224 7.765 1.00 20.67 62 THR C CA 1
ATOM 2625 C C . THR C 1 62 ? 31.252 -25.195 8.797 1.00 20.84 62 THR C C 1
ATOM 2626 O O . THR C 1 62 ? 32.236 -24.897 9.477 1.00 19.98 62 THR C O 1
ATOM 2630 N N . PHE C 1 63 ? 30.609 -26.352 8.918 1.00 18.58 63 PHE C N 1
ATOM 2631 C CA . PHE C 1 63 ? 31.018 -27.355 9.891 1.00 20.60 63 PHE C CA 1
ATOM 2632 C C . PHE C 1 63 ? 31.847 -28.465 9.252 1.00 19.95 63 PHE C C 1
ATOM 2633 O O . PHE C 1 63 ? 31.372 -29.158 8.360 1.00 22.24 63 PHE C O 1
ATOM 2641 N N . ARG C 1 64 ? 33.079 -28.629 9.727 1.00 20.75 64 ARG C N 1
ATOM 2642 C CA . ARG C 1 64 ? 33.993 -29.651 9.221 1.00 22.15 64 ARG C CA 1
ATOM 2643 C C . ARG C 1 64 ? 34.053 -30.861 10.152 1.00 20.56 64 ARG C C 1
ATOM 2644 O O . ARG C 1 64 ? 34.087 -31.997 9.699 1.00 19.08 64 ARG C O 1
ATOM 2652 N N . ALA C 1 65 ? 34.085 -30.601 11.456 1.00 20.98 65 ALA C N 1
ATOM 2653 C CA . ALA C 1 65 ? 34.158 -31.657 12.463 1.00 20.46 65 ALA C CA 1
ATOM 2654 C C . ALA C 1 65 ? 33.379 -31.214 13.692 1.00 19.28 65 ALA C C 1
ATOM 2655 O O . ALA C 1 65 ? 33.362 -30.036 14.037 1.00 18.59 65 ALA C O 1
ATOM 2657 N N . PRO C 1 66 ? 32.740 -32.163 14.386 1.00 21.06 66 PRO C N 1
ATOM 2658 C CA . PRO C 1 66 ? 31.941 -31.864 15.578 1.00 21.07 66 PRO C CA 1
ATOM 2659 C C . PRO C 1 66 ? 32.674 -31.568 16.875 1.00 21.51 66 PRO C C 1
ATOM 2660 O O . PRO C 1 66 ? 33.852 -31.877 17.035 1.00 19.20 66 PRO C O 1
ATOM 2664 N N . ALA C 1 67 ? 31.948 -30.948 17.797 1.00 19.94 67 ALA C N 1
ATOM 2665 C CA . ALA C 1 67 ? 32.480 -30.648 19.109 1.00 19.71 67 ALA C CA 1
ATOM 2666 C C . ALA C 1 67 ? 31.625 -31.528 19.994 1.00 19.54 67 ALA C C 1
ATOM 2667 O O . ALA C 1 67 ? 30.469 -31.800 19.669 1.00 18.47 67 ALA C O 1
ATOM 2669 N N . ARG C 1 68 ? 32.193 -31.985 21.100 1.00 18.48 68 ARG C N 1
ATOM 2670 C CA . ARG C 1 68 ? 31.462 -32.849 22.000 1.00 19.09 68 ARG C CA 1
ATOM 2671 C C . ARG C 1 68 ? 31.630 -32.431 23.449 1.00 18.66 68 ARG C C 1
ATOM 2672 O O . ARG C 1 68 ? 32.592 -31.745 23.807 1.00 17.75 68 ARG C O 1
ATOM 2680 N N . PHE C 1 69 ? 30.676 -32.848 24.273 1.00 17.73 69 PHE C N 1
ATOM 2681 C CA . PHE C 1 69 ? 30.722 -32.568 25.696 1.00 20.20 69 PHE C CA 1
ATOM 2682 C C . PHE C 1 69 ? 31.956 -33.284 26.230 1.00 21.00 69 PHE C C 1
ATOM 2683 O O . PHE C 1 69 ? 32.225 -34.432 25.869 1.00 19.89 69 PHE C O 1
ATOM 2691 N N . GLY C 1 70 ? 32.700 -32.598 27.086 1.00 20.33 70 GLY C N 1
ATOM 2692 C CA . GLY C 1 70 ? 33.909 -33.170 27.640 1.00 22.31 70 GLY C CA 1
ATOM 2693 C C . GLY C 1 70 ? 35.082 -32.423 27.044 1.00 22.13 70 GLY C C 1
ATOM 2694 O O . GLY C 1 70 ? 36.188 -32.434 27.589 1.00 22.82 70 GLY C O 1
ATOM 2695 N N . GLU C 1 71 ? 34.829 -31.758 25.920 1.00 18.48 71 GLU C N 1
ATOM 2696 C CA . GLU C 1 71 ? 35.858 -31.000 25.234 1.00 20.02 71 GLU C CA 1
ATOM 2697 C C . GLU C 1 71 ? 35.779 -29.498 25.488 1.00 19.92 71 GLU C C 1
ATOM 2698 O O . GLU C 1 71 ? 34.768 -28.965 25.961 1.00 20.48 71 GLU C O 1
ATOM 2704 N N . VAL C 1 72 ? 36.881 -28.834 25.175 1.00 18.73 72 VAL C N 1
ATOM 2705 C CA . VAL C 1 72 ? 36.997 -27.397 25.298 1.00 18.63 72 VAL C CA 1
ATOM 2706 C C . VAL C 1 72 ? 37.419 -26.980 23.899 1.00 17.27 72 VAL C C 1
ATOM 2707 O O . VAL C 1 72 ? 38.342 -27.570 23.339 1.00 18.52 72 VAL C O 1
ATOM 2711 N N . VAL C 1 73 ? 36.729 -26.004 23.318 1.00 15.83 73 VAL C N 1
ATOM 2712 C CA . VAL C 1 73 ? 37.081 -25.528 21.985 1.00 16.72 73 VAL C CA 1
ATOM 2713 C C . VAL C 1 73 ? 37.601 -24.112 22.075 1.00 17.96 73 VAL C C 1
ATOM 2714 O O . VAL C 1 73 ? 37.370 -23.408 23.063 1.00 21.05 73 VAL C O 1
ATOM 2718 N N . GLU C 1 74 ? 38.295 -23.689 21.030 1.00 18.80 74 GLU C N 1
ATOM 2719 C CA . GLU C 1 74 ? 38.849 -22.355 21.002 1.00 21.32 74 GLU C CA 1
ATOM 2720 C C . GLU C 1 74 ? 38.374 -21.652 19.745 1.00 20.02 74 GLU C C 1
ATOM 2721 O O . GLU C 1 74 ? 38.472 -22.191 18.646 1.00 21.74 74 GLU C O 1
ATOM 2727 N N . VAL C 1 75 ? 37.841 -20.450 19.916 1.00 20.31 75 VAL C N 1
ATOM 2728 C CA . VAL C 1 75 ? 37.355 -19.677 18.788 1.00 21.55 75 VAL C CA 1
ATOM 2729 C C . VAL C 1 75 ? 38.328 -18.541 18.521 1.00 22.64 75 VAL C C 1
ATOM 2730 O O . VAL C 1 75 ? 38.587 -17.712 19.396 1.00 23.87 75 VAL C O 1
ATOM 2734 N N . ARG C 1 76 ? 38.876 -18.515 17.314 1.00 21.94 76 ARG C N 1
ATOM 2735 C CA . ARG C 1 76 ? 39.797 -17.463 16.916 1.00 25.50 76 ARG C CA 1
ATOM 2736 C C . ARG C 1 76 ? 38.991 -16.461 16.085 1.00 24.06 76 ARG C C 1
ATOM 2737 O O . ARG C 1 76 ? 38.357 -16.847 15.105 1.00 23.86 76 ARG C O 1
ATOM 2745 N N . THR C 1 77 ? 38.995 -15.189 16.481 1.00 23.03 77 THR C N 1
ATOM 2746 C CA . THR C 1 77 ? 38.258 -14.178 15.724 1.00 22.90 77 THR C CA 1
ATOM 2747 C C . THR C 1 77 ? 39.082 -12.962 15.325 1.00 24.05 77 THR C C 1
ATOM 2748 O O . THR C 1 77 ? 39.945 -12.492 16.074 1.00 22.97 77 THR C O 1
ATOM 2752 N N . ARG C 1 78 ? 38.811 -12.469 14.125 1.00 22.18 78 ARG C N 1
ATOM 2753 C CA . ARG C 1 78 ? 39.492 -11.301 13.613 1.00 24.94 78 ARG C CA 1
ATOM 2754 C C . ARG C 1 78 ? 38.489 -10.453 12.854 1.00 24.81 78 ARG C C 1
ATOM 2755 O O . ARG C 1 78 ? 37.457 -10.947 12.401 1.00 22.98 78 ARG C O 1
ATOM 2763 N N . LEU C 1 79 ? 38.800 -9.171 12.732 1.00 24.07 79 LEU C N 1
ATOM 2764 C CA . LEU C 1 79 ? 37.954 -8.233 12.017 1.00 24.64 79 LEU C CA 1
ATOM 2765 C C . LEU C 1 79 ? 38.424 -8.232 10.567 1.00 25.24 79 LEU C C 1
ATOM 2766 O O . LEU C 1 79 ? 39.414 -7.579 10.221 1.00 24.10 79 LEU C O 1
ATOM 2771 N N . ALA C 1 80 ? 37.708 -8.966 9.723 1.00 24.93 80 ALA C N 1
ATOM 2772 C CA . ALA C 1 80 ? 38.063 -9.087 8.315 1.00 24.61 80 ALA C CA 1
ATOM 2773 C C . ALA C 1 80 ? 37.700 -7.858 7.490 1.00 26.18 80 ALA C C 1
ATOM 2774 O O . ALA C 1 80 ? 38.394 -7.527 6.534 1.00 27.14 80 ALA C O 1
ATOM 2776 N N . GLU C 1 81 ? 36.612 -7.187 7.853 1.00 25.56 81 GLU C N 1
ATOM 2777 C CA . GLU C 1 81 ? 36.175 -5.998 7.130 1.00 26.01 81 GLU C CA 1
ATOM 2778 C C . GLU C 1 81 ? 35.678 -4.902 8.059 1.00 24.99 81 GLU C C 1
ATOM 2779 O O . GLU C 1 81 ? 34.966 -5.169 9.023 1.00 22.22 81 GLU C O 1
ATOM 2785 N N . LEU C 1 82 ? 36.056 -3.665 7.752 1.00 25.22 82 LEU C N 1
ATOM 2786 C CA . LEU C 1 82 ? 35.651 -2.513 8.543 1.00 26.27 82 LEU C CA 1
ATOM 2787 C C . LEU C 1 82 ? 35.374 -1.323 7.634 1.00 25.84 82 LEU C C 1
ATOM 2788 O O . LEU C 1 82 ? 36.169 -1.011 6.748 1.00 24.29 82 LEU C O 1
ATOM 2793 N N . SER C 1 83 ? 34.232 -0.678 7.850 1.00 25.54 83 SER C N 1
ATOM 2794 C CA . SER C 1 83 ? 33.840 0.502 7.086 1.00 25.06 83 SER C CA 1
ATOM 2795 C C . SER C 1 83 ? 33.228 1.457 8.100 1.00 26.25 83 SER C C 1
ATOM 2796 O O . SER C 1 83 ? 33.108 1.119 9.276 1.00 23.26 83 SER C O 1
ATOM 2799 N N . SER C 1 84 ? 32.834 2.642 7.651 1.00 27.60 84 SER C N 1
ATOM 2800 C CA . SER C 1 84 ? 32.240 3.618 8.552 1.00 29.20 84 SER C CA 1
ATOM 2801 C C . SER C 1 84 ? 30.888 3.148 9.086 1.00 28.45 84 SER C C 1
ATOM 2802 O O . SER C 1 84 ? 30.402 3.667 10.090 1.00 27.79 84 SER C O 1
ATOM 2805 N N . ARG C 1 85 ? 30.284 2.170 8.418 1.00 27.64 85 ARG C N 1
ATOM 2806 C CA . ARG C 1 85 ? 28.970 1.687 8.833 1.00 28.53 85 ARG C CA 1
ATOM 2807 C C . ARG C 1 85 ? 28.805 0.188 9.063 1.00 25.51 85 ARG C C 1
ATOM 2808 O O . ARG C 1 85 ? 27.760 -0.240 9.539 1.00 24.02 85 ARG C O 1
ATOM 2816 N N . ALA C 1 86 ? 29.816 -0.609 8.741 1.00 24.33 86 ALA C N 1
ATOM 2817 C CA . ALA C 1 86 ? 29.685 -2.052 8.903 1.00 23.56 86 ALA C CA 1
ATOM 2818 C C . ALA C 1 86 ? 30.952 -2.775 9.342 1.00 23.10 86 ALA C C 1
ATOM 2819 O O . ALA C 1 86 ? 32.064 -2.266 9.193 1.00 20.55 86 ALA C O 1
ATOM 2821 N N . LEU C 1 87 ? 30.761 -3.975 9.883 1.00 23.38 87 LEU C N 1
ATOM 2822 C CA . LEU C 1 87 ? 31.856 -4.815 10.363 1.00 24.75 87 LEU C CA 1
ATOM 2823 C C . LEU C 1 87 ? 31.644 -6.238 9.874 1.00 23.21 87 LEU C C 1
ATOM 2824 O O . LEU C 1 87 ? 30.509 -6.681 9.700 1.00 23.38 87 LEU C O 1
ATOM 2829 N N . LEU C 1 88 ? 32.739 -6.957 9.671 1.00 22.89 88 LEU C N 1
ATOM 2830 C CA . LEU C 1 88 ? 32.658 -8.349 9.256 1.00 23.07 88 LEU C CA 1
ATOM 2831 C C . LEU C 1 88 ? 33.693 -9.144 10.035 1.00 22.91 88 LEU C C 1
ATOM 2832 O O . LEU C 1 88 ? 34.903 -8.955 9.851 1.00 23.67 88 LEU C O 1
ATOM 2837 N N . PHE C 1 89 ? 33.216 -10.021 10.913 1.00 21.10 89 PHE C N 1
ATOM 2838 C CA . PHE C 1 89 ? 34.104 -10.863 11.704 1.00 20.92 89 PHE C CA 1
ATOM 2839 C C . PHE C 1 89 ? 34.184 -12.254 11.083 1.00 21.61 89 PHE C C 1
ATOM 2840 O O . PHE C 1 89 ? 33.187 -12.788 10.599 1.00 19.45 89 PHE C O 1
ATOM 2848 N N . ARG C 1 90 ? 35.378 -12.833 11.091 1.00 20.82 90 ARG C N 1
ATOM 2849 C CA . ARG C 1 90 ? 35.556 -14.177 10.578 1.00 22.01 90 ARG C CA 1
ATOM 2850 C C . ARG C 1 90 ? 36.070 -15.004 11.744 1.00 20.68 90 ARG C C 1
ATOM 2851 O O . ARG C 1 90 ? 36.843 -14.512 12.566 1.00 19.67 90 ARG C O 1
ATOM 2859 N N . TYR C 1 91 ? 35.623 -16.250 11.838 1.00 19.01 91 TYR C N 1
ATOM 2860 C CA . TYR C 1 91 ? 36.043 -17.081 12.951 1.00 18.52 91 TYR C CA 1
ATOM 2861 C C . TYR C 1 91 ? 36.461 -18.477 12.540 1.00 20.16 91 TYR C C 1
ATOM 2862 O O . TYR C 1 91 ? 36.077 -18.980 11.488 1.00 19.11 91 TYR C O 1
ATOM 2871 N N . ARG C 1 92 ? 37.252 -19.091 13.408 1.00 18.79 92 ARG C N 1
ATOM 2872 C CA . ARG C 1 92 ? 37.704 -20.451 13.225 1.00 21.63 92 ARG C CA 1
ATOM 2873 C C . ARG C 1 92 ? 37.481 -21.105 14.576 1.00 21.51 92 ARG C C 1
ATOM 2874 O O . ARG C 1 92 ? 37.953 -20.601 15.599 1.00 23.43 92 ARG C O 1
ATOM 2882 N N . VAL C 1 93 ? 36.721 -22.192 14.593 1.00 19.61 93 VAL C N 1
ATOM 2883 C CA . VAL C 1 93 ? 36.477 -22.920 15.830 1.00 18.74 93 VAL C CA 1
ATOM 2884 C C . VAL C 1 93 ? 37.371 -24.153 15.739 1.00 20.54 93 VAL C C 1
ATOM 2885 O O . VAL C 1 93 ? 37.243 -24.950 14.804 1.00 14.51 93 VAL C O 1
ATOM 2889 N N . GLU C 1 94 ? 38.277 -24.304 16.701 1.00 21.83 94 GLU C N 1
ATOM 2890 C CA . GLU C 1 94 ? 39.208 -25.427 16.686 1.00 23.94 94 GLU C CA 1
ATOM 2891 C C . GLU C 1 94 ? 39.323 -26.152 18.014 1.00 25.70 94 GLU C C 1
ATOM 2892 O O . GLU C 1 94 ? 38.865 -25.667 19.053 1.00 25.64 94 GLU C O 1
ATOM 2898 N N . ARG C 1 95 ? 39.951 -27.323 17.958 1.00 26.88 95 ARG C N 1
ATOM 2899 C CA . ARG C 1 95 ? 40.207 -28.148 19.135 1.00 29.53 95 ARG C CA 1
ATOM 2900 C C . ARG C 1 95 ? 41.535 -28.874 18.929 1.00 30.44 95 ARG C C 1
ATOM 2901 O O . ARG C 1 95 ? 41.696 -29.632 17.972 1.00 28.35 95 ARG C O 1
ATOM 2909 N N . GLU C 1 96 ? 42.484 -28.636 19.830 1.00 34.01 96 GLU C N 1
ATOM 2910 C CA . GLU C 1 96 ? 43.798 -29.268 19.751 1.00 35.28 96 GLU C CA 1
ATOM 2911 C C . GLU C 1 96 ? 44.398 -29.084 18.361 1.00 34.94 96 GLU C C 1
ATOM 2912 O O . GLU C 1 96 ? 45.056 -29.979 17.836 1.00 34.74 96 GLU C O 1
ATOM 2918 N N . GLY C 1 97 ? 44.154 -27.926 17.758 1.00 34.21 97 GLY C N 1
ATOM 2919 C CA . GLY C 1 97 ? 44.699 -27.663 16.440 1.00 33.61 97 GLY C CA 1
ATOM 2920 C C . GLY C 1 97 ? 43.879 -28.192 15.277 1.00 32.25 97 GLY C C 1
ATOM 2921 O O . GLY C 1 97 ? 44.246 -27.993 14.123 1.00 34.13 97 GLY C O 1
ATOM 2922 N N . VAL C 1 98 ? 42.775 -28.870 15.566 1.00 31.74 98 VAL C N 1
ATOM 2923 C CA . VAL C 1 98 ? 41.922 -29.404 14.507 1.00 29.19 98 VAL C CA 1
ATOM 2924 C C . VAL C 1 98 ? 40.800 -28.417 14.215 1.00 27.53 98 VAL C C 1
ATOM 2925 O O . VAL C 1 98 ? 40.161 -27.909 15.135 1.00 28.02 98 VAL C O 1
ATOM 2929 N N . LEU C 1 99 ? 40.556 -28.139 12.940 1.00 24.19 99 LEU C N 1
ATOM 2930 C CA . LEU C 1 99 ? 39.501 -27.200 12.590 1.00 23.73 99 LEU C CA 1
ATOM 2931 C C . LEU C 1 99 ? 38.138 -27.884 12.667 1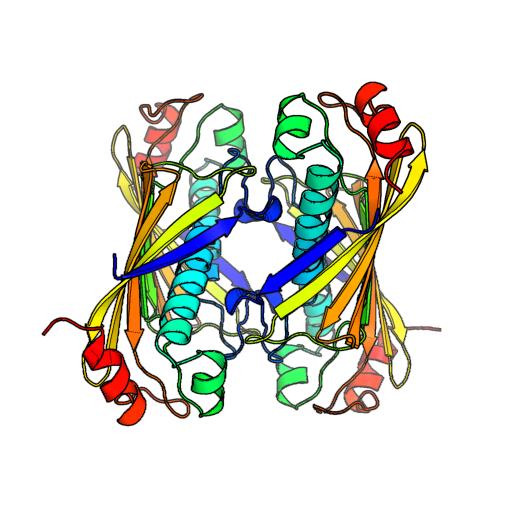.00 21.73 99 LEU C C 1
ATOM 2932 O O . LEU C 1 99 ? 37.910 -28.898 12.011 1.00 23.14 99 LEU C O 1
ATOM 2937 N N . LEU C 1 100 ? 37.237 -27.332 13.473 1.00 18.75 100 LEU C N 1
ATOM 2938 C CA . LEU C 1 100 ? 35.900 -27.904 13.630 1.00 18.58 100 LEU C CA 1
ATOM 2939 C C . LEU C 1 100 ? 34.879 -27.192 12.761 1.00 19.13 100 LEU C C 1
ATOM 2940 O O . LEU C 1 100 ? 34.005 -27.824 12.163 1.00 18.46 100 LEU C O 1
ATOM 2945 N N . ALA C 1 101 ? 34.983 -25.868 12.707 1.00 19.07 101 ALA C N 1
ATOM 2946 C CA . ALA C 1 101 ? 34.064 -25.069 11.916 1.00 19.73 101 ALA C CA 1
ATOM 2947 C C . ALA C 1 101 ? 34.654 -23.700 11.631 1.00 20.09 101 ALA C C 1
ATOM 2948 O O . ALA C 1 101 ? 35.605 -23.271 12.278 1.00 20.88 101 ALA C O 1
ATOM 2950 N N . GLU C 1 102 ? 34.102 -23.026 10.636 1.00 19.92 102 GLU C N 1
ATOM 2951 C CA . GLU C 1 102 ? 34.548 -21.686 10.299 1.00 21.98 102 GLU C CA 1
ATOM 2952 C C . GLU C 1 102 ? 33.310 -20.919 9.887 1.00 21.35 102 GLU C C 1
ATOM 2953 O O . GLU C 1 102 ? 32.336 -21.501 9.397 1.00 19.05 102 GLU C O 1
ATOM 2959 N N . GLY C 1 103 ? 33.332 -19.617 10.119 1.00 19.72 103 GLY C N 1
ATOM 2960 C CA . GLY C 1 103 ? 32.183 -18.817 9.771 1.00 18.98 103 GLY C CA 1
ATOM 2961 C C . GLY C 1 103 ? 32.468 -17.344 9.866 1.00 19.48 103 GLY C C 1
ATOM 2962 O O . GLY C 1 103 ? 33.620 -16.919 10.033 1.00 17.57 103 GLY C O 1
ATOM 2963 N N . PHE C 1 104 ? 31.395 -16.568 9.793 1.00 17.26 104 PHE C N 1
ATOM 2964 C CA . PHE C 1 104 ? 31.498 -15.125 9.827 1.00 15.99 104 PHE C CA 1
ATOM 2965 C C . PHE C 1 104 ? 30.172 -14.515 10.249 1.00 15.84 104 PHE C C 1
ATOM 2966 O O . PHE C 1 104 ? 29.127 -15.157 10.173 1.00 13.95 104 PHE C O 1
ATOM 2974 N N . THR C 1 105 ? 30.231 -13.267 10.688 1.00 14.97 105 THR C N 1
ATOM 2975 C CA . THR C 1 105 ? 29.043 -12.525 11.055 1.00 16.23 105 THR C CA 1
ATOM 2976 C C . THR C 1 105 ? 29.248 -11.138 10.461 1.00 19.09 105 THR C C 1
ATOM 2977 O O . THR C 1 105 ? 30.348 -10.584 10.520 1.00 19.44 105 THR C O 1
ATOM 2981 N N . ARG C 1 106 ? 28.201 -10.595 9.856 1.00 20.34 106 ARG C N 1
ATOM 2982 C CA . ARG C 1 106 ? 28.263 -9.265 9.269 1.00 21.03 106 ARG C CA 1
ATOM 2983 C C . ARG C 1 106 ? 27.401 -8.376 10.152 1.00 20.21 106 ARG C C 1
ATOM 2984 O O . ARG C 1 106 ? 26.308 -8.774 10.569 1.00 22.07 106 ARG C O 1
ATOM 2992 N N . HIS C 1 107 ? 27.885 -7.178 10.452 1.00 17.82 107 HIS C N 1
ATOM 2993 C CA . HIS C 1 107 ? 27.132 -6.287 11.324 1.00 18.12 107 HIS C CA 1
ATOM 2994 C C . HIS C 1 107 ? 26.980 -4.879 10.784 1.00 18.49 107 HIS C C 1
ATOM 2995 O O . HIS C 1 107 ? 27.807 -4.404 10.007 1.00 19.83 107 HIS C O 1
ATOM 3002 N N . LEU C 1 108 ? 25.914 -4.222 11.223 1.00 17.68 108 LEU C N 1
ATOM 3003 C CA . LEU C 1 108 ? 25.653 -2.829 10.882 1.00 20.66 108 LEU C CA 1
ATOM 3004 C C . LEU C 1 108 ? 25.764 -2.149 12.234 1.00 19.21 108 LEU C C 1
ATOM 3005 O O . LEU C 1 108 ? 25.797 -2.829 13.259 1.00 21.10 108 LEU C O 1
ATOM 3010 N N . CYS C 1 109 ? 25.831 -0.827 12.256 1.00 19.58 109 CYS C N 1
ATOM 3011 C CA . CYS C 1 109 ? 25.914 -0.131 13.527 1.00 20.24 109 CYS C CA 1
ATOM 3012 C C . CYS C 1 109 ? 24.638 0.654 13.792 1.00 21.89 109 CYS C C 1
ATOM 3013 O O . CYS C 1 109 ? 24.141 1.366 12.922 1.00 22.11 109 CYS C O 1
ATOM 3016 N N . GLN C 1 110 ? 24.110 0.510 14.999 1.00 22.61 110 GLN C N 1
ATOM 3017 C CA . GLN C 1 110 ? 22.890 1.201 15.378 1.00 25.17 110 GLN C CA 1
ATOM 3018 C C . GLN C 1 110 ? 23.137 2.124 16.563 1.00 24.33 110 GLN C C 1
ATOM 3019 O O . GLN C 1 110 ? 23.577 1.683 17.627 1.00 21.89 110 GLN C O 1
ATOM 3025 N N . VAL C 1 111 ? 22.870 3.410 16.361 1.00 25.25 111 VAL C N 1
ATOM 3026 C CA . VAL C 1 111 ? 23.018 4.404 17.419 1.00 25.46 111 VAL C CA 1
ATOM 3027 C C . VAL C 1 111 ? 21.588 4.814 17.722 1.00 27.31 111 VAL C C 1
ATOM 3028 O O . VAL C 1 111 ? 20.869 5.299 16.843 1.00 26.20 111 VAL C O 1
ATOM 3032 N N . GLY C 1 112 ? 21.166 4.611 18.963 1.00 29.95 112 GLY C N 1
ATOM 3033 C CA . GLY C 1 112 ? 19.796 4.935 19.305 1.00 32.80 112 GLY C CA 1
ATOM 3034 C C . GLY C 1 112 ? 18.888 3.883 18.681 1.00 34.03 112 GLY C C 1
ATOM 3035 O O . GLY C 1 112 ? 18.895 2.730 19.109 1.00 34.84 112 GLY C O 1
ATOM 3036 N N . GLU C 1 113 ? 18.132 4.257 17.653 1.00 34.63 113 GLU C N 1
ATOM 3037 C CA . GLU C 1 113 ? 17.225 3.310 17.011 1.00 36.91 113 GLU C CA 1
ATOM 3038 C C . GLU C 1 113 ? 17.350 3.246 15.486 1.00 37.22 113 GLU C C 1
ATOM 3039 O O . GLU C 1 113 ? 16.448 2.746 14.809 1.00 36.59 113 GLU C O 1
ATOM 3045 N N . ARG C 1 114 ? 18.461 3.735 14.944 1.00 36.44 114 ARG C N 1
ATOM 3046 C CA . ARG C 1 114 ? 18.649 3.733 13.492 1.00 35.82 114 ARG C CA 1
ATOM 3047 C C . ARG C 1 114 ? 20.069 3.379 13.071 1.00 33.95 114 ARG C C 1
ATOM 3048 O O . ARG C 1 114 ? 21.022 3.591 13.822 1.00 32.75 114 ARG C O 1
ATOM 3056 N N . ALA C 1 115 ? 20.207 2.847 11.860 1.00 32.27 115 ALA C N 1
ATOM 3057 C CA . ALA C 1 115 ? 21.521 2.493 11.334 1.00 30.44 115 ALA C CA 1
ATOM 3058 C C . ALA C 1 115 ? 22.324 3.790 11.267 1.00 29.38 115 ALA C C 1
ATOM 3059 O O . ALA C 1 115 ? 21.797 4.833 10.869 1.00 27.10 115 ALA C O 1
ATOM 3061 N N . ALA C 1 116 ? 23.593 3.730 11.662 1.00 26.38 116 ALA C N 1
ATOM 3062 C CA . ALA C 1 116 ? 24.424 4.921 11.669 1.00 23.46 116 ALA C CA 1
ATOM 3063 C C . ALA C 1 116 ? 25.906 4.609 11.532 1.00 23.19 116 ALA C C 1
ATOM 3064 O O . ALA C 1 116 ? 26.318 3.445 11.498 1.00 19.13 116 ALA C O 1
ATOM 3066 N N . ARG C 1 117 ? 26.704 5.666 11.442 1.00 22.48 117 ARG C N 1
ATOM 3067 C CA . ARG C 1 117 ? 28.144 5.511 11.354 1.00 23.21 117 ARG C CA 1
ATOM 3068 C C . ARG C 1 117 ? 28.651 5.069 12.720 1.00 22.56 117 ARG C C 1
ATOM 3069 O O . ARG C 1 117 ? 28.108 5.459 13.755 1.00 20.55 117 ARG C O 1
ATOM 3077 N N . ILE C 1 118 ? 29.686 4.239 12.713 1.00 21.30 118 ILE C N 1
ATOM 3078 C CA . ILE C 1 118 ? 30.296 3.771 13.946 1.00 20.18 118 ILE C CA 1
ATOM 3079 C C . ILE C 1 118 ? 30.940 5.005 14.569 1.00 19.15 118 ILE C C 1
ATOM 3080 O O . ILE C 1 118 ? 31.704 5.700 13.911 1.00 16.94 118 ILE C O 1
ATOM 3085 N N . PRO C 1 119 ? 30.632 5.303 15.840 1.00 19.61 119 PRO C N 1
ATOM 3086 C CA . PRO C 1 119 ? 31.255 6.490 16.432 1.00 19.59 119 PRO C CA 1
ATOM 3087 C C . PRO C 1 119 ? 32.780 6.517 16.334 1.00 22.00 119 PRO C C 1
ATOM 3088 O O . PRO C 1 119 ? 33.458 5.488 16.454 1.00 19.32 119 PRO C O 1
ATOM 3092 N N . GLU C 1 120 ? 33.298 7.723 16.111 1.00 22.85 120 GLU C N 1
ATOM 3093 C CA . GLU C 1 120 ? 34.725 7.993 15.954 1.00 24.93 120 GLU C CA 1
ATOM 3094 C C . GLU C 1 120 ? 35.688 7.189 16.828 1.00 23.19 120 GLU C C 1
ATOM 3095 O O . GLU C 1 120 ? 36.556 6.493 16.307 1.00 23.48 120 GLU C O 1
ATOM 3101 N N . ASP C 1 121 ? 35.545 7.281 18.147 1.00 23.17 121 ASP C N 1
ATOM 3102 C CA . ASP C 1 121 ? 36.443 6.565 19.057 1.00 24.10 121 ASP C CA 1
ATOM 3103 C C . ASP C 1 121 ? 36.371 5.047 18.892 1.00 23.91 121 ASP C C 1
ATOM 3104 O O . ASP C 1 121 ? 37.386 4.361 18.981 1.00 23.84 121 ASP C O 1
ATOM 3109 N N . ILE C 1 122 ? 35.173 4.525 18.646 1.00 23.47 122 ILE C N 1
ATOM 3110 C CA . ILE C 1 122 ? 34.986 3.088 18.467 1.00 22.04 122 ILE C CA 1
ATOM 3111 C C . ILE C 1 122 ? 35.605 2.597 17.158 1.00 24.37 122 ILE C C 1
ATOM 3112 O O . ILE C 1 122 ? 36.301 1.576 17.129 1.00 23.52 122 ILE C O 1
ATOM 3117 N N . TYR C 1 123 ? 35.351 3.329 16.077 1.00 25.42 123 TYR C N 1
ATOM 3118 C CA . TYR C 1 123 ? 35.901 2.999 14.768 1.00 26.80 123 TYR C CA 1
ATOM 3119 C C . TYR C 1 123 ? 37.425 3.020 14.837 1.00 27.62 123 TYR C C 1
ATOM 3120 O O . TYR C 1 123 ? 38.100 2.162 14.268 1.00 26.65 123 TYR C O 1
ATOM 3129 N N . ARG C 1 124 ? 37.949 4.026 15.529 1.00 30.37 124 ARG C N 1
ATOM 3130 C CA . ARG C 1 124 ? 39.387 4.209 15.702 1.00 32.86 124 ARG C CA 1
ATOM 3131 C C . ARG C 1 124 ? 40.015 2.988 16.351 1.00 32.02 124 ARG C C 1
ATOM 3132 O O . ARG C 1 124 ? 41.032 2.478 15.885 1.00 31.58 124 ARG C O 1
ATOM 3140 N N . ALA C 1 125 ? 39.411 2.530 17.441 1.00 32.18 125 ALA C N 1
ATOM 3141 C CA . ALA C 1 125 ? 39.929 1.368 18.147 1.00 33.04 125 ALA C CA 1
ATOM 3142 C C . ALA C 1 125 ? 39.860 0.123 17.261 1.00 33.51 125 ALA C C 1
ATOM 3143 O O . ALA C 1 125 ? 40.728 -0.749 17.336 1.00 33.45 125 ALA C O 1
ATOM 3145 N N . LEU C 1 126 ? 38.835 0.051 16.415 1.00 31.54 126 LEU C N 1
ATOM 3146 C CA . LEU C 1 126 ? 38.663 -1.095 15.526 1.00 31.85 126 LEU C CA 1
ATOM 3147 C C . LEU C 1 126 ? 39.618 -1.076 14.335 1.00 31.65 126 LEU C C 1
ATOM 3148 O O . LEU C 1 126 ? 40.196 -2.103 13.989 1.00 31.10 126 LEU C O 1
ATOM 3153 N N . SER C 1 127 ? 39.787 0.088 13.715 1.00 33.07 127 SER C N 1
ATOM 3154 C CA . SER C 1 127 ? 40.666 0.205 12.558 1.00 36.12 127 SER C CA 1
ATOM 3155 C C . SER C 1 127 ? 42.084 -0.234 12.889 1.00 38.18 127 SER C C 1
ATOM 3156 O O . SER C 1 127 ? 42.820 -0.681 12.011 1.00 38.89 127 SER C O 1
ATOM 3159 N N . VAL C 1 128 ? 42.463 -0.106 14.155 1.00 40.53 128 VAL C N 1
ATOM 3160 C CA . VAL C 1 128 ? 43.799 -0.490 14.591 1.00 45.42 128 VAL C CA 1
ATOM 3161 C C . VAL C 1 128 ? 43.999 -2.000 14.532 1.00 47.48 128 VAL C C 1
ATOM 3162 O O . VAL C 1 128 ? 45.116 -2.475 14.336 1.00 47.98 128 VAL C O 1
ATOM 3166 N N . LEU C 1 129 ? 42.916 -2.750 14.704 1.00 49.94 129 LEU C N 1
ATOM 3167 C CA . LEU C 1 129 ? 42.984 -4.205 14.677 1.00 53.62 129 LEU C CA 1
ATOM 3168 C C . LEU C 1 129 ? 42.640 -4.788 13.310 1.00 55.72 129 LEU C C 1
ATOM 3169 O O . LEU C 1 129 ? 42.975 -5.937 13.014 1.00 56.03 129 LEU C O 1
ATOM 3174 N N . HIS C 1 130 ? 41.969 -3.995 12.481 1.00 57.57 130 HIS C N 1
ATOM 3175 C CA . HIS C 1 130 ? 41.587 -4.440 11.146 1.00 59.19 130 HIS C CA 1
ATOM 3176 C C . HIS C 1 130 ? 42.820 -4.711 10.290 1.00 60.21 130 HIS C C 1
ATOM 3177 O O . HIS C 1 130 ? 43.234 -3.799 9.540 1.00 60.96 130 HIS C O 1
ATOM 3184 N N . MET D 1 1 ? -10.076 -21.751 35.012 1.00 36.36 1 MET D N 1
ATOM 3185 C CA . MET D 1 1 ? -9.761 -22.172 33.620 1.00 36.10 1 MET D CA 1
ATOM 3186 C C . MET D 1 1 ? -8.441 -22.935 33.574 1.00 35.46 1 MET D C 1
ATOM 3187 O O . MET D 1 1 ? -7.502 -22.622 34.303 1.00 35.03 1 MET D O 1
ATOM 3192 N N . GLU D 1 2 ? -8.380 -23.953 32.725 1.00 34.26 2 GLU D N 1
ATOM 3193 C CA . GLU D 1 2 ? -7.158 -24.721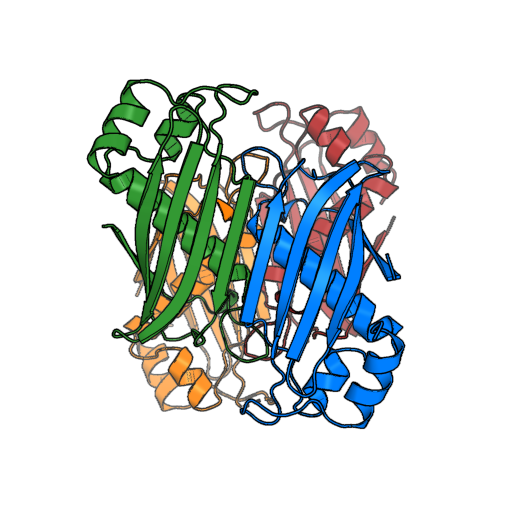 32.562 1.00 33.01 2 GLU D CA 1
ATOM 3194 C C . GLU D 1 2 ? -6.805 -24.687 31.086 1.00 30.70 2 GLU D C 1
ATOM 3195 O O . GLU D 1 2 ? -7.569 -25.176 30.257 1.00 31.97 2 GLU D O 1
ATOM 3201 N N . SER D 1 3 ? -5.665 -24.094 30.749 1.00 27.40 3 SER D N 1
ATOM 3202 C CA . SER D 1 3 ? -5.252 -24.044 29.356 1.00 24.88 3 SER D CA 1
ATOM 3203 C C . SER D 1 3 ? -4.418 -25.274 29.044 1.00 24.34 3 SER D C 1
ATOM 3204 O O . SER D 1 3 ? -3.805 -25.869 29.933 1.00 23.71 3 SER D O 1
ATOM 3207 N N . VAL D 1 4 ? -4.422 -25.670 27.780 1.00 24.63 4 VAL D N 1
ATOM 3208 C CA . VAL D 1 4 ? -3.659 -26.825 27.339 1.00 25.16 4 VAL D CA 1
ATOM 3209 C C . VAL D 1 4 ? -2.866 -26.400 26.116 1.00 25.22 4 VAL D C 1
ATOM 3210 O O . VAL D 1 4 ? -3.435 -26.034 25.082 1.00 25.88 4 VAL D O 1
ATOM 3214 N N . THR D 1 5 ? -1.545 -26.444 26.248 1.00 22.49 5 THR D N 1
ATOM 3215 C CA . THR D 1 5 ? -0.655 -26.038 25.178 1.00 22.60 5 THR D CA 1
ATOM 3216 C C . THR D 1 5 ? 0.047 -27.240 24.578 1.00 23.87 5 THR D C 1
ATOM 3217 O O . THR D 1 5 ? 0.787 -27.947 25.271 1.00 24.17 5 THR D O 1
ATOM 3221 N N . ARG D 1 6 ? -0.183 -27.472 23.289 1.00 21.72 6 ARG D N 1
ATOM 3222 C CA . ARG D 1 6 ? 0.456 -28.583 22.602 1.00 22.12 6 ARG D CA 1
ATOM 3223 C C . ARG D 1 6 ? 1.834 -28.136 22.132 1.00 19.73 6 ARG D C 1
ATOM 3224 O O . ARG D 1 6 ? 1.963 -27.139 21.424 1.00 17.02 6 ARG D O 1
ATOM 3232 N N . ILE D 1 7 ? 2.865 -28.867 22.538 1.00 17.50 7 ILE D N 1
ATOM 3233 C CA . ILE D 1 7 ? 4.217 -28.516 22.139 1.00 15.18 7 ILE D CA 1
ATOM 3234 C C . ILE D 1 7 ? 4.922 -29.646 21.405 1.00 14.54 7 ILE D C 1
ATOM 3235 O O . ILE D 1 7 ? 5.100 -30.735 21.937 1.00 11.88 7 ILE D O 1
ATOM 3240 N N . LYS D 1 8 ? 5.315 -29.375 20.173 1.00 14.85 8 LYS D N 1
ATOM 3241 C CA . LYS D 1 8 ? 6.042 -30.350 19.389 1.00 17.29 8 LYS D CA 1
ATOM 3242 C C . LYS D 1 8 ? 7.521 -30.177 19.758 1.00 17.15 8 LYS D C 1
ATOM 3243 O O . LYS D 1 8 ? 8.084 -29.087 19.621 1.00 16.28 8 LYS D O 1
ATOM 3249 N N . VAL D 1 9 ? 8.133 -31.249 20.256 1.00 15.90 9 VAL D N 1
ATOM 3250 C CA . VAL D 1 9 ? 9.531 -31.220 20.668 1.00 14.43 9 VAL D CA 1
ATOM 3251 C C . VAL D 1 9 ? 10.452 -30.910 19.489 1.00 16.37 9 VAL D C 1
ATOM 3252 O O . VAL D 1 9 ? 10.300 -31.480 18.403 1.00 13.17 9 VAL D O 1
ATOM 3256 N N . ARG D 1 10 ? 11.403 -30.001 19.706 1.00 15.35 10 ARG D N 1
ATOM 3257 C CA . ARG D 1 10 ? 12.348 -29.627 18.663 1.00 15.82 10 ARG D CA 1
ATOM 3258 C C . ARG D 1 10 ? 13.631 -30.430 18.803 1.00 17.30 10 ARG D C 1
ATOM 3259 O O . ARG D 1 10 ? 14.047 -30.769 19.914 1.00 15.43 10 ARG D O 1
ATOM 3267 N N . TYR D 1 11 ? 14.248 -30.739 17.667 1.00 15.14 11 TYR D N 1
ATOM 3268 C CA . TYR D 1 11 ? 15.491 -31.493 17.661 1.00 15.59 11 TYR D CA 1
ATOM 3269 C C . TYR D 1 11 ? 16.525 -30.759 18.526 1.00 17.31 11 TYR D C 1
ATOM 3270 O O . TYR D 1 11 ? 17.288 -31.383 19.270 1.00 17.00 11 TYR D O 1
ATOM 3279 N N . ALA D 1 12 ? 16.534 -29.432 18.427 1.00 14.68 12 ALA D N 1
ATOM 3280 C CA . ALA D 1 12 ? 17.464 -28.608 19.180 1.00 16.42 12 ALA D CA 1
ATOM 3281 C C . ALA D 1 12 ? 17.264 -28.704 20.690 1.00 16.63 12 ALA D C 1
ATOM 3282 O O . ALA D 1 12 ? 18.157 -28.348 21.452 1.00 17.36 12 ALA D O 1
ATOM 3284 N N . GLU D 1 13 ? 16.105 -29.183 21.129 1.00 17.49 13 GLU D N 1
ATOM 3285 C CA . GLU D 1 13 ? 15.844 -29.287 22.562 1.00 14.98 13 GLU D CA 1
ATOM 3286 C C . GLU D 1 13 ? 16.244 -30.623 23.213 1.00 16.49 13 GLU D C 1
ATOM 3287 O O . GLU D 1 13 ? 16.244 -30.737 24.443 1.00 13.77 13 GLU D O 1
ATOM 3293 N N . THR D 1 14 ? 16.586 -31.629 22.408 1.00 15.80 14 THR D N 1
ATOM 3294 C CA . THR D 1 14 ? 16.992 -32.916 22.971 1.00 19.39 14 THR D CA 1
ATOM 3295 C C . THR D 1 14 ? 18.495 -32.882 23.207 1.00 20.31 14 THR D C 1
ATOM 3296 O O . THR D 1 14 ? 19.229 -32.222 22.469 1.00 21.51 14 THR D O 1
ATOM 3300 N N . ASP D 1 15 ? 18.944 -33.604 24.228 1.00 20.97 15 ASP D N 1
ATOM 3301 C CA . ASP D 1 15 ? 20.358 -33.654 24.572 1.00 23.57 15 ASP D CA 1
ATOM 3302 C C . ASP D 1 15 ? 20.984 -35.010 24.264 1.00 25.57 15 ASP D C 1
ATOM 3303 O O . ASP D 1 15 ? 20.398 -35.836 23.558 1.00 26.77 15 ASP D O 1
ATOM 3308 N N . GLN D 1 16 ? 22.174 -35.222 24.824 1.00 26.74 16 GLN D N 1
ATOM 3309 C CA . GLN D 1 16 ? 22.961 -36.443 24.660 1.00 29.07 16 GLN D CA 1
ATOM 3310 C C . GLN D 1 16 ? 22.258 -37.747 25.029 1.00 27.44 16 GLN D C 1
ATOM 3311 O O . GLN D 1 16 ? 22.484 -38.769 24.385 1.00 29.44 16 GLN D O 1
ATOM 3317 N N . MET D 1 17 ? 21.435 -37.724 26.076 1.00 27.67 17 MET D N 1
ATOM 3318 C CA . MET D 1 17 ? 20.713 -38.927 26.509 1.00 26.72 17 MET D CA 1
ATOM 3319 C C . MET D 1 17 ? 19.512 -39.192 25.599 1.00 26.58 17 MET D C 1
ATOM 3320 O O . MET D 1 17 ? 18.713 -40.090 25.855 1.00 26.86 17 MET D O 1
ATOM 3325 N N . GLY D 1 18 ? 19.390 -38.404 24.536 1.00 24.57 18 GLY D N 1
ATOM 3326 C CA . GLY D 1 18 ? 18.282 -38.579 23.617 1.00 21.17 18 GLY D CA 1
ATOM 3327 C C . GLY D 1 18 ? 16.951 -38.106 24.162 1.00 20.12 18 GLY D C 1
ATOM 3328 O O . GLY D 1 18 ? 15.902 -38.537 23.687 1.00 21.45 18 GLY D O 1
ATOM 3329 N N . VAL D 1 19 ? 16.978 -37.239 25.169 1.00 15.61 19 VAL D N 1
ATOM 3330 C CA . VAL D 1 19 ? 15.743 -36.714 25.740 1.00 15.41 19 VAL D CA 1
ATOM 3331 C C . VAL D 1 19 ? 15.806 -35.188 25.808 1.00 14.57 19 VAL D C 1
ATOM 3332 O O . VAL D 1 19 ? 16.882 -34.593 25.658 1.00 14.27 19 VAL D O 1
ATOM 3336 N N . VAL D 1 20 ? 14.652 -34.565 26.021 1.00 11.49 20 VAL D N 1
ATOM 3337 C CA . VAL D 1 20 ? 14.563 -33.113 26.140 1.00 10.75 20 VAL D CA 1
ATOM 3338 C C . VAL D 1 20 ? 15.331 -32.690 27.392 1.00 11.38 20 VAL D C 1
ATOM 3339 O O . VAL D 1 20 ? 15.044 -33.163 28.490 1.00 9.18 20 VAL D O 1
ATOM 3343 N N . HIS D 1 21 ? 16.306 -31.806 27.226 1.00 12.09 21 HIS D N 1
ATOM 3344 C CA . HIS D 1 21 ? 17.115 -31.348 28.354 1.00 12.52 21 HIS D CA 1
ATOM 3345 C C . HIS D 1 21 ? 16.228 -30.744 29.444 1.00 12.86 21 HIS D C 1
ATOM 3346 O O . HIS D 1 21 ? 15.241 -30.062 29.147 1.00 9.98 21 HIS D O 1
ATOM 3353 N N . HIS D 1 22 ? 16.577 -30.989 30.707 1.00 10.00 22 HIS D N 1
ATOM 3354 C CA . HIS D 1 22 ? 15.765 -30.484 31.802 1.00 10.30 22 HIS D CA 1
ATOM 3355 C C . HIS D 1 22 ? 15.605 -28.970 31.800 1.00 10.05 22 HIS D C 1
ATOM 3356 O O . HIS D 1 22 ? 14.580 -28.462 32.241 1.00 10.39 22 HIS D O 1
ATOM 3363 N N . SER D 1 23 ? 16.592 -28.249 31.285 1.00 12.98 23 SER D N 1
ATOM 3364 C CA . SER D 1 23 ? 16.515 -26.785 31.254 1.00 15.01 23 SER D CA 1
ATOM 3365 C C . SER D 1 23 ? 15.439 -26.284 30.284 1.00 17.19 23 SER D C 1
ATOM 3366 O O . SER D 1 23 ? 14.930 -25.170 30.416 1.00 16.60 23 SER D O 1
ATOM 3369 N N . VAL D 1 24 ? 15.095 -27.114 29.308 1.00 16.27 24 VAL D N 1
ATOM 3370 C CA . VAL D 1 24 ? 14.092 -26.735 28.323 1.00 15.82 24 VAL D CA 1
ATOM 3371 C C . VAL D 1 24 ? 12.678 -26.633 28.908 1.00 15.07 24 VAL D C 1
ATOM 3372 O O . VAL D 1 24 ? 11.892 -25.779 28.499 1.00 14.55 24 VAL D O 1
ATOM 3376 N N . TYR D 1 25 ? 12.354 -27.490 29.869 1.00 13.76 25 TYR D N 1
ATOM 3377 C CA . TYR D 1 25 ? 11.021 -27.476 30.460 1.00 13.27 25 TYR D CA 1
ATOM 3378 C C . TYR D 1 25 ? 10.562 -26.099 30.926 1.00 15.85 25 TYR D C 1
ATOM 3379 O O . TYR D 1 25 ? 9.382 -25.768 30.825 1.00 15.43 25 TYR D O 1
ATOM 3388 N N . ALA D 1 26 ? 11.488 -25.286 31.426 1.00 16.27 26 ALA D N 1
ATOM 3389 C CA . ALA D 1 26 ? 11.131 -23.943 31.875 1.00 16.07 26 ALA D CA 1
ATOM 3390 C C . ALA D 1 26 ? 10.603 -23.118 30.695 1.00 15.49 26 ALA D C 1
ATOM 3391 O O . ALA D 1 26 ? 9.695 -22.300 30.858 1.00 14.61 26 ALA D O 1
ATOM 3393 N N . VAL D 1 27 ? 11.189 -23.321 29.514 1.00 12.86 27 VAL D N 1
ATOM 3394 C CA . VAL D 1 27 ? 10.751 -22.602 28.322 1.00 12.67 27 VAL D CA 1
ATOM 3395 C C . VAL D 1 27 ? 9.353 -23.099 27.949 1.00 13.03 27 VAL D C 1
ATOM 3396 O O . VAL D 1 27 ? 8.522 -22.332 27.454 1.00 12.08 27 VAL D O 1
ATOM 3400 N N . TYR D 1 28 ? 9.094 -24.385 28.186 1.00 12.25 28 TYR D N 1
ATOM 3401 C CA . TYR D 1 28 ? 7.781 -24.954 27.896 1.00 14.22 28 TYR D CA 1
ATOM 3402 C C . TYR D 1 28 ? 6.727 -24.344 28.818 1.00 13.87 28 TYR D C 1
ATOM 3403 O O . TYR D 1 28 ? 5.646 -23.955 28.370 1.00 14.90 28 TYR D O 1
ATOM 3412 N N . LEU D 1 29 ? 7.039 -24.269 30.107 1.00 12.63 29 LEU D N 1
ATOM 3413 C CA . LEU D 1 29 ? 6.101 -23.711 31.072 1.00 14.85 29 LEU D CA 1
ATOM 3414 C C . LEU D 1 29 ? 5.816 -22.246 30.754 1.00 15.59 29 LEU D C 1
ATOM 3415 O O . LEU D 1 29 ? 4.706 -21.761 30.977 1.00 13.53 29 LEU D O 1
ATOM 3420 N N . GLU D 1 30 ? 6.823 -21.546 30.236 1.00 15.14 30 GLU D N 1
ATOM 3421 C CA . GLU D 1 30 ? 6.662 -20.145 29.875 1.00 15.74 30 GLU D CA 1
ATOM 3422 C C . GLU D 1 30 ? 5.721 -20.024 28.678 1.00 14.73 30 GLU D C 1
ATOM 3423 O O . GLU D 1 30 ? 4.828 -19.186 28.678 1.00 17.14 30 GLU D O 1
ATOM 3429 N N . ALA D 1 31 ? 5.913 -20.862 27.663 1.00 15.12 31 ALA D N 1
ATOM 3430 C CA . ALA D 1 31 ? 5.052 -20.805 26.483 1.00 16.76 31 ALA D CA 1
ATOM 3431 C C . ALA D 1 31 ? 3.603 -21.085 26.868 1.00 18.05 31 ALA D C 1
ATOM 3432 O O . ALA D 1 31 ? 2.694 -20.388 26.423 1.00 20.58 31 ALA D O 1
ATOM 3434 N N . ALA D 1 32 ? 3.401 -22.094 27.714 1.00 18.05 32 ALA D N 1
ATOM 3435 C CA . ALA D 1 32 ? 2.070 -22.484 28.173 1.00 18.16 32 ALA D CA 1
ATOM 3436 C C . ALA D 1 32 ? 1.421 -21.374 28.991 1.00 18.98 32 ALA D C 1
ATOM 3437 O O . ALA D 1 32 ? 0.207 -21.160 28.920 1.00 17.91 32 ALA D O 1
ATOM 3439 N N . ARG D 1 33 ? 2.241 -20.679 29.773 1.00 19.65 33 ARG D N 1
ATOM 3440 C CA . ARG D 1 33 ? 1.779 -19.581 30.608 1.00 20.63 33 ARG D CA 1
ATOM 3441 C C . ARG D 1 33 ? 1.265 -18.456 29.707 1.00 23.21 33 ARG D C 1
ATOM 3442 O O . ARG D 1 33 ? 0.197 -17.884 29.947 1.00 20.14 33 ARG D O 1
ATOM 3450 N N . VAL D 1 34 ? 2.045 -18.145 28.672 1.00 24.40 34 VAL D N 1
ATOM 3451 C CA . VAL D 1 34 ? 1.682 -17.118 27.703 1.00 24.85 34 VAL D CA 1
ATOM 3452 C C . VAL D 1 34 ? 0.309 -17.458 27.124 1.00 26.62 34 VAL D C 1
ATOM 3453 O O . VAL D 1 34 ? -0.585 -16.611 27.084 1.00 27.18 34 VAL D O 1
ATOM 3457 N N . ASP D 1 35 ? 0.149 -18.702 26.680 1.00 28.25 35 ASP D N 1
ATOM 3458 C CA . ASP D 1 35 ? -1.119 -19.151 26.111 1.00 28.77 35 ASP D CA 1
ATOM 3459 C C . ASP D 1 35 ? -2.245 -18.905 27.097 1.00 28.37 35 ASP D C 1
ATOM 3460 O O . ASP D 1 35 ? -3.299 -18.381 26.735 1.00 27.74 35 ASP D O 1
ATOM 3465 N N . PHE D 1 36 ? -2.009 -19.285 28.349 1.00 26.41 36 PHE D N 1
ATOM 3466 C CA . PHE D 1 36 ? -3.000 -19.116 29.400 1.00 26.87 36 PHE D CA 1
ATOM 3467 C C . PHE D 1 36 ? -3.422 -17.652 29.535 1.00 27.01 36 PHE D C 1
ATOM 3468 O O . PHE D 1 36 ? -4.614 -17.348 29.571 1.00 24.90 36 PHE D O 1
ATOM 3476 N N . LEU D 1 37 ? -2.448 -16.750 29.612 1.00 26.37 37 LEU D N 1
ATOM 3477 C CA . LEU D 1 37 ? -2.750 -15.328 29.734 1.00 27.16 37 LEU D CA 1
ATOM 3478 C C . LEU D 1 37 ? -3.549 -14.841 28.531 1.00 28.28 37 LEU D C 1
ATOM 3479 O O . LEU D 1 37 ? -4.442 -14.009 28.664 1.00 29.34 37 LEU D O 1
ATOM 3484 N N . GLU D 1 38 ? -3.223 -15.368 27.358 1.00 29.47 38 GLU D N 1
ATOM 3485 C CA . GLU D 1 38 ? -3.918 -15.000 26.134 1.00 32.85 38 GLU D CA 1
ATOM 3486 C C . GLU D 1 38 ? -5.410 -15.331 26.260 1.00 33.25 38 GLU D C 1
ATOM 3487 O O . GLU D 1 38 ? -6.271 -14.482 26.014 1.00 32.34 38 GLU D O 1
ATOM 3493 N N . ARG D 1 39 ? -5.705 -16.569 26.641 1.00 32.31 39 ARG D N 1
ATOM 3494 C CA . ARG D 1 39 ? -7.087 -17.011 26.808 1.00 33.88 39 ARG D CA 1
ATOM 3495 C C . ARG D 1 39 ? -7.762 -16.273 27.958 1.00 32.96 39 ARG D C 1
ATOM 3496 O O . ARG D 1 39 ? -8.983 -16.289 28.081 1.00 31.84 39 ARG D O 1
ATOM 3504 N N . ALA D 1 40 ? -6.963 -15.634 28.806 1.00 32.46 40 ALA D N 1
ATOM 3505 C CA . ALA D 1 40 ? -7.504 -14.894 29.941 1.00 32.78 40 ALA D CA 1
ATOM 3506 C C . ALA D 1 40 ? -7.763 -13.448 29.549 1.00 32.15 40 ALA D C 1
ATOM 3507 O O . ALA D 1 40 ? -8.018 -12.601 30.404 1.00 32.64 40 ALA D O 1
ATOM 3509 N N . GLY D 1 41 ? -7.691 -13.172 28.250 1.00 32.21 41 GLY D N 1
ATOM 3510 C CA . GLY D 1 41 ? -7.917 -11.823 27.767 1.00 30.26 41 GLY D CA 1
ATOM 3511 C C . GLY D 1 41 ? -6.776 -10.901 28.145 1.00 29.69 41 GLY D C 1
ATOM 3512 O O . GLY D 1 41 ? -6.958 -9.687 28.249 1.00 26.87 41 GLY D O 1
ATOM 3513 N N . LEU D 1 42 ? -5.595 -11.482 28.348 1.00 28.39 42 LEU D N 1
ATOM 3514 C CA . LEU D 1 42 ? -4.413 -10.710 28.718 1.00 27.91 42 LEU D CA 1
ATOM 3515 C C . LEU D 1 42 ? -3.158 -11.142 27.955 1.00 26.28 42 LEU D C 1
ATOM 3516 O O . LEU D 1 42 ? -2.215 -11.665 28.552 1.00 25.39 42 LEU D O 1
ATOM 3521 N N . PRO D 1 43 ? -3.128 -10.935 26.627 1.00 26.42 43 PRO D N 1
ATOM 3522 C CA . PRO D 1 43 ? -1.931 -11.338 25.876 1.00 26.44 43 PRO D CA 1
ATOM 3523 C C . PRO D 1 43 ? -0.719 -10.660 26.513 1.00 26.50 43 PRO D C 1
ATOM 3524 O O . PRO D 1 43 ? -0.658 -9.435 26.590 1.00 26.94 43 PRO D O 1
ATOM 3528 N N . TYR D 1 44 ? 0.234 -11.460 26.978 1.00 24.48 44 TYR D N 1
ATOM 3529 C CA . TYR D 1 44 ? 1.400 -10.921 27.667 1.00 23.90 44 TYR D CA 1
ATOM 3530 C C . TYR D 1 44 ? 2.214 -9.865 26.919 1.00 23.06 44 TYR D C 1
ATOM 3531 O O . TYR D 1 44 ? 2.736 -8.941 27.536 1.00 20.35 44 TYR D O 1
ATOM 3540 N N . HIS D 1 45 ? 2.337 -9.994 25.603 1.00 24.10 45 HIS D N 1
ATOM 3541 C CA . HIS D 1 45 ? 3.097 -9.004 24.849 1.00 27.46 45 HIS D CA 1
ATOM 3542 C C . HIS D 1 45 ? 2.420 -7.632 24.966 1.00 29.56 45 HIS D C 1
ATOM 3543 O O . HIS D 1 45 ? 3.090 -6.594 24.976 1.00 28.07 45 HIS D O 1
ATOM 3550 N N . ARG D 1 46 ? 1.094 -7.636 25.077 1.00 29.63 46 ARG D N 1
ATOM 3551 C CA . ARG D 1 46 ? 0.341 -6.396 25.214 1.00 33.24 46 ARG D CA 1
ATOM 3552 C C . ARG D 1 46 ? 0.454 -5.871 26.637 1.00 33.28 46 ARG D C 1
ATOM 3553 O O . ARG D 1 46 ? 0.474 -4.659 26.865 1.00 34.00 46 ARG D O 1
ATOM 3561 N N . VAL D 1 47 ? 0.521 -6.791 27.593 1.00 32.92 47 VAL D N 1
ATOM 3562 C CA . VAL D 1 47 ? 0.646 -6.429 28.996 1.00 34.00 47 VAL D CA 1
ATOM 3563 C C . VAL D 1 47 ? 2.010 -5.788 29.219 1.00 35.41 47 VAL D C 1
ATOM 3564 O O . VAL D 1 47 ? 2.130 -4.741 29.858 1.00 35.84 47 VAL D O 1
ATOM 3568 N N . GLU D 1 48 ? 3.036 -6.424 28.674 1.00 36.13 48 GLU D N 1
ATOM 3569 C CA . GLU D 1 48 ? 4.388 -5.926 28.811 1.00 38.87 48 GLU D CA 1
ATOM 3570 C C . GLU D 1 48 ? 4.480 -4.562 28.131 1.00 40.06 48 GLU D C 1
ATOM 3571 O O . GLU D 1 48 ? 5.105 -3.639 28.650 1.00 39.14 48 GLU D O 1
ATOM 3577 N N . ALA D 1 49 ? 3.836 -4.441 26.974 1.00 41.36 49 ALA D N 1
ATOM 3578 C CA . ALA D 1 49 ? 3.833 -3.193 26.223 1.00 43.58 49 ALA D CA 1
ATOM 3579 C C . ALA D 1 49 ? 3.221 -2.074 27.059 1.00 45.33 49 ALA D C 1
ATOM 3580 O O . ALA D 1 49 ? 3.508 -0.897 26.838 1.00 45.20 49 ALA D O 1
ATOM 3582 N N . ARG D 1 50 ? 2.373 -2.447 28.014 1.00 46.26 50 ARG D N 1
ATOM 3583 C CA . ARG D 1 50 ? 1.729 -1.471 28.886 1.00 46.17 50 ARG D CA 1
ATOM 3584 C C . ARG D 1 50 ? 2.681 -1.073 30.007 1.00 44.65 50 ARG D C 1
ATOM 3585 O O . ARG D 1 50 ? 2.400 -0.151 30.772 1.00 44.98 50 ARG D O 1
ATOM 3593 N N . GLY D 1 51 ? 3.807 -1.773 30.101 1.00 43.13 51 GLY D N 1
ATOM 3594 C CA . GLY D 1 51 ? 4.773 -1.477 31.144 1.00 42.72 51 GLY D CA 1
ATOM 3595 C C . GLY D 1 51 ? 4.617 -2.400 32.344 1.00 42.51 51 GLY D C 1
ATOM 3596 O O . GLY D 1 51 ? 5.288 -2.229 33.365 1.00 40.58 51 GLY D O 1
ATOM 3597 N N . VAL D 1 52 ? 3.727 -3.382 32.212 1.00 40.86 52 VAL D N 1
ATOM 3598 C CA . VAL D 1 52 ? 3.460 -4.354 33.270 1.00 41.04 52 VAL D CA 1
ATOM 3599 C C . VAL D 1 52 ? 4.266 -5.628 33.008 1.00 40.22 52 VAL D C 1
ATOM 3600 O O . VAL D 1 52 ? 4.302 -6.127 31.881 1.00 40.57 52 VAL D O 1
ATOM 3604 N N . PHE D 1 53 ? 4.898 -6.160 34.050 1.00 39.26 53 PHE D N 1
ATOM 3605 C CA . PHE D 1 53 ? 5.717 -7.364 33.918 1.00 37.65 53 PHE D CA 1
ATOM 3606 C C . PHE D 1 53 ? 5.397 -8.415 34.988 1.00 36.86 53 PHE D C 1
ATOM 3607 O O . PHE D 1 53 ? 4.932 -8.080 36.081 1.00 36.65 53 PHE D O 1
ATOM 3615 N N . PHE D 1 54 ? 5.651 -9.684 34.664 1.00 33.53 54 PHE D N 1
ATOM 3616 C CA . PHE D 1 54 ? 5.421 -10.793 35.592 1.00 29.91 54 PHE D CA 1
ATOM 3617 C C . PHE D 1 54 ? 6.685 -11.630 35.725 1.00 28.28 54 PHE D C 1
ATOM 3618 O O . PHE D 1 54 ? 6.720 -12.793 35.311 1.00 24.83 54 PHE D O 1
ATOM 3626 N N . PRO D 1 55 ? 7.745 -11.045 36.301 1.00 25.63 55 PRO D N 1
ATOM 3627 C CA . PRO D 1 55 ? 9.010 -11.755 36.480 1.00 24.04 55 PRO D CA 1
ATOM 3628 C C . PRO D 1 55 ? 8.862 -12.990 37.364 1.00 22.37 55 PRO D C 1
ATOM 3629 O O . PRO D 1 55 ? 8.034 -13.020 38.276 1.00 21.08 55 PRO D O 1
ATOM 3633 N N . VAL D 1 56 ? 9.666 -14.009 37.073 1.00 22.17 56 VAL D N 1
ATOM 3634 C CA . VAL D 1 56 ? 9.652 -15.260 37.823 1.00 21.16 56 VAL D CA 1
ATOM 3635 C C . VAL D 1 56 ? 10.536 -15.132 39.055 1.00 21.18 56 VAL D C 1
ATOM 3636 O O . VAL D 1 56 ? 11.713 -14.819 38.934 1.00 23.63 56 VAL D O 1
ATOM 3640 N N . VAL D 1 57 ? 9.977 -15.362 40.238 1.00 20.69 57 VAL D N 1
ATOM 3641 C CA . VAL D 1 57 ? 10.769 -15.277 41.463 1.00 20.27 57 VAL D CA 1
ATOM 3642 C C . VAL D 1 57 ? 11.107 -16.671 41.950 1.00 19.57 57 VAL D C 1
ATOM 3643 O O . VAL D 1 57 ? 12.077 -16.876 42.684 1.00 19.89 57 VAL D O 1
ATOM 3647 N N . GLU D 1 58 ? 10.305 -17.640 41.536 1.00 19.33 58 GLU D N 1
ATOM 3648 C CA . GLU D 1 58 ? 10.575 -19.011 41.916 1.00 21.13 58 GLU D CA 1
ATOM 3649 C C . GLU D 1 58 ? 10.083 -20.012 40.885 1.00 19.36 58 GLU D C 1
ATOM 3650 O O . GLU D 1 58 ? 9.034 -19.836 40.280 1.00 18.25 58 GLU D O 1
ATOM 3656 N N . LEU D 1 59 ? 10.875 -21.061 40.695 1.00 20.65 59 LEU D N 1
ATOM 3657 C CA . LEU D 1 59 ? 10.572 -22.125 39.747 1.00 20.82 59 LEU D CA 1
ATOM 3658 C C . LEU D 1 59 ? 10.743 -23.476 40.422 1.00 21.05 59 LEU D C 1
ATOM 3659 O O . LEU D 1 59 ? 11.664 -23.672 41.218 1.00 18.22 59 LEU D O 1
ATOM 3664 N N . GLY D 1 60 ? 9.860 -24.407 40.086 1.00 21.04 60 GLY D N 1
ATOM 3665 C CA . GLY D 1 60 ? 9.939 -25.735 40.656 1.00 21.89 60 GLY D CA 1
ATOM 3666 C C . GLY D 1 60 ? 9.487 -26.769 39.645 1.00 22.31 60 GLY D C 1
ATOM 3667 O O . GLY D 1 60 ? 8.402 -26.647 39.075 1.00 23.31 60 GLY D O 1
ATOM 3668 N N . LEU D 1 61 ? 10.319 -27.785 39.429 1.00 21.23 61 LEU D N 1
ATOM 3669 C CA . LEU D 1 61 ? 10.016 -28.846 38.477 1.00 19.69 61 LEU D CA 1
ATOM 3670 C C . LEU D 1 61 ? 10.435 -30.218 38.961 1.00 20.26 61 LEU D C 1
ATOM 3671 O O . LEU D 1 61 ? 11.514 -30.392 39.545 1.00 17.21 61 LEU D O 1
ATOM 3676 N N . THR D 1 62 ? 9.567 -31.188 38.702 1.00 16.76 62 THR D N 1
ATOM 3677 C CA . THR D 1 62 ? 9.826 -32.577 39.039 1.00 19.08 62 THR D CA 1
ATOM 3678 C C . THR D 1 62 ? 9.712 -33.315 37.711 1.00 17.59 62 THR D C 1
ATOM 3679 O O . THR D 1 62 ? 8.727 -33.154 36.995 1.00 16.84 62 THR D O 1
ATOM 3683 N N . PHE D 1 63 ? 10.737 -34.088 37.370 1.00 15.94 63 PHE D N 1
ATOM 3684 C CA . PHE D 1 63 ? 10.763 -34.833 36.109 1.00 15.16 63 PHE D CA 1
ATOM 3685 C C . PHE D 1 63 ? 10.576 -36.326 36.393 1.00 17.86 63 PHE D C 1
ATOM 3686 O O . PHE D 1 63 ? 11.433 -36.956 37.015 1.00 15.55 63 PHE D O 1
ATOM 3694 N N . ARG D 1 64 ? 9.466 -36.884 35.914 1.00 16.45 64 ARG D N 1
ATOM 3695 C CA . ARG D 1 64 ? 9.140 -38.287 36.145 1.00 19.08 64 ARG D CA 1
ATOM 3696 C C . ARG D 1 64 ? 9.458 -39.226 34.975 1.00 17.45 64 ARG D C 1
ATOM 3697 O O . ARG D 1 64 ? 9.801 -40.389 35.180 1.00 17.54 64 ARG D O 1
ATOM 3705 N N . ALA D 1 65 ? 9.330 -38.722 33.755 1.00 17.12 65 ALA D N 1
ATOM 3706 C CA . ALA D 1 65 ? 9.606 -39.514 32.558 1.00 18.03 65 ALA D CA 1
ATOM 3707 C C . ALA D 1 65 ? 9.985 -38.541 31.457 1.00 17.05 65 ALA D C 1
ATOM 3708 O O . ALA D 1 65 ? 9.399 -37.461 31.334 1.00 17.29 65 ALA D O 1
ATOM 3710 N N . PRO D 1 66 ? 10.965 -38.914 30.633 1.00 16.58 66 PRO D N 1
ATOM 3711 C CA . PRO D 1 66 ? 11.420 -38.050 29.547 1.00 16.20 66 PRO D CA 1
ATOM 3712 C C . PRO D 1 66 ? 10.478 -37.858 28.376 1.00 17.81 66 PRO D C 1
ATOM 3713 O O . PRO D 1 66 ? 9.554 -38.645 28.146 1.00 19.36 66 PRO D O 1
ATOM 3717 N N . ALA D 1 67 ? 10.722 -36.771 27.655 1.00 17.15 67 ALA D N 1
ATOM 3718 C CA . ALA D 1 67 ? 9.984 -36.432 26.454 1.00 13.75 67 ALA D CA 1
ATOM 3719 C C . ALA D 1 67 ? 11.075 -36.612 25.415 1.00 14.29 67 ALA D C 1
ATOM 3720 O O . ALA D 1 67 ? 12.257 -36.472 25.739 1.00 14.54 67 ALA D O 1
ATOM 3722 N N . ARG D 1 68 ? 10.705 -36.921 24.177 1.00 13.53 68 ARG D N 1
ATOM 3723 C CA . ARG D 1 68 ? 11.707 -37.145 23.144 1.00 15.36 68 ARG D CA 1
ATOM 3724 C C . ARG D 1 68 ? 11.377 -36.500 21.812 1.00 16.03 68 ARG D C 1
ATOM 3725 O O . ARG D 1 68 ? 10.218 -36.192 21.526 1.00 17.90 68 ARG D O 1
ATOM 3733 N N . PHE D 1 69 ? 12.401 -36.303 20.991 1.00 15.52 69 PHE D N 1
ATOM 3734 C CA . PHE D 1 69 ? 12.190 -35.723 19.683 1.00 16.39 69 PHE D CA 1
ATOM 3735 C C . PHE D 1 69 ? 11.262 -36.648 18.898 1.00 16.50 69 PHE D C 1
ATOM 3736 O O . PHE D 1 69 ? 11.433 -37.875 18.894 1.00 14.40 69 PHE D O 1
ATOM 3744 N N . GLY D 1 70 ? 10.286 -36.052 18.230 1.00 15.65 70 GLY D N 1
ATOM 3745 C CA . GLY D 1 70 ? 9.336 -36.830 17.463 1.00 17.48 70 GLY D CA 1
ATOM 3746 C C . GLY D 1 70 ? 8.011 -36.845 18.191 1.00 18.64 70 GLY D C 1
ATOM 3747 O O . GLY D 1 70 ? 6.972 -37.144 17.609 1.00 20.43 70 GLY D O 1
ATOM 3748 N N . GLU D 1 71 ? 8.043 -36.495 19.471 1.00 16.08 71 GLU D N 1
ATOM 3749 C CA . GLU D 1 71 ? 6.840 -36.479 20.280 1.00 17.40 71 GLU D CA 1
ATOM 3750 C C . GLU D 1 71 ? 6.221 -35.093 20.399 1.00 18.54 71 GLU D C 1
ATOM 3751 O O . GLU D 1 71 ? 6.861 -34.078 20.105 1.00 20.44 71 GLU D O 1
ATOM 3757 N N . VAL D 1 72 ? 4.958 -35.066 20.815 1.00 17.91 72 VAL D N 1
ATOM 3758 C CA . VAL D 1 72 ? 4.246 -33.825 21.048 1.00 18.24 72 VAL D CA 1
ATOM 3759 C C . VAL D 1 72 ? 3.784 -33.919 22.494 1.00 18.48 72 VAL D C 1
ATOM 3760 O O . VAL D 1 72 ? 3.246 -34.945 22.906 1.00 17.07 72 VAL D O 1
ATOM 3764 N N . VAL D 1 73 ? 4.021 -32.871 23.278 1.00 18.85 73 VAL D N 1
ATOM 3765 C CA . VAL D 1 73 ? 3.601 -32.884 24.674 1.00 18.26 73 VAL D CA 1
ATOM 3766 C C . VAL D 1 73 ? 2.560 -31.822 24.914 1.00 19.57 73 VAL D C 1
ATOM 3767 O O . VAL D 1 73 ? 2.475 -30.842 24.174 1.00 18.12 73 VAL D O 1
ATOM 3771 N N . GLU D 1 74 ? 1.779 -32.028 25.965 1.00 19.96 74 GLU D N 1
ATOM 3772 C CA . GLU D 1 74 ? 0.735 -31.098 26.336 1.00 22.16 74 GLU D CA 1
ATOM 3773 C C . GLU D 1 74 ? 1.058 -30.557 27.707 1.00 20.17 74 GLU D C 1
ATOM 3774 O O . GLU D 1 74 ? 1.406 -31.317 28.612 1.00 20.93 74 GLU D O 1
ATOM 3780 N N . VAL D 1 75 ? 0.961 -29.241 27.846 1.00 17.67 75 VAL D N 1
ATOM 3781 C CA . VAL D 1 75 ? 1.224 -28.583 29.113 1.00 18.76 75 VAL D CA 1
ATOM 3782 C C . VAL D 1 75 ? -0.068 -27.930 29.597 1.00 20.43 75 VAL D C 1
ATOM 3783 O O . VAL D 1 75 ? -0.530 -26.946 29.015 1.00 19.42 75 VAL D O 1
ATOM 3787 N N . ARG D 1 76 ? -0.650 -28.486 30.656 1.00 20.24 76 ARG D N 1
ATOM 3788 C CA . ARG D 1 76 ? -1.881 -27.943 31.217 1.00 23.26 76 ARG D CA 1
ATOM 3789 C C . ARG D 1 76 ? -1.480 -26.942 32.288 1.00 22.47 76 ARG D C 1
ATOM 3790 O O . ARG D 1 76 ? -0.705 -27.259 33.190 1.00 21.69 76 ARG D O 1
ATOM 3798 N N . THR D 1 77 ? -2.002 -25.728 32.187 1.00 21.73 77 THR D N 1
ATOM 3799 C CA . THR D 1 77 ? -1.648 -24.700 33.149 1.00 22.30 77 THR D CA 1
ATOM 3800 C C . THR D 1 77 ? -2.852 -24.155 33.900 1.00 22.02 77 THR D C 1
ATOM 3801 O O . THR D 1 77 ? -3.913 -23.938 33.323 1.00 18.86 77 THR D O 1
ATOM 3805 N N . ARG D 1 78 ? -2.674 -23.946 35.199 1.00 22.46 78 ARG D N 1
ATOM 3806 C CA . ARG D 1 78 ? -3.725 -23.404 36.046 1.00 23.15 78 ARG D CA 1
ATOM 3807 C C . ARG D 1 78 ? -3.121 -22.279 36.863 1.00 21.62 78 ARG D C 1
ATOM 3808 O O . ARG D 1 78 ? -1.928 -22.291 37.162 1.00 19.49 78 ARG D O 1
ATOM 3816 N N . LEU D 1 79 ? -3.950 -21.305 37.214 1.00 22.12 79 LEU D N 1
ATOM 3817 C CA . LEU D 1 79 ? -3.505 -20.212 38.061 1.00 23.41 79 LEU D CA 1
ATOM 3818 C C . LEU D 1 79 ? -3.852 -20.717 39.461 1.00 24.16 79 LEU D C 1
ATOM 3819 O O . LEU D 1 79 ? -5.007 -20.666 39.882 1.00 24.59 79 LEU D O 1
ATOM 3824 N N . ALA D 1 80 ? -2.843 -21.226 40.160 1.00 26.45 80 ALA D N 1
ATOM 3825 C CA . ALA D 1 80 ? -3.004 -21.802 41.494 1.00 28.04 80 ALA D CA 1
ATOM 3826 C C . ALA D 1 80 ? -3.239 -20.823 42.648 1.00 28.73 80 ALA D C 1
ATOM 3827 O O . ALA D 1 80 ? -4.078 -21.078 43.513 1.00 27.61 80 ALA D O 1
ATOM 3829 N N . GLU D 1 81 ? -2.486 -19.726 42.678 1.00 28.73 81 GLU D N 1
ATOM 3830 C CA . GLU D 1 81 ? -2.625 -18.731 43.738 1.00 28.87 81 GLU D CA 1
ATOM 3831 C C . GLU D 1 81 ? -2.563 -17.342 43.130 1.00 27.98 81 GLU D C 1
ATOM 3832 O O . GLU D 1 81 ? -1.810 -17.100 42.183 1.00 26.65 81 GLU D O 1
ATOM 3838 N N . LEU D 1 82 ? -3.348 -16.432 43.693 1.00 25.00 82 LEU D N 1
ATOM 3839 C CA . LEU D 1 82 ? -3.390 -15.053 43.236 1.00 25.46 82 LEU D CA 1
ATOM 3840 C C . LEU D 1 82 ? -3.553 -14.109 44.427 1.00 25.25 82 LEU D C 1
ATOM 3841 O O . LEU D 1 82 ? -4.540 -14.185 45.157 1.00 23.00 82 LEU D O 1
ATOM 3846 N N . SER D 1 83 ? -2.566 -13.240 44.624 1.00 25.46 83 SER D N 1
ATOM 3847 C CA . SER D 1 83 ? -2.605 -12.255 45.700 1.00 26.53 83 SER D CA 1
ATOM 3848 C C . SER D 1 83 ? -2.498 -10.881 45.038 1.00 27.81 83 SER D C 1
ATOM 3849 O O . SER D 1 83 ? -2.307 -10.787 43.825 1.00 26.26 83 SER D O 1
ATOM 3852 N N . SER D 1 84 ? -2.619 -9.818 45.822 1.00 28.72 84 SER D N 1
ATOM 3853 C CA . SER D 1 84 ? -2.554 -8.478 45.258 1.00 31.06 84 SER D CA 1
ATOM 3854 C C . SER D 1 84 ? -1.210 -8.181 44.601 1.00 30.23 84 SER D C 1
ATOM 3855 O O . SER D 1 84 ? -1.131 -7.364 43.685 1.00 30.21 84 SER D O 1
ATOM 3858 N N . ARG D 1 85 ? -0.156 -8.848 45.059 1.00 30.39 85 ARG D N 1
ATOM 3859 C CA . ARG D 1 85 ? 1.174 -8.607 44.511 1.00 31.33 85 ARG D CA 1
ATOM 3860 C C . ARG D 1 85 ? 1.861 -9.841 43.941 1.00 31.18 85 ARG D C 1
ATOM 3861 O O . ARG D 1 85 ? 3.042 -9.789 43.590 1.00 29.88 85 ARG D O 1
ATOM 3869 N N . ALA D 1 86 ? 1.140 -10.950 43.836 1.00 30.41 86 ALA D N 1
ATOM 3870 C CA . ALA D 1 86 ? 1.769 -12.156 43.319 1.00 30.91 86 ALA D CA 1
ATOM 3871 C C . ALA D 1 86 ? 0.814 -13.181 42.731 1.00 30.49 86 ALA D C 1
ATOM 3872 O O . ALA D 1 86 ? -0.397 -13.140 42.952 1.00 30.14 86 ALA D O 1
ATOM 3874 N N . LEU D 1 87 ? 1.384 -14.104 41.968 1.00 30.88 87 LEU D N 1
ATOM 3875 C CA . LEU D 1 87 ? 0.615 -15.169 41.357 1.00 31.37 87 LEU D CA 1
ATOM 3876 C C . LEU D 1 87 ? 1.448 -16.442 41.289 1.00 30.35 87 LEU D C 1
ATOM 3877 O O . LEU D 1 87 ? 2.673 -16.396 41.151 1.00 29.53 87 LEU D O 1
ATOM 3882 N N . LEU D 1 88 ? 0.772 -17.579 41.410 1.00 28.86 88 LEU D N 1
ATOM 3883 C CA . LEU D 1 88 ? 1.432 -18.872 41.369 1.00 27.64 88 LEU D CA 1
ATOM 3884 C C . LEU D 1 88 ? 0.759 -19.757 40.331 1.00 27.85 88 LEU D C 1
ATOM 3885 O O . LEU D 1 88 ? -0.439 -20.031 40.412 1.00 26.34 88 LEU D O 1
ATOM 3890 N N . PHE D 1 89 ? 1.542 -20.192 39.354 1.00 26.09 89 PHE D N 1
ATOM 3891 C CA . PHE D 1 89 ? 1.046 -21.052 38.298 1.00 24.33 89 PHE D CA 1
ATOM 3892 C C . PHE D 1 89 ? 1.510 -22.473 38.557 1.00 24.28 89 PHE D C 1
ATOM 3893 O O . PHE D 1 89 ? 2.616 -22.685 39.057 1.00 22.60 89 PHE D O 1
ATOM 3901 N N . ARG D 1 90 ? 0.657 -23.434 38.217 1.00 21.25 90 ARG D N 1
ATOM 3902 C CA . ARG D 1 90 ? 0.973 -24.845 38.362 1.00 22.15 90 ARG D CA 1
ATOM 3903 C C . ARG D 1 90 ? 0.844 -25.496 36.983 1.00 19.98 90 ARG D C 1
ATOM 3904 O O . ARG D 1 90 ? -0.071 -25.178 36.232 1.00 19.10 90 ARG D O 1
ATOM 3912 N N . TYR D 1 91 ? 1.764 -26.395 36.647 1.00 17.28 91 TYR D N 1
ATOM 3913 C CA . TYR D 1 91 ? 1.730 -27.040 35.337 1.00 18.80 91 TYR D CA 1
ATOM 3914 C C . TYR D 1 91 ? 1.872 -28.552 35.387 1.00 17.84 91 TYR D C 1
ATOM 3915 O O . TYR D 1 91 ? 2.445 -29.111 36.324 1.00 17.06 91 TYR D O 1
ATOM 3924 N N . ARG D 1 92 ? 1.362 -29.190 34.338 1.00 17.67 92 ARG D N 1
ATOM 3925 C CA . ARG D 1 92 ? 1.446 -30.633 34.160 1.00 16.53 92 ARG D CA 1
ATOM 3926 C C . ARG D 1 92 ? 1.890 -30.839 32.718 1.00 16.72 92 ARG D C 1
ATOM 3927 O O . ARG D 1 92 ? 1.245 -30.348 31.789 1.00 16.04 92 ARG D O 1
ATOM 3935 N N . VAL D 1 93 ? 3.010 -31.530 32.530 1.00 14.16 93 VAL D N 1
ATOM 3936 C CA . VAL D 1 93 ? 3.509 -31.806 31.192 1.00 14.13 93 VAL D CA 1
ATOM 3937 C C . VAL D 1 93 ? 3.204 -33.280 30.953 1.00 15.39 93 VAL D C 1
ATOM 3938 O O . VAL D 1 93 ? 3.768 -34.145 31.620 1.00 13.81 93 VAL D O 1
ATOM 3942 N N . GLU D 1 94 ? 2.313 -33.559 30.006 1.00 16.74 94 GLU D N 1
ATOM 3943 C CA . GLU D 1 94 ? 1.912 -34.930 29.712 1.00 18.41 94 GLU D CA 1
ATOM 3944 C C . GLU D 1 94 ? 2.066 -35.307 28.242 1.00 18.87 94 GLU D C 1
ATOM 3945 O O . GLU D 1 94 ? 2.124 -34.442 27.369 1.00 19.44 94 GLU D O 1
ATOM 3951 N N . ARG D 1 95 ? 2.140 -36.612 27.988 1.00 17.19 95 ARG D N 1
ATOM 3952 C CA . ARG D 1 95 ? 2.227 -37.154 26.638 1.00 19.35 95 ARG D CA 1
ATOM 3953 C C . ARG D 1 95 ? 1.240 -38.314 26.608 1.00 19.86 95 ARG D C 1
ATOM 3954 O O . ARG D 1 95 ? 1.467 -39.334 27.254 1.00 18.60 95 ARG D O 1
ATOM 3962 N N . GLU D 1 96 ? 0.142 -38.149 25.880 1.00 19.50 96 GLU D N 1
ATOM 3963 C CA . GLU D 1 96 ? -0.868 -39.196 25.793 1.00 22.54 96 GLU D CA 1
ATOM 3964 C C . GLU D 1 96 ? -1.369 -39.603 27.184 1.00 20.74 96 GLU D C 1
ATOM 3965 O O . GLU D 1 96 ? -1.436 -40.791 27.499 1.00 22.62 96 GLU D O 1
ATOM 3971 N N . GLY D 1 97 ? -1.704 -38.621 28.015 1.00 18.63 97 GLY D N 1
ATOM 3972 C CA . GLY D 1 97 ? -2.198 -38.909 29.352 1.00 19.69 97 GLY D CA 1
ATOM 3973 C C . GLY D 1 97 ? -1.137 -39.353 30.352 1.00 17.33 97 GLY D C 1
ATOM 3974 O O . GLY D 1 97 ? -1.431 -39.580 31.519 1.00 17.71 97 GLY D O 1
ATOM 3975 N N . VAL D 1 98 ? 0.100 -39.477 29.901 1.00 16.26 98 VAL D N 1
ATOM 3976 C CA . VAL D 1 98 ? 1.184 -39.900 30.782 1.00 16.88 98 VAL D CA 1
ATOM 3977 C C . VAL D 1 98 ? 1.909 -38.681 31.349 1.00 16.42 98 VAL D C 1
ATOM 3978 O O . VAL D 1 98 ? 2.460 -37.879 30.598 1.00 17.98 98 VAL D O 1
ATOM 3982 N N . LEU D 1 99 ? 1.896 -38.542 32.671 1.00 15.83 99 LEU D N 1
ATOM 3983 C CA . LEU D 1 99 ? 2.551 -37.413 33.329 1.00 18.03 99 LEU D CA 1
ATOM 3984 C C . LEU D 1 99 ? 4.071 -37.508 33.263 1.00 17.31 99 LEU D C 1
ATOM 3985 O O . LEU D 1 99 ? 4.680 -38.376 33.887 1.00 16.32 99 LEU D O 1
ATOM 3990 N N . LEU D 1 100 ? 4.680 -36.600 32.509 1.00 17.20 100 LEU D N 1
ATOM 3991 C CA . LEU D 1 100 ? 6.127 -36.592 32.341 1.00 17.96 100 LEU D CA 1
ATOM 3992 C C . LEU D 1 100 ? 6.808 -35.681 33.342 1.00 18.79 100 LEU D C 1
ATOM 3993 O O . LEU D 1 100 ? 7.905 -35.977 33.824 1.00 17.83 100 LEU D O 1
ATOM 3998 N N . ALA D 1 101 ? 6.160 -34.565 33.648 1.00 18.95 101 ALA D N 1
ATOM 3999 C CA . ALA D 1 101 ? 6.724 -33.611 34.591 1.00 18.98 101 ALA D CA 1
ATOM 4000 C C . ALA D 1 101 ? 5.650 -32.679 35.121 1.00 19.69 101 ALA D C 1
ATOM 4001 O O . ALA D 1 101 ? 4.591 -32.523 34.517 1.00 20.87 101 ALA D O 1
ATOM 4003 N N . GLU D 1 102 ? 5.924 -32.066 36.263 1.00 20.70 102 GLU D N 1
ATOM 4004 C CA . GLU D 1 102 ? 4.983 -31.135 36.868 1.00 22.28 102 GLU D CA 1
ATOM 4005 C C . GLU D 1 102 ? 5.803 -30.084 37.589 1.00 21.59 102 GLU D C 1
ATOM 4006 O O . GLU D 1 102 ? 6.936 -30.340 37.992 1.00 20.76 102 GLU D O 1
ATOM 4012 N N . GLY D 1 103 ? 5.236 -28.897 37.745 1.00 19.87 103 GLY D N 1
ATOM 4013 C CA . GLY D 1 103 ? 5.971 -27.853 38.414 1.00 18.19 103 GLY D CA 1
ATOM 4014 C C . GLY D 1 103 ? 5.152 -26.611 38.620 1.00 17.55 103 GLY D C 1
ATOM 4015 O O . GLY D 1 103 ? 3.933 -26.614 38.438 1.00 15.20 103 GLY D O 1
ATOM 4016 N N . PHE D 1 104 ? 5.841 -25.539 38.993 1.00 17.29 104 PHE D N 1
ATOM 4017 C CA . PHE D 1 104 ? 5.192 -24.270 39.244 1.00 16.88 104 PHE D CA 1
ATOM 4018 C C . PHE D 1 104 ? 6.157 -23.120 39.005 1.00 17.06 104 PHE D C 1
ATOM 4019 O O . PHE D 1 104 ? 7.371 -23.305 38.955 1.00 15.58 104 PHE D O 1
ATOM 4027 N N . THR D 1 105 ? 5.595 -21.930 38.851 1.00 16.49 105 THR D N 1
ATOM 4028 C CA . THR D 1 105 ? 6.389 -20.726 38.699 1.00 19.54 105 THR D CA 1
ATOM 4029 C C . THR D 1 105 ? 5.689 -19.676 39.533 1.00 20.90 105 THR D C 1
ATOM 4030 O O . THR D 1 105 ? 4.478 -19.488 39.416 1.00 23.03 105 THR D O 1
ATOM 4034 N N . ARG D 1 106 ? 6.448 -19.019 40.398 1.00 21.24 106 ARG D N 1
ATOM 4035 C CA . ARG D 1 106 ? 5.897 -17.978 41.242 1.00 23.43 106 ARG D CA 1
ATOM 4036 C C . ARG D 1 106 ? 6.368 -16.652 40.666 1.00 24.51 106 ARG D C 1
ATOM 4037 O O . ARG D 1 106 ? 7.555 -16.490 40.350 1.00 23.13 106 ARG D O 1
ATOM 4045 N N . HIS D 1 107 ? 5.438 -15.710 40.528 1.00 23.91 107 HIS D N 1
ATOM 4046 C CA . HIS D 1 107 ? 5.759 -14.409 39.961 1.00 26.13 107 HIS D CA 1
ATOM 4047 C C . HIS D 1 107 ? 5.321 -13.244 40.820 1.00 28.29 107 HIS D C 1
ATOM 4048 O O . HIS D 1 107 ? 4.412 -13.349 41.638 1.00 28.20 107 HIS D O 1
ATOM 4055 N N . LEU D 1 108 ? 5.978 -12.119 40.583 1.00 31.44 108 LEU D N 1
ATOM 4056 C CA . LEU D 1 108 ? 5.671 -10.873 41.253 1.00 33.71 108 LEU D CA 1
ATOM 4057 C C . LEU D 1 108 ? 5.172 -10.027 40.094 1.00 34.89 108 LEU D C 1
ATOM 4058 O O . LEU D 1 108 ? 5.235 -10.466 38.943 1.00 34.05 108 LEU D O 1
ATOM 4063 N N . CYS D 1 109 ? 4.666 -8.836 40.383 1.00 35.94 109 CYS D N 1
ATOM 4064 C CA . CYS D 1 109 ? 4.185 -7.958 39.329 1.00 37.56 109 CYS D CA 1
ATOM 4065 C C . CYS D 1 109 ? 4.981 -6.672 39.358 1.00 40.13 109 CYS D C 1
ATOM 4066 O O . CYS D 1 109 ? 4.968 -5.944 40.347 1.00 39.89 109 CYS D O 1
ATOM 4069 N N . GLN D 1 110 ? 5.689 -6.403 38.271 1.00 42.03 110 GLN D N 1
ATOM 4070 C CA . GLN D 1 110 ? 6.484 -5.195 38.179 1.00 43.59 110 GLN D CA 1
ATOM 4071 C C . GLN D 1 110 ? 5.791 -4.174 37.287 1.00 44.78 110 GLN D C 1
ATOM 4072 O O . GLN D 1 110 ? 5.436 -4.471 36.146 1.00 44.07 110 GLN D O 1
ATOM 4078 N N . VAL D 1 111 ? 5.581 -2.978 37.828 1.00 46.19 111 VAL D N 1
ATOM 4079 C CA . VAL D 1 111 ? 4.951 -1.899 37.084 1.00 47.93 111 VAL D CA 1
ATOM 4080 C C . VAL D 1 111 ? 6.045 -0.906 36.735 1.00 49.29 111 VAL D C 1
ATOM 4081 O O . VAL D 1 111 ? 6.731 -0.380 37.616 1.00 48.81 111 VAL D O 1
ATOM 4085 N N . GLY D 1 112 ? 6.208 -0.650 35.443 1.00 50.78 112 GLY D N 1
ATOM 4086 C CA . GLY D 1 112 ? 7.256 0.251 35.015 1.00 50.96 112 GLY D CA 1
ATOM 4087 C C . GLY D 1 112 ? 8.551 -0.484 35.285 1.00 50.82 112 GLY D C 1
ATOM 4088 O O . GLY D 1 112 ? 8.828 -1.510 34.663 1.00 51.65 112 GLY D O 1
ATOM 4089 N N . GLU D 1 113 ? 9.342 0.028 36.221 1.00 50.91 113 GLU D N 1
ATOM 4090 C CA . GLU D 1 113 ? 10.604 -0.606 36.576 1.00 50.58 113 GLU D CA 1
ATOM 4091 C C . GLU D 1 113 ? 10.635 -0.887 38.076 1.00 49.25 113 GLU D C 1
ATOM 4092 O O . GLU D 1 113 ? 11.709 -1.008 38.666 1.00 50.59 113 GLU D O 1
ATOM 4098 N N . ARG D 1 114 ? 9.455 -1.001 38.685 1.00 46.56 114 ARG D N 1
ATOM 4099 C CA . ARG D 1 114 ? 9.347 -1.237 40.125 1.00 43.33 114 ARG D CA 1
ATOM 4100 C C . ARG D 1 114 ? 8.372 -2.351 40.513 1.00 41.65 114 ARG D C 1
ATOM 4101 O O . ARG D 1 114 ? 7.325 -2.529 39.884 1.00 38.24 114 ARG D O 1
ATOM 4109 N N . ALA D 1 115 ? 8.724 -3.088 41.565 1.00 39.97 115 ALA D N 1
ATOM 4110 C CA . ALA D 1 115 ? 7.885 -4.172 42.067 1.00 40.63 115 ALA D CA 1
ATOM 4111 C C . ALA D 1 115 ? 6.640 -3.541 42.677 1.00 40.42 115 ALA D C 1
ATOM 4112 O O . ALA D 1 115 ? 6.735 -2.738 43.606 1.00 40.59 115 ALA D O 1
ATOM 4114 N N . ALA D 1 116 ? 5.472 -3.902 42.158 1.00 38.78 116 ALA D N 1
ATOM 4115 C CA . ALA D 1 116 ? 4.239 -3.322 42.660 1.00 39.99 116 ALA D CA 1
ATOM 4116 C C . ALA D 1 116 ? 3.064 -4.285 42.653 1.00 40.57 116 ALA D C 1
ATOM 4117 O O . ALA D 1 116 ? 3.201 -5.459 42.305 1.00 41.23 116 ALA D O 1
ATOM 4119 N N . ARG D 1 117 ? 1.905 -3.771 43.049 1.00 39.95 117 ARG D N 1
ATOM 4120 C CA . ARG D 1 117 ? 0.693 -4.565 43.083 1.00 40.69 117 ARG D CA 1
ATOM 4121 C C . ARG D 1 117 ? 0.225 -4.761 41.650 1.00 40.78 117 ARG D C 1
ATOM 4122 O O . ARG D 1 117 ? 0.550 -3.964 40.767 1.00 39.55 117 ARG D O 1
ATOM 4130 N N . ILE D 1 118 ? -0.520 -5.834 41.418 1.00 39.82 118 ILE D N 1
ATOM 4131 C CA . ILE D 1 118 ? -1.033 -6.124 40.090 1.00 39.31 118 ILE D CA 1
ATOM 4132 C C . ILE D 1 118 ? -2.091 -5.081 39.765 1.00 39.76 118 ILE D C 1
ATOM 4133 O O . ILE D 1 118 ? -3.027 -4.886 40.534 1.00 39.19 118 ILE D O 1
ATOM 4138 N N . PRO D 1 119 ? -1.956 -4.391 38.622 1.00 41.02 119 PRO D N 1
ATOM 4139 C CA . PRO D 1 119 ? -2.950 -3.375 38.267 1.00 41.57 119 PRO D CA 1
ATOM 4140 C C . PRO D 1 119 ? -4.363 -3.931 38.379 1.00 42.47 119 PRO D C 1
ATOM 4141 O O . PRO D 1 119 ? -4.653 -5.028 37.895 1.00 42.69 119 PRO D O 1
ATOM 4145 N N . GLU D 1 120 ? -5.231 -3.164 39.028 1.00 42.88 120 GLU D N 1
ATOM 4146 C CA . GLU D 1 120 ? -6.616 -3.557 39.250 1.00 44.48 120 GLU D CA 1
ATOM 4147 C C . GLU D 1 120 ? -7.280 -4.288 38.082 1.00 43.26 120 GLU D C 1
ATOM 4148 O O . GLU D 1 120 ? -7.774 -5.403 38.252 1.00 42.83 120 GLU D O 1
ATOM 4154 N N . ASP D 1 121 ? -7.297 -3.666 36.905 1.00 41.49 121 ASP D N 1
ATOM 4155 C CA . ASP D 1 121 ? -7.928 -4.280 35.741 1.00 40.31 121 ASP D CA 1
ATOM 4156 C C . ASP D 1 121 ? -7.396 -5.687 35.462 1.00 39.34 121 ASP D C 1
ATOM 4157 O O . ASP D 1 121 ? -8.169 -6.605 35.189 1.00 38.06 121 ASP D O 1
ATOM 4162 N N . ILE D 1 122 ? -6.079 -5.853 35.531 1.00 37.84 122 ILE D N 1
ATOM 4163 C CA . ILE D 1 122 ? -5.464 -7.151 35.284 1.00 38.10 122 ILE D CA 1
ATOM 4164 C C . ILE D 1 122 ? -5.771 -8.115 36.430 1.00 38.58 122 ILE D C 1
ATOM 4165 O O . ILE D 1 122 ? -6.050 -9.294 36.206 1.00 37.10 122 ILE D O 1
ATOM 4170 N N . TYR D 1 123 ? -5.728 -7.612 37.658 1.00 40.71 123 TYR D N 1
ATOM 4171 C CA . TYR D 1 123 ? -6.022 -8.447 38.812 1.00 43.02 123 TYR D CA 1
ATOM 4172 C C . TYR D 1 123 ? -7.442 -8.995 38.686 1.00 44.93 123 TYR D C 1
ATOM 4173 O O . TYR D 1 123 ? -7.658 -10.209 38.721 1.00 43.69 123 TYR D O 1
ATOM 4182 N N . ARG D 1 124 ? -8.402 -8.090 38.522 1.00 46.85 124 ARG D N 1
ATOM 4183 C CA . ARG D 1 124 ? -9.806 -8.461 38.378 1.00 49.33 124 ARG D CA 1
ATOM 4184 C C . ARG D 1 124 ? -9.967 -9.556 37.328 1.00 49.10 124 ARG D C 1
ATOM 4185 O O . ARG D 1 124 ? -10.623 -10.570 37.566 1.00 49.17 124 ARG D O 1
ATOM 4193 N N . ALA D 1 125 ? -9.362 -9.340 36.165 1.00 48.84 125 ALA D N 1
ATOM 4194 C CA . ALA D 1 125 ? -9.437 -10.296 35.068 1.00 48.77 125 ALA D CA 1
ATOM 4195 C C . ALA D 1 125 ? -8.919 -11.670 35.483 1.00 48.92 125 ALA D C 1
ATOM 4196 O O . ALA D 1 125 ? -9.440 -12.694 35.045 1.00 48.83 125 ALA D O 1
ATOM 4198 N N . LEU D 1 126 ? -7.893 -11.692 36.328 1.00 48.59 126 LEU D N 1
ATOM 4199 C CA . LEU D 1 126 ? -7.318 -12.953 36.785 1.00 48.63 126 LEU D CA 1
ATOM 4200 C C . LEU D 1 126 ? -8.144 -13.588 37.898 1.00 48.83 126 LEU D C 1
ATOM 4201 O O . LEU D 1 126 ? -8.141 -14.806 38.069 1.00 48.65 126 LEU D O 1
ATOM 4206 N N . SER D 1 127 ? -8.859 -12.759 38.648 1.00 49.31 127 SER D N 1
ATOM 4207 C CA . SER D 1 127 ? -9.681 -13.254 39.741 1.00 50.92 127 SER D CA 1
ATOM 4208 C C . SER D 1 127 ? -10.995 -13.891 39.276 1.00 52.44 127 SER D C 1
ATOM 4209 O O . SER D 1 127 ? -11.842 -14.230 40.103 1.00 52.75 127 SER D O 1
ATOM 4212 N N . VAL D 1 128 ? -11.167 -14.060 37.963 1.00 53.76 128 VAL D N 1
ATOM 4213 C CA . VAL D 1 128 ? -12.388 -14.674 37.432 1.00 55.33 128 VAL D CA 1
ATOM 4214 C C . VAL D 1 128 ? -12.114 -15.945 36.625 1.00 57.39 128 VAL D C 1
ATOM 4215 O O . VAL D 1 128 ? -12.981 -16.818 36.499 1.00 55.78 128 VAL D O 1
ATOM 4219 N N . LEU D 1 129 ? -10.908 -16.047 36.078 1.00 59.32 129 LEU D N 1
ATOM 4220 C CA . LEU D 1 129 ? -10.528 -17.221 35.303 1.00 62.54 129 LEU D CA 1
ATOM 4221 C C . LEU D 1 129 ? -9.601 -18.123 36.104 1.00 64.48 129 LEU D C 1
ATOM 4222 O O . LEU D 1 129 ? -8.377 -17.996 36.028 1.00 64.72 129 LEU D O 1
ATOM 4227 N N . HIS D 1 130 ? -10.198 -19.027 36.878 1.00 66.46 130 HIS D N 1
ATOM 4228 C CA . HIS D 1 130 ? -9.453 -19.977 37.698 1.00 68.35 130 HIS D CA 1
ATOM 4229 C C . HIS D 1 130 ? -10.413 -20.887 38.466 1.00 68.92 130 HIS D C 1
ATOM 4230 O O . HIS D 1 130 ? -11.633 -20.813 38.201 1.00 68.73 130 HIS D O 1
#

Sequence (522 aa):
MESVTRIKVRYAETDQMGVVHHSVYAVYLEAARVDFLERAGLPYHRVEARGVFFPVVELGLTFRAPARFGEVVEVRTRLAELSSRALLFRYRVEREGVLLAEGFTRHLCQVGERAARIPEDIYRALSVLHLKMESVTRIKVRYAETDQMGVVHHSVYAVYLEAARVDFLERAGLPYHRVEARGVFFPVVELGLTFRAPARFGEVVEVRTRLAELSSRALLFRYRVEREGVLLAEGFTRHLCQVERAARIPEDIYRALSVLHLKESVTRIKVRYAETDQMGVVHHSVYAVYLEAARVDFLERAGLPYHRVEARGVFFPVVELGLTFRAPARFGEVVEVRTRLAELSSRALLFRYRVEREGVLLAEGFTRHLCQVGERAARIPEDIYRALSVLHMESVTRIKVRYAETDQMGVVHHSVYAVYLEAARVDFLERAGLPYHRVEARGVFFPVVELGLTFRAPARFGEVVEVRTRLAELSSRALLFRYRVEREGVLLAEGFTRHLCQVGERAARIPEDIYRALSVLH